Protein 5GRM (pdb70)

GO terms:
  GO:0061507 2',3'-cyclic GMP-AMP binding (F, IDA)
  GO:0032481 positive regulation of type I interferon production (P, IDA)

Solvent-accessible surface area: 16924 Å² total; per-residue (Å²): 173,195,91,30,89,42,12,0,0,26,0,2,0,16,28,7,32,35,19,37,0,106,43,0,5,70,25,0,31,51,14,0,139,98,1,8,147,134,34,138,90,45,0,74,36,66,24,16,69,52,0,4,0,0,0,0,19,32,1,35,24,38,58,60,1,48,104,46,11,107,56,1,104,65,108,44,57,5,33,88,36,75,42,61,18,0,0,10,39,63,63,13,12,14,0,0,0,5,13,0,18,57,155,45,121,59,41,22,7,0,0,0,4,5,0,34,14,0,26,7,0,86,19,0,20,116,57,76,159,6,51,11,48,160,112,45,23,48,49,2,0,73,4,0,6,95,8,0,83,117,20,27,79,110,22,76,123,90,108,47,15,12,71,31,0,66,20,34,67,81,131,72,50,165,107,58,37,8,1,65,33,0,1,132,40,27,144,167,64,46,93,1,0,34,0,2,0,11,30,14,16,28,19,37,0,110,47,0,1,83,28,0,71,71,22,3,169,100,0,18,117,114,50,141,110,56,3,83,32,6,4,21,78,28,0,1,0,0,0,10,18,47,1,43,20,44,60,54,0,43,112,42,11,106,55,0,107,67,56,59,77,5,38,97,34,78,41,56,22,0,1,9,45,77,61,10,11,14,0,0,0,1,26,0,13,48,162,46,131,64,42,19,19,0,0,0,4,6,0,29,18,0,30,6,0,81,19,1,20,117,57,73,164,10,55,12,51,142,113,59,16,46,106,17,0,80,28,0,6,117,10,0,80,103,14,6,59,85,46,71,100,7,106,62,23,4,69,28,0,53,12,32,90,75,130,81,59,135,101,45,34,10,1,78,21,0,1,125,33,17,80,108,24,100,169,142,54,193

Nearest PDB structures (foldseek):
  5grm-assembly1_A  TM=9.813E-01  e=1.548E-31  Rattus norvegicus
  6xnn-assembly1_A  TM=9.573E-01  e=4.066E-30  Mus musculus
  5gs5-assembly2_D-3  TM=9.117E-01  e=3.206E-30  Rattus norvegicus
  6uku-assembly1_A-2  TM=9.536E-01  e=3.353E-27  Saccharomyces cerevisiae S288C
  6s26-assembly1_A  TM=9.406E-01  e=1.239E-26  Homo sapiens

Radius of gyration: 21.6 Å; Cα contacts (8 Å, |Δi|>4): 661; chains: 2; bounding box: 54×69×42 Å

CATH classification: 1.20.5.5200 (+1 more: 3.40.50.12100)

InterPro domains:
  IPR029158 Stimulator of interferon genes protein [PTHR34339] (1-349)
  IPR038623 Stimulator of interferon genes protein, C-terminal domain superfamily [G3DSA:3.40.50.12100] (195-341)
  IPR047191 Stimulator of interferon genes protein, C-terminal [cd22658] (154-337)
  IPR055432 STING, ligand-binding domain [PF15009] (154-337)
  IPR055434 STING, transmembrane domain [PF23417] (44-152)

Secondary structure (DSSP, 8-state):
----SS-HHHHHHHHHIIIIIHHHTTTHHHHHHHHHHHTTTSS-SG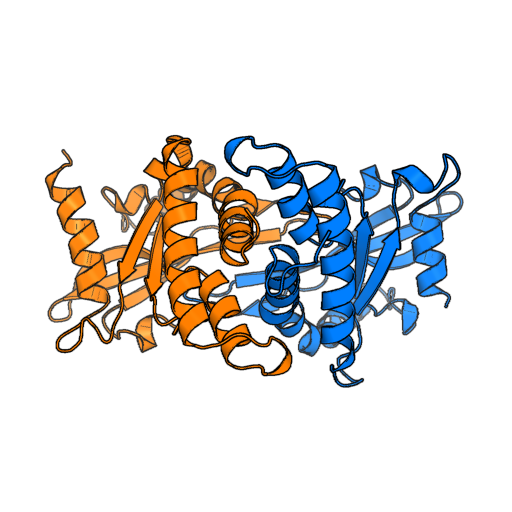GGSSEEEEEETT----SSGGGT-TTEEEEEEPPPEEEEETTEEEEEE--EEEEEEETTEEEEEEEEEE-THHHHHHHHHH-GGG---HHHHHHHHHHHHHHHHHHHTTS-GGG--EEEEEE-GGGT-TT--HHHHHHHHHH-/--SHHHHHHHHHIIIIIHHHHHHHHHHHHHHHHHTTT---GGGGT-EEEEEETT----S-HHHH-TTEEEEEEPPPEEEEETTEEEEEE--EEEEEEETTEEEEEEEEEE-THHHHHHHHHH-GGG---HHHHHHHHHHHHHHHHHHHHT-HHHHTTEEEEEE-TTSS-SS--HHHHHHHHHHHHHHH--

Organism: Rattus norvegicus (NCBI:txid10116)

B-factor: mean 20.95, std 13.34, range [5.56, 97.36]

Foldseek 3Di:
DDDDDCDPLLVLLVCLCVVALVVCLVCQVVLVVVVCVVVVCQQPDLLQSFAEEEQALLLDFDPDVCVQPVQWAWDAKGDWAFDDDPNDGGDIDIWTKTFGDDPRDGPGMHTYDYSCCSNVLVVLCVDVVSVAHSVNSSVSSVVNVVSNVVVLVPDDPSRNRYDYDYDHPVPDDPPDHVSVSSVVSSVD/DDDPLLVLLCCCVVVPLVPPLVCQLVLLVVVCVVPVNQQDDLLSFAAEEEQALLLPFDPDVCVVPVQKAWDDKGDWDFDDDPNRHGDIDIWTKTFGDDPHDGDHMHTYHYSCCSNVLVVLCVDVVNVAHSVNSNVSSVVNVVSNCVVVVVPVSSVSHYDYQYDHDVVVDPPDDPSVSVVVVVVVSVVVDD

Structure (mmCIF, N/CA/C/O backbone):
data_5GRM
#
_entry.id   5GRM
#
_cell.length_a   77.200
_cell.length_b   77.200
_cell.length_c   152.100
_cell.angle_alpha   90.00
_cell.angle_beta   90.00
_cell.angle_gamma   90.00
#
_symmetry.space_group_name_H-M   'P 41 21 2'
#
loop_
_entity.id
_entity.type
_entity.pdbx_description
1 polymer 'Stimulator of interferon genes protein'
2 non-polymer cGAMP
3 water water
#
loop_
_atom_site.group_PDB
_atom_site.id
_atom_site.type_symbol
_atom_site.label_atom_id
_atom_site.label_alt_id
_atom_site.label_comp_id
_atom_site.label_asym_id
_atom_site.label_entity_id
_atom_site.label_seq_id
_atom_site.pdbx_PDB_ins_code
_atom_site.Cartn_x
_atom_site.Cartn_y
_atom_site.Cartn_z
_atom_site.occupancy
_atom_site.B_iso_or_equiv
_atom_site.auth_seq_id
_atom_site.auth_comp_id
_atom_site.auth_asym_id
_atom_site.auth_atom_id
_atom_site.pdbx_PDB_model_num
ATOM 1 N N . TYR A 1 17 ? 15.123 16.426 -35.023 1.00 31.69 148 TYR A N 1
ATOM 2 C CA . TYR A 1 17 ? 14.027 16.958 -34.200 1.00 33.52 148 TYR A CA 1
ATOM 3 C C . TYR A 1 17 ? 14.551 17.511 -32.898 1.00 30.82 148 TYR A C 1
ATOM 4 O O . TYR A 1 17 ? 15.171 16.822 -32.116 1.00 29.89 148 TYR A O 1
ATOM 13 N N . PHE A 1 18 ? 14.248 18.758 -32.662 1.00 28.03 149 PHE A N 1
ATOM 14 C CA . PHE A 1 18 ? 14.525 19.294 -31.384 1.00 21.03 149 PHE A CA 1
ATOM 15 C C . PHE A 1 18 ? 13.171 19.685 -30.778 1.00 22.89 149 PHE A C 1
ATOM 16 O O . PHE A 1 18 ? 12.493 20.519 -31.313 1.00 24.86 149 PHE A O 1
ATOM 24 N N . GLN A 1 19 ? 12.848 19.102 -29.640 1.00 16.20 150 GLN A N 1
ATOM 25 C CA . GLN A 1 19 ? 11.572 19.411 -29.002 1.00 17.27 150 GLN A CA 1
ATOM 26 C C . GLN A 1 19 ? 11.564 20.838 -28.505 1.00 17.99 150 GLN A C 1
ATOM 27 O O . GLN A 1 19 ? 12.387 21.207 -27.727 1.00 16.00 150 GLN A O 1
ATOM 33 N N . GLY A 1 20 ? 10.585 21.617 -28.930 1.00 14.81 151 GLY A N 1
ATOM 34 C CA . GLY A 1 20 ? 10.456 22.972 -28.476 1.00 14.29 151 GLY A CA 1
ATOM 35 C C . GLY A 1 20 ? 10.074 23.132 -27.013 1.00 14.20 151 GLY A C 1
ATOM 36 O O . GLY A 1 20 ? 9.639 22.228 -26.398 1.00 15.33 151 GLY A O 1
ATOM 37 N N . SER A 1 21 ? 10.348 24.291 -26.468 1.00 16.15 152 SER A N 1
ATOM 38 C CA . SER A 1 21 ? 10.135 24.585 -25.043 1.00 16.76 152 SER A CA 1
ATOM 39 C C . SER A 1 21 ? 8.686 24.701 -24.570 1.00 21.91 152 SER A C 1
ATOM 40 O O . SER A 1 21 ? 8.322 24.327 -23.483 1.00 21.06 152 SER A O 1
ATOM 43 N N . HIS A 1 22 ? 7.919 25.362 -25.402 1.00 18.65 153 HIS A N 1
ATOM 44 C CA . HIS A 1 22 ? 6.504 25.605 -25.132 1.00 13.54 153 HIS A CA 1
ATOM 45 C C . HIS A 1 22 ? 5.706 25.331 -26.380 1.00 13.89 153 HIS A C 1
ATOM 46 O O . HIS A 1 22 ? 5.339 26.195 -27.054 1.00 16.57 153 HIS A O 1
ATOM 53 N N . MET A 1 23 ? 5.491 24.066 -26.638 1.00 13.29 154 MET A N 1
ATOM 54 C CA . MET A 1 23 ? 4.788 23.595 -27.800 1.00 12.66 154 MET A CA 1
ATOM 55 C C . MET A 1 23 ? 3.275 23.554 -27.576 1.00 10.31 154 MET A C 1
ATOM 56 O O . MET A 1 23 ? 2.828 23.769 -26.544 1.00 10.92 154 MET A O 1
ATOM 61 N N . VAL A 1 24 ? 2.554 23.177 -28.607 1.00 10.78 155 VAL A N 1
ATOM 62 C CA . VAL A 1 24 ? 1.109 23.113 -28.526 1.00 8.50 155 VAL A CA 1
ATOM 63 C C . VAL A 1 24 ? 0.751 22.194 -27.378 1.00 9.97 155 VAL A C 1
ATOM 64 O O . VAL A 1 24 ? -0.079 22.540 -26.621 1.00 10.08 155 VAL A O 1
ATOM 68 N N . ALA A 1 25 ? 1.429 21.069 -27.273 1.00 10.07 156 ALA A N 1
ATOM 69 C CA . ALA A 1 25 ? 1.110 20.089 -26.248 1.00 9.95 156 ALA A CA 1
ATOM 70 C C . ALA A 1 25 ? 1.315 20.583 -24.841 1.00 12.38 156 ALA A C 1
ATOM 71 O O . ALA A 1 25 ? 0.613 20.198 -23.972 1.00 11.04 156 ALA A O 1
ATOM 73 N N . HIS A 1 26 ? 2.346 21.386 -24.667 1.00 10.56 157 HIS A N 1
ATOM 74 C CA . HIS A 1 26 ? 2.589 21.894 -23.347 1.00 9.97 157 HIS A CA 1
ATOM 75 C C . HIS A 1 26 ? 1.420 22.731 -22.915 1.00 12.15 157 HIS A C 1
ATOM 76 O O . HIS A 1 26 ? 0.970 22.644 -21.825 1.00 13.67 157 HIS A O 1
ATOM 83 N N . GLY A 1 27 ? 0.961 23.587 -23.793 1.00 9.08 158 GLY A N 1
ATOM 84 C CA . GLY A 1 27 ? -0.159 24.419 -23.457 1.00 11.28 158 GLY A CA 1
ATOM 85 C C . GLY A 1 27 ? -1.440 23.644 -23.213 1.00 11.03 158 GLY A C 1
ATOM 86 O O . GLY A 1 27 ? -2.198 24.003 -22.384 1.00 12.36 158 GLY A O 1
ATOM 87 N N . LEU A 1 28 ? -1.665 22.624 -24.019 1.00 10.70 159 LEU A N 1
ATOM 88 C CA . LEU A 1 28 ? -2.836 21.793 -23.814 1.00 9.43 159 LEU A CA 1
ATOM 89 C C . LEU A 1 28 ? -2.795 21.060 -22.467 1.00 8.81 159 LEU A C 1
ATOM 90 O O . LEU A 1 28 ? -3.804 20.844 -21.875 1.00 10.53 159 LEU A O 1
ATOM 95 N N . ALA A 1 29 ? -1.605 20.603 -22.095 1.00 8.94 160 ALA A N 1
ATOM 96 C CA . ALA A 1 29 ? -1.513 19.903 -20.822 1.00 9.80 160 ALA A CA 1
ATOM 97 C C . ALA A 1 29 ? -1.816 20.806 -19.652 1.00 9.85 160 ALA A C 1
ATOM 98 O O . ALA A 1 29 ? -2.510 20.451 -18.778 1.00 9.75 160 ALA A O 1
ATOM 100 N N . TRP A 1 30 ? -1.209 21.966 -19.686 1.00 10.34 161 TRP A N 1
ATOM 101 C CA . TRP A 1 30 ? -1.459 22.908 -18.655 1.00 8.96 161 TRP A CA 1
ATOM 102 C C . TRP A 1 30 ? -2.911 23.354 -18.659 1.00 9.98 161 TRP A C 1
ATOM 103 O O . TRP A 1 30 ? -3.479 23.537 -17.645 1.00 14.56 161 TRP A O 1
ATOM 114 N N . SER A 1 31 ? -3.483 23.526 -19.837 1.00 9.51 162 SER A N 1
ATOM 115 C CA . SER A 1 31 ? -4.886 23.933 -19.941 1.00 10.22 162 SER A CA 1
ATOM 116 C C . SER A 1 31 ? -5.796 22.872 -19.279 1.00 12.83 162 SER A C 1
ATOM 117 O O . SER A 1 31 ? -6.708 23.175 -18.574 1.00 10.97 162 SER A O 1
ATOM 120 N N . TYR A 1 32 ? -5.487 21.642 -19.574 1.00 9.31 163 TYR A N 1
ATOM 121 C CA . TYR A 1 32 ? -6.301 20.536 -19.137 1.00 10.63 163 TYR A CA 1
ATOM 122 C C . TYR A 1 32 ? -6.258 20.384 -17.638 1.00 10.55 163 TYR A C 1
ATOM 123 O O . TYR A 1 32 ? -7.223 20.065 -17.059 1.00 12.22 163 TYR A O 1
ATOM 132 N N . TYR A 1 33 ? -5.101 20.594 -17.053 1.00 8.87 164 TYR A N 1
ATOM 133 C CA . TYR A 1 33 ? -5.047 20.632 -15.618 1.00 9.08 164 TYR A CA 1
ATOM 134 C C . TYR A 1 33 ? -5.679 21.867 -14.958 1.00 12.13 164 TYR A C 1
ATOM 135 O O . TYR A 1 33 ? -6.577 21.769 -14.218 1.00 11.57 164 TYR A O 1
ATOM 144 N N . ILE A 1 34 ? -5.215 23.035 -15.346 1.00 10.64 165 ILE A N 1
ATOM 145 C CA . ILE A 1 34 ? -5.657 24.260 -14.724 1.00 11.34 165 ILE A CA 1
ATOM 146 C C . ILE A 1 34 ? -7.128 24.523 -14.934 1.00 10.93 165 ILE A C 1
ATOM 147 O O . ILE A 1 34 ? -7.775 25.025 -14.080 1.00 12.18 165 ILE A O 1
ATOM 152 N N . GLY A 1 35 ? -7.617 24.191 -16.118 1.00 8.30 166 GLY A N 1
ATOM 153 C CA . GLY A 1 35 ? -8.964 24.554 -16.437 1.00 9.23 166 GLY A CA 1
ATOM 154 C C . GLY A 1 35 ? -9.965 23.426 -16.337 1.00 9.42 166 GLY A C 1
ATOM 155 O O . GLY A 1 35 ? -11.056 23.593 -16.741 1.00 10.59 166 GLY A O 1
ATOM 156 N N . TYR A 1 36 ? -9.548 22.287 -15.839 1.00 8.55 167 TYR A N 1
ATOM 157 C CA . TYR A 1 36 ? -10.636 21.022 -15.582 1.00 7.81 167 TYR A CA 1
ATOM 158 C C . TYR A 1 36 ? -10.334 20.243 -14.390 1.00 8.75 167 TYR A C 1
ATOM 159 O O . TYR A 1 36 ? -10.805 20.277 -13.559 1.00 8.61 167 TYR A O 1
ATOM 168 N N . LEU A 1 37 ? -9.003 19.556 -14.554 1.00 8.10 168 LEU A N 1
ATOM 169 C CA . LEU A 1 37 ? -8.751 18.585 -13.500 1.00 7.27 168 LEU A CA 1
ATOM 170 C C . LEU A 1 37 ? -8.589 19.226 -12.129 1.00 10.24 168 LEU A C 1
ATOM 171 O O . LEU A 1 37 ? -9.134 18.788 -11.189 1.00 10.71 168 LEU A O 1
ATOM 176 N N . LYS A 1 38 ? -7.853 20.313 -12.115 1.00 9.50 169 LYS A N 1
ATOM 177 C CA . LYS A 1 38 ? -7.685 21.025 -10.864 1.00 9.49 169 LYS A CA 1
ATOM 178 C C . LYS A 1 38 ? -9.016 21.484 -10.301 1.00 8.81 169 LYS A C 1
ATOM 179 O O . LYS A 1 38 ? -9.172 21.611 -9.115 1.00 11.16 169 LYS A O 1
ATOM 185 N N . LEU A 1 39 ? -9.898 21.833 -11.196 1.00 9.89 170 LEU A N 1
ATOM 186 C CA . LEU A 1 39 ? -11.214 22.303 -10.794 1.00 8.89 170 LEU A CA 1
ATOM 187 C C . LEU A 1 39 ? -12.164 21.255 -10.193 1.00 9.66 170 LEU A C 1
ATOM 188 O O . LEU A 1 39 ? -12.948 21.571 -9.380 1.00 12.32 170 LEU A O 1
ATOM 193 N N . ILE A 1 40 ? -12.097 20.070 -10.754 1.00 9.13 171 ILE A N 1
ATOM 194 C CA . ILE A 1 40 ? -12.978 19.003 -10.361 1.00 8.40 171 ILE A CA 1
ATOM 195 C C . ILE A 1 40 ? -12.456 17.977 -9.343 1.00 9.17 171 ILE A C 1
ATOM 196 O O . ILE A 1 40 ? -13.223 17.354 -8.738 1.00 10.22 171 ILE A O 1
ATOM 201 N N . LEU A 1 41 ? -11.153 17.896 -9.152 1.00 7.67 172 LEU A N 1
ATOM 202 C CA . LEU A 1 41 ? -10.640 16.873 -8.261 1.00 8.06 172 LEU A CA 1
ATOM 203 C C . LEU A 1 41 ? -11.091 16.981 -6.806 1.00 10.41 172 LEU A C 1
ATOM 204 O O . LEU A 1 41 ? -11.282 16.016 -6.183 1.00 11.87 172 LEU A O 1
ATOM 209 N N . PRO A 1 42 ? -11.186 18.212 -6.288 1.00 11.25 173 PRO A N 1
ATOM 210 C CA . PRO A 1 42 ? -11.601 18.340 -4.887 1.00 11.75 173 PRO A CA 1
ATOM 211 C C . PRO A 1 42 ? -12.986 17.796 -4.592 1.00 10.93 173 PRO A C 1
ATOM 212 O O . PRO A 1 42 ? -13.164 17.227 -3.585 1.00 13.73 173 PRO A O 1
ATOM 216 N N . GLY A 1 43 ? -13.920 17.970 -5.497 1.00 9.41 174 GLY A N 1
ATOM 217 C CA . GLY A 1 43 ? -15.275 17.539 -5.236 1.00 11.94 174 GLY A CA 1
ATOM 218 C C . GLY A 1 43 ? -15.685 16.209 -5.823 1.00 10.91 174 GLY A C 1
ATOM 219 O O . GLY A 1 43 ? -16.771 15.827 -5.676 1.00 10.25 174 GLY A O 1
ATOM 220 N N . LEU A 1 44 ? -14.776 15.545 -6.488 1.00 9.76 175 LEU A N 1
ATOM 221 C CA . LEU A 1 44 ? -15.102 14.349 -7.175 1.00 10.07 175 LEU A CA 1
ATOM 222 C C . LEU A 1 44 ? -15.649 13.242 -6.268 1.00 10.12 175 LEU A C 1
ATOM 223 O O . LEU A 1 44 ? -16.610 12.637 -6.579 1.00 10.16 175 LEU A O 1
ATOM 228 N N . GLN A 1 45 ? -14.965 13.017 -5.168 1.00 9.55 176 GLN A N 1
ATOM 229 C CA . GLN A 1 45 ? -15.433 11.994 -4.279 1.00 9.54 176 GLN A CA 1
ATOM 230 C C . GLN A 1 45 ? -16.785 12.274 -3.612 1.00 11.08 176 GLN A C 1
ATOM 231 O O . GLN A 1 45 ? -17.477 11.397 -3.346 1.00 10.72 176 GLN A O 1
ATOM 237 N N . ALA A 1 46 ? -17.050 13.527 -3.347 1.00 10.04 177 ALA A N 1
ATOM 238 C CA . ALA A 1 46 ? -18.363 13.872 -2.834 1.00 9.69 177 ALA A CA 1
ATOM 239 C C . ALA A 1 46 ? -19.467 13.549 -3.829 1.00 10.09 177 ALA A C 1
ATOM 240 O O . ALA A 1 46 ? -20.514 13.114 -3.452 1.00 11.15 177 ALA A O 1
ATOM 242 N N . ARG A 1 47 ? -19.202 13.834 -5.094 1.00 9.42 178 ARG A N 1
ATOM 243 C CA . ARG A 1 47 ? -20.128 13.525 -6.173 1.00 7.57 178 ARG A CA 1
ATOM 244 C C . ARG A 1 47 ? -20.316 12.031 -6.313 1.00 9.04 178 ARG A C 1
ATOM 245 O O . ARG A 1 47 ? -21.336 11.569 -6.592 1.00 10.08 178 ARG A O 1
ATOM 253 N N . ILE A 1 48 ? -19.242 11.291 -6.161 1.00 9.57 179 ILE A N 1
ATOM 254 C CA . ILE A 1 48 ? -19.300 9.845 -6.176 1.00 10.76 179 ILE A CA 1
ATOM 255 C C . ILE A 1 48 ? -20.117 9.265 -5.018 1.00 12.71 179 ILE A C 1
ATOM 256 O O . ILE A 1 48 ? -20.804 8.340 -5.207 1.00 12.45 179 ILE A O 1
ATOM 261 N N . ARG A 1 49 ? -19.952 9.838 -3.840 1.00 10.59 180 ARG A N 1
ATOM 262 C CA . ARG A 1 49 ? -20.715 9.383 -2.695 1.00 15.46 180 ARG A CA 1
ATOM 263 C C . ARG A 1 49 ? -22.209 9.575 -2.922 1.00 12.82 180 ARG A C 1
ATOM 264 O O . ARG A 1 49 ? -22.982 8.736 -2.573 1.00 14.37 180 ARG A O 1
ATOM 272 N N . MET A 1 50 ? -22.552 10.695 -3.522 1.00 11.66 181 MET A N 1
ATOM 273 C CA . MET A 1 50 ? -23.927 10.979 -3.878 1.00 11.64 181 MET A CA 1
ATOM 274 C C . MET A 1 50 ? -24.445 10.005 -4.898 1.00 14.33 181 MET A C 1
ATOM 275 O O . MET A 1 50 ? -25.515 9.552 -4.772 1.00 15.66 181 MET A O 1
ATOM 280 N N . PHE A 1 51 ? -23.645 9.681 -5.896 1.00 12.21 182 PHE A N 1
ATOM 281 C CA . PHE A 1 51 ? -24.032 8.719 -6.904 1.00 12.40 182 PHE A CA 1
ATOM 282 C C . PHE A 1 51 ? -24.287 7.367 -6.239 1.00 13.45 182 PHE A C 1
ATOM 283 O O . PHE A 1 51 ? -25.185 6.703 -6.581 1.00 14.65 182 PHE A O 1
ATOM 291 N N . ASN A 1 52 ? -23.434 7.000 -5.306 1.00 11.52 183 ASN A N 1
ATOM 292 C CA . ASN A 1 52 ? -23.525 5.699 -4.663 1.00 11.81 183 ASN A CA 1
ATOM 293 C C . ASN A 1 52 ? -24.790 5.584 -3.841 1.00 15.54 183 ASN A C 1
ATOM 294 O O . ASN A 1 52 ? -25.303 4.542 -3.713 1.00 19.17 183 ASN A O 1
ATOM 299 N N . GLN A 1 53 ? -25.211 6.687 -3.284 1.00 13.58 184 GLN A N 1
ATOM 300 C CA . GLN A 1 53 ? -26.442 6.714 -2.530 1.00 16.04 184 GLN A CA 1
ATOM 301 C C . GLN A 1 53 ? -27.621 6.399 -3.396 1.00 17.53 184 GLN A C 1
ATOM 302 O O . GLN A 1 53 ? -28.570 5.897 -2.907 1.00 24.01 184 GLN A O 1
ATOM 308 N N . LEU A 1 54 ? -27.587 6.806 -4.642 1.00 16.31 185 LEU A N 1
ATOM 309 C CA . LEU A 1 54 ? -28.670 6.586 -5.589 1.00 17.51 185 LEU A CA 1
ATOM 310 C C . LEU A 1 54 ? -28.586 5.267 -6.310 1.00 20.14 185 LEU A C 1
ATOM 311 O O . LEU A 1 54 ? -29.527 4.824 -6.862 1.00 24.80 185 LEU A O 1
ATOM 316 N N . HIS A 1 55 ? -27.414 4.692 -6.384 1.00 15.47 186 HIS A N 1
ATOM 317 C CA . HIS A 1 55 ? -27.153 3.549 -7.208 1.00 15.79 186 HIS A CA 1
ATOM 318 C C . HIS A 1 55 ? -26.647 2.330 -6.461 1.00 18.05 186 HIS A C 1
ATOM 319 O O . HIS A 1 55 ? -25.898 1.591 -6.966 1.00 19.98 186 HIS A O 1
ATOM 326 N N . ASN A 1 56 ? -27.052 2.192 -5.220 1.00 18.82 187 ASN A N 1
ATOM 327 C CA . ASN A 1 56 ? -26.696 1.032 -4.413 1.00 20.72 187 ASN A CA 1
ATOM 328 C C . ASN A 1 56 ? -25.205 0.704 -4.411 1.00 21.32 187 ASN A C 1
ATOM 329 O O . ASN A 1 56 ? -24.817 -0.397 -4.676 1.00 22.53 187 ASN A O 1
ATOM 334 N N . ASN A 1 57 ? -24.411 1.723 -4.171 1.00 17.75 188 ASN A N 1
ATOM 335 C CA . ASN A 1 57 ? -22.985 1.548 -4.086 1.00 17.25 188 ASN A CA 1
ATOM 336 C C . ASN A 1 57 ? -22.343 0.920 -5.288 1.00 15.85 188 ASN A C 1
ATOM 337 O O . ASN A 1 57 ? -21.433 0.170 -5.186 1.00 19.62 188 ASN A O 1
ATOM 342 N N . MET A 1 58 ? -22.768 1.356 -6.453 1.00 16.98 189 MET A N 1
ATOM 343 C CA . MET A 1 58 ? -22.244 0.822 -7.689 1.00 17.96 189 MET A CA 1
ATOM 344 C C . MET A 1 58 ? -20.743 1.044 -7.821 1.00 17.63 189 MET A C 1
ATOM 345 O O . MET A 1 58 ? -20.067 0.226 -8.339 1.00 19.69 189 MET A O 1
ATOM 350 N N . LEU A 1 59 ? -20.258 2.174 -7.379 1.00 14.86 190 LEU A N 1
ATOM 351 C CA . LEU A 1 59 ? -18.848 2.476 -7.459 1.00 15.30 190 LEU A CA 1
ATOM 352 C C . LEU A 1 59 ? -18.212 2.123 -6.114 1.00 17.69 190 LEU A C 1
ATOM 353 O O . LEU A 1 59 ? -17.945 2.947 -5.349 1.00 19.84 190 LEU A O 1
ATOM 358 N N . SER A 1 60 ? -18.012 0.851 -5.876 1.00 22.30 191 SER A N 1
ATOM 359 C CA . SER A 1 60 ? -17.689 0.429 -4.519 1.00 28.92 191 SER A CA 1
ATOM 360 C C . SER A 1 60 ? -16.261 0.473 -4.091 1.00 24.04 191 SER A C 1
ATOM 361 O O . SER A 1 60 ? -15.977 1.059 -3.082 1.00 37.46 191 SER A O 1
ATOM 364 N N . GLY A 1 61 ? -15.385 -0.100 -4.822 1.00 22.36 192 GLY A N 1
ATOM 365 C CA . GLY A 1 61 ? -14.016 -0.010 -4.364 1.00 24.96 192 GLY A CA 1
ATOM 366 C C . GLY A 1 61 ? -13.256 1.214 -4.828 1.00 21.73 192 GLY A C 1
ATOM 367 O O . GLY A 1 61 ? -13.702 1.887 -5.681 1.00 19.39 192 GLY A O 1
ATOM 368 N N . ALA A 1 62 ? -12.058 1.400 -4.333 1.00 21.05 193 ALA A N 1
ATOM 369 C CA . ALA A 1 62 ? -11.264 2.525 -4.728 1.00 17.07 193 ALA A CA 1
ATOM 370 C C . ALA A 1 62 ? -11.042 2.521 -6.218 1.00 16.23 193 ALA A C 1
ATOM 371 O O . ALA A 1 62 ? -11.025 3.509 -6.821 1.00 16.96 193 ALA A O 1
ATOM 373 N N . GLY A 1 63 ? -10.873 1.367 -6.780 1.00 16.07 194 GLY A N 1
ATOM 374 C CA . GLY A 1 63 ? -10.630 1.255 -8.177 1.00 16.77 194 GLY A CA 1
ATOM 375 C C . GLY A 1 63 ? -11.773 1.745 -9.054 1.00 15.92 194 GLY A C 1
ATOM 376 O O . GLY A 1 63 ? -11.561 2.105 -10.149 1.00 18.57 194 GLY A O 1
ATOM 377 N N . SER A 1 64 ? -12.960 1.713 -8.530 1.00 12.50 195 SER A N 1
ATOM 378 C CA . SER A 1 64 ? -14.104 2.200 -9.267 1.00 13.08 195 SER A CA 1
ATOM 379 C C . SER A 1 64 ? -14.383 3.666 -8.982 1.00 10.96 195 SER A C 1
ATOM 380 O O . SER A 1 64 ? -15.351 4.172 -9.419 1.00 13.61 195 SER A O 1
ATOM 383 N N . ARG A 1 65 ? -13.539 4.282 -8.172 1.00 11.47 196 ARG A N 1
ATOM 384 C CA . ARG A 1 65 ? -13.714 5.656 -7.775 1.00 11.46 196 ARG A CA 1
ATOM 385 C C . ARG A 1 65 ? -12.656 6.602 -8.329 1.00 11.45 196 ARG A C 1
ATOM 386 O O . ARG A 1 65 ? -12.498 7.644 -7.862 1.00 15.24 196 ARG A O 1
ATOM 394 N N . ARG A 1 66 ? -11.994 6.156 -9.362 1.00 11.96 197 ARG A N 1
ATOM 395 C CA . ARG A 1 66 ? -11.027 6.958 -10.026 1.00 11.27 197 ARG A CA 1
ATOM 396 C C . ARG A 1 66 ? -11.651 7.635 -11.247 1.00 10.79 197 ARG A C 1
ATOM 397 O O . ARG A 1 66 ? -12.652 7.238 -11.672 1.00 12.44 197 ARG A O 1
ATOM 405 N N . LEU A 1 67 ? -11.017 8.675 -11.723 1.00 9.84 198 LEU A N 1
ATOM 406 C CA . LEU A 1 67 ? -11.430 9.286 -12.953 1.00 10.48 198 LEU A CA 1
ATOM 407 C C . LEU A 1 67 ? -10.508 8.723 -14.045 1.00 10.01 198 LEU A C 1
ATOM 408 O O . LEU A 1 67 ? -9.406 9.129 -14.163 1.00 10.27 198 LEU A O 1
ATOM 413 N N . TYR A 1 68 ? -11.035 7.811 -14.833 1.00 7.91 199 TYR A N 1
ATOM 414 C CA . TYR A 1 68 ? -10.245 7.202 -15.876 1.00 7.68 199 TYR A CA 1
ATOM 415 C C . TYR A 1 68 ? -10.374 8.004 -17.168 1.00 7.13 199 TYR A C 1
ATOM 416 O O . TYR A 1 68 ? -11.453 8.228 -17.620 1.00 8.76 199 TYR A O 1
ATOM 425 N N . ILE A 1 69 ? -9.239 8.421 -17.702 1.00 8.91 200 ILE A N 1
ATOM 426 C CA . ILE A 1 69 ? -9.183 9.222 -18.893 1.00 7.35 200 ILE A CA 1
ATOM 427 C C . ILE A 1 69 ? -8.504 8.437 -19.998 1.00 8.11 200 ILE A C 1
ATOM 428 O O . ILE A 1 69 ? -7.399 8.056 -19.870 1.00 9.76 200 ILE A O 1
ATOM 433 N N . LEU A 1 70 ? -9.235 8.251 -21.082 1.00 8.40 201 LEU A N 1
ATOM 434 C CA . LEU A 1 70 ? -8.710 7.607 -22.258 1.00 8.88 201 LEU A CA 1
ATOM 435 C C . LEU A 1 70 ? -7.875 8.546 -23.109 1.00 9.69 201 LEU A C 1
ATOM 436 O O . LEU A 1 70 ? -8.262 9.601 -23.418 1.00 8.94 201 LEU A O 1
ATOM 441 N N . PHE A 1 71 ? -6.700 8.056 -23.467 1.00 9.97 202 PHE A N 1
ATOM 442 C CA . PHE A 1 71 ? -5.716 8.777 -24.270 1.00 8.40 202 PHE A CA 1
ATOM 443 C C . PHE A 1 71 ? -5.261 7.993 -25.509 1.00 10.28 202 PHE A C 1
ATOM 444 O O . PHE A 1 71 ? -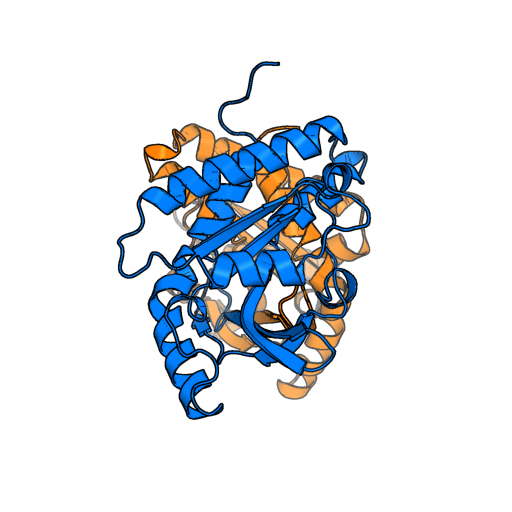4.220 7.433 -25.584 1.00 10.07 202 PHE A O 1
ATOM 452 N N . PRO A 1 72 ? -6.121 8.015 -26.530 1.00 9.59 203 PRO A N 1
ATOM 453 C CA . PRO A 1 72 ? -5.746 7.385 -27.796 1.00 10.65 203 PRO A CA 1
ATOM 454 C C . PRO A 1 72 ? -4.742 8.273 -28.532 1.00 9.77 203 PRO A C 1
ATOM 455 O O . PRO A 1 72 ? -5.035 9.328 -28.951 1.00 9.43 203 PRO A O 1
ATOM 459 N N . LEU A 1 73 ? -3.530 7.761 -28.691 1.00 11.13 204 LEU A N 1
ATOM 460 C CA . LEU A 1 73 ? -2.457 8.579 -29.224 1.00 10.42 204 LEU A CA 1
ATOM 461 C C . LEU A 1 73 ? -2.643 8.948 -30.710 1.00 12.93 204 LEU A C 1
ATOM 462 O O . LEU A 1 73 ? -2.107 9.888 -31.165 1.00 11.90 204 LEU A O 1
ATOM 467 N N . ASP A 1 74 ? -3.441 8.164 -31.408 1.00 11.89 205 ASP A N 1
ATOM 468 C CA . ASP A 1 74 ? -3.800 8.542 -32.762 1.00 12.41 205 ASP A CA 1
ATOM 469 C C . ASP A 1 74 ? -4.888 9.619 -32.792 1.00 12.98 205 ASP A C 1
ATOM 470 O O . ASP A 1 74 ? -5.282 10.076 -33.821 1.00 13.95 205 ASP A O 1
ATOM 475 N N . CYS A 1 75 ? -5.369 10.007 -31.630 1.00 10.18 206 CYS A N 1
ATOM 476 C CA . CYS A 1 75 ? -6.318 11.107 -31.520 1.00 9.72 206 CYS A CA 1
ATOM 477 C C . CYS A 1 75 ? -7.684 10.874 -32.167 1.00 11.59 206 CYS A C 1
ATOM 478 O O . CYS A 1 75 ? -8.358 11.804 -32.462 1.00 13.34 206 CYS A O 1
ATOM 481 N N . GLY A 1 76 ? -8.105 9.629 -32.236 1.00 12.40 207 GLY A N 1
ATOM 482 C CA . GLY A 1 76 ? -9.449 9.309 -32.640 1.00 12.91 207 GLY A CA 1
ATOM 483 C C . GLY A 1 76 ? -10.330 9.320 -31.422 1.00 11.44 207 GLY A C 1
ATOM 484 O O . GLY A 1 76 ? -10.240 8.490 -30.622 1.00 14.85 207 GLY A O 1
ATOM 485 N N . VAL A 1 77 ? -11.180 10.327 -31.351 1.00 10.71 208 VAL A N 1
ATOM 486 C CA . VAL A 1 77 ? -12.028 10.580 -30.208 1.00 12.63 208 VAL A CA 1
ATOM 487 C C . VAL A 1 77 ? -13.481 10.729 -30.579 1.00 14.38 208 VAL A C 1
ATOM 488 O O . VAL A 1 77 ? -13.972 11.770 -30.861 1.00 19.18 208 VAL A O 1
ATOM 492 N N . PRO A 1 78 ? -14.169 9.603 -30.572 1.00 11.76 209 PRO A N 1
ATOM 493 C CA . PRO A 1 78 ? -15.606 9.634 -30.804 1.00 13.95 209 PRO A CA 1
ATOM 494 C C . PRO A 1 78 ? -16.311 10.182 -29.593 1.00 12.32 209 PRO A C 1
ATOM 495 O O . PRO A 1 78 ? -15.825 10.086 -28.508 1.00 14.39 209 PRO A O 1
ATOM 499 N N . ASP A 1 79 ? -17.425 10.817 -29.811 1.00 12.00 210 ASP A N 1
ATOM 500 C CA . ASP A 1 79 ? -18.158 11.369 -28.697 1.00 12.68 210 ASP A CA 1
ATOM 501 C C . ASP A 1 79 ? -18.898 10.342 -27.843 1.00 11.60 210 ASP A C 1
ATOM 502 O O . ASP A 1 79 ? -19.197 10.599 -26.716 1.00 12.29 210 ASP A O 1
ATOM 507 N N . ASP A 1 80 ? -19.244 9.223 -28.478 1.00 13.55 211 ASP A N 1
ATOM 508 C CA . ASP A 1 80 ? -19.943 8.104 -27.868 1.00 13.86 211 ASP A CA 1
ATOM 509 C C . ASP A 1 80 ? -18.975 6.943 -27.602 1.00 15.36 211 ASP A C 1
ATOM 510 O O . ASP A 1 80 ? -18.414 6.436 -28.497 1.00 13.46 211 ASP A O 1
ATOM 515 N N . LEU A 1 81 ? -18.774 6.612 -26.331 1.00 13.66 212 LEU A N 1
ATOM 516 C CA . LEU A 1 81 ? -17.792 5.591 -25.994 1.00 11.73 212 LEU A CA 1
ATOM 517 C C . LEU A 1 81 ? -18.123 4.211 -26.528 1.00 14.73 212 LEU A C 1
ATOM 518 O O . LEU A 1 81 ? -17.284 3.427 -26.716 1.00 16.24 212 LEU A O 1
ATOM 523 N N . SER A 1 82 ? -19.396 3.963 -26.704 1.00 14.46 213 SER A N 1
ATOM 524 C CA . SER A 1 82 ? -19.803 2.674 -27.181 1.00 15.22 213 SER A CA 1
ATOM 525 C C . SER A 1 82 ? -19.337 2.433 -28.582 1.00 15.10 213 SER A C 1
ATOM 526 O O . SER A 1 82 ? -19.334 1.341 -29.037 1.00 18.41 213 SER A O 1
ATOM 529 N N . VAL A 1 83 ? -18.982 3.491 -29.274 1.00 17.67 214 VAL A N 1
ATOM 530 C CA . VAL A 1 83 ? -18.408 3.384 -30.597 1.00 19.96 214 VAL A CA 1
ATOM 531 C C . VAL A 1 83 ? -17.049 2.692 -30.529 1.00 19.59 214 VAL A C 1
ATOM 532 O O . VAL A 1 83 ? -16.689 1.946 -31.380 1.00 23.23 214 VAL A O 1
ATOM 536 N N . ALA A 1 84 ? -16.291 3.031 -29.518 1.00 17.06 215 ALA A N 1
ATOM 537 C CA . ALA A 1 84 ? -15.007 2.424 -29.335 1.00 18.22 215 ALA A CA 1
ATOM 538 C C . ALA A 1 84 ? -15.104 0.977 -28.930 1.00 17.18 215 ALA A C 1
ATOM 539 O O . ALA A 1 84 ? -14.380 0.162 -29.391 1.00 20.52 215 ALA A O 1
ATOM 541 N N . ASP A 1 85 ? -16.024 0.691 -28.035 1.00 16.35 216 ASP A N 1
ATOM 542 C CA . ASP A 1 85 ? -16.288 -0.658 -27.631 1.00 13.02 216 ASP A CA 1
ATOM 543 C C . ASP A 1 85 ? -17.727 -0.783 -27.151 1.00 16.28 216 ASP A C 1
ATOM 544 O O . ASP A 1 85 ? -18.116 -0.186 -26.251 1.00 16.32 216 ASP A O 1
ATOM 549 N N . PRO A 1 86 ? -18.472 -1.651 -27.794 1.00 18.44 217 PRO A N 1
ATOM 550 C CA . PRO A 1 86 ? -19.857 -1.823 -27.455 1.00 19.98 217 PRO A CA 1
ATOM 551 C C . PRO A 1 86 ? -20.081 -2.391 -26.090 1.00 21.55 217 PRO A C 1
ATOM 552 O O . PRO A 1 86 ? -21.157 -2.311 -25.588 1.00 22.05 217 PRO A O 1
ATOM 556 N N . ASN A 1 87 ? -19.045 -2.916 -25.493 1.00 16.89 218 ASN A N 1
ATOM 557 C CA . ASN A 1 87 ? -19.126 -3.397 -24.130 1.00 17.24 218 ASN A CA 1
ATOM 558 C C . ASN A 1 87 ? -18.925 -2.283 -23.078 1.00 17.45 218 ASN A C 1
ATOM 559 O O . ASN A 1 87 ? -18.885 -2.526 -21.927 1.00 17.84 218 ASN A O 1
ATOM 564 N N . ILE A 1 88 ? -18.801 -1.056 -23.551 1.00 14.89 219 ILE A N 1
ATOM 565 C CA . ILE A 1 88 ? -18.798 0.058 -22.672 1.00 11.56 219 ILE A CA 1
ATOM 566 C C . ILE A 1 88 ? -20.168 0.696 -22.777 1.00 16.31 219 ILE A C 1
ATOM 567 O O . ILE A 1 88 ? -20.451 1.275 -23.748 1.00 17.98 219 ILE A O 1
ATOM 572 N N . ARG A 1 89 ? -20.958 0.545 -21.734 1.00 12.65 220 ARG A N 1
ATOM 573 C CA . ARG A 1 89 ? -22.357 0.958 -21.760 1.00 12.14 220 ARG A CA 1
ATOM 574 C C . ARG A 1 89 ? -22.688 2.091 -20.776 1.00 11.40 220 ARG A C 1
ATOM 575 O O . ARG A 1 89 ? -22.578 1.923 -19.642 1.00 14.63 220 ARG A O 1
ATOM 583 N N . PHE A 1 90 ? -23.187 3.212 -21.280 1.00 12.21 221 PHE A N 1
ATOM 584 C CA . PHE A 1 90 ? -23.526 4.317 -20.428 1.00 10.29 221 PHE A CA 1
ATOM 585 C C . PHE A 1 90 ? -24.565 3.926 -19.405 1.00 10.00 221 PHE A C 1
ATOM 586 O O . PHE A 1 90 ? -25.534 3.315 -19.755 1.00 12.06 221 PHE A O 1
ATOM 594 N N . ARG A 1 91 ? -24.322 4.314 -18.155 1.00 10.59 222 ARG A N 1
ATOM 595 C CA . ARG A 1 91 ? -25.306 4.090 -17.122 1.00 11.53 222 ARG A CA 1
ATOM 596 C C . ARG A 1 91 ? -26.021 5.306 -16.564 1.00 10.01 222 ARG A C 1
ATOM 597 O O . ARG A 1 91 ? -27.196 5.301 -16.461 1.00 12.23 222 ARG A O 1
ATOM 605 N N . ASP A 1 92 ? -25.274 6.332 -16.196 1.00 10.25 223 ASP A N 1
ATOM 606 C CA . ASP A 1 92 ? -25.822 7.538 -15.604 1.00 8.64 223 ASP A CA 1
ATOM 607 C C . ASP A 1 92 ? -24.735 8.567 -15.408 1.00 11.48 223 ASP A C 1
ATOM 608 O O . ASP A 1 92 ? -23.622 8.209 -15.386 1.00 12.98 223 ASP A O 1
ATOM 613 N N . MET A 1 93 ? -25.090 9.818 -15.244 1.00 10.61 224 MET A N 1
ATOM 614 C CA . MET A 1 93 ? -24.117 10.826 -14.936 1.00 11.21 224 MET A CA 1
ATOM 615 C C . MET A 1 93 ? -23.932 10.978 -13.424 1.00 10.06 224 MET A C 1
ATOM 616 O O . MET A 1 93 ? -24.798 10.736 -12.687 1.00 12.86 224 MET A O 1
ATOM 621 N N . LEU A 1 94 ? -22.742 11.392 -13.029 1.00 9.89 225 LEU A N 1
ATOM 622 C CA . LEU A 1 94 ? -22.570 11.869 -11.708 1.00 9.59 225 LEU A CA 1
ATOM 623 C C . LEU A 1 94 ? -23.349 13.172 -11.579 1.00 10.32 225 LEU A C 1
ATOM 624 O O . LEU A 1 94 ? -23.647 13.821 -12.471 1.00 10.37 225 LEU A O 1
ATOM 629 N N . PRO A 1 95 ? -23.632 13.530 -10.323 1.00 9.66 226 PRO A N 1
ATOM 630 C CA . PRO A 1 95 ? -24.130 14.862 -10.038 1.00 10.91 226 PRO A CA 1
ATOM 631 C C . PRO A 1 95 ? -23.096 15.852 -10.550 1.00 11.93 226 PRO A C 1
ATOM 632 O O . PRO A 1 95 ? -21.960 15.530 -10.550 1.00 12.97 226 PRO A O 1
ATOM 636 N N . GLN A 1 96 ? -23.554 16.977 -11.038 1.00 11.40 227 GLN A N 1
ATOM 637 C CA . GLN A 1 96 ? -22.650 17.901 -11.716 1.00 11.33 227 GLN A CA 1
ATOM 638 C C . GLN A 1 96 ? -22.122 18.979 -10.776 1.00 11.73 227 GLN A C 1
ATOM 639 O O . GLN A 1 96 ? -22.720 19.273 -9.830 1.00 15.15 227 GLN A O 1
ATOM 645 N N . GLN A 1 97 ? -20.959 19.538 -11.085 1.00 10.30 228 GLN A N 1
ATOM 646 C CA . GLN A 1 97 ? -20.424 20.640 -10.332 1.00 9.87 228 GLN A CA 1
ATOM 647 C C . GLN A 1 97 ? -20.712 21.919 -11.121 1.00 9.43 228 GLN A C 1
ATOM 648 O O . GLN A 1 97 ? -20.542 21.925 -12.272 1.00 12.94 228 GLN A O 1
ATOM 654 N N . ASN A 1 98 ? -21.166 22.943 -10.436 1.00 11.18 229 ASN A N 1
ATOM 655 C CA . ASN A 1 98 ? -21.333 24.257 -11.031 1.00 13.23 229 ASN A CA 1
ATOM 656 C C . ASN A 1 98 ? -20.466 25.312 -10.374 1.00 12.31 229 ASN A C 1
ATOM 657 O O . ASN A 1 98 ? -20.427 25.413 -9.201 1.00 13.54 229 ASN A O 1
ATOM 662 N N . THR A 1 99 ? -19.751 26.050 -11.201 1.00 10.86 230 THR A N 1
ATOM 663 C CA . THR A 1 99 ? -18.754 26.979 -10.723 1.00 11.34 230 THR A CA 1
ATOM 664 C C . THR A 1 99 ? -18.770 28.235 -11.606 1.00 10.06 230 THR A C 1
ATOM 665 O O . THR A 1 99 ? -18.769 28.099 -12.764 1.00 11.89 230 THR A O 1
ATOM 669 N N . ASP A 1 100 ? -18.744 29.411 -11.014 1.00 11.14 231 ASP A N 1
ATOM 670 C CA . ASP A 1 100 ? -18.559 30.618 -11.806 1.00 10.31 231 ASP A CA 1
ATOM 671 C C . ASP A 1 100 ? -17.142 30.693 -12.385 1.00 12.31 231 ASP A C 1
ATOM 672 O O . ASP A 1 100 ? -16.204 30.543 -11.662 1.00 13.48 231 ASP A O 1
ATOM 677 N N . ARG A 1 101 ? -17.020 30.866 -13.695 1.00 10.24 232 ARG A N 1
ATOM 678 C CA . ARG A 1 101 ? -15.723 30.790 -14.346 1.00 9.72 232 ARG A CA 1
ATOM 679 C C . ARG A 1 101 ? -15.603 31.849 -15.416 1.00 9.89 232 ARG A C 1
ATOM 680 O O . ARG A 1 101 ? -16.297 31.810 -16.355 1.00 8.91 232 ARG A O 1
ATOM 688 N N . ALA A 1 102 ? -14.682 32.771 -15.218 1.00 10.95 233 ALA A N 1
ATOM 689 C CA . ALA A 1 102 ? -14.315 33.715 -16.244 1.00 11.87 233 ALA A CA 1
ATOM 690 C C . ALA A 1 102 ? -15.497 34.461 -16.840 1.00 10.25 233 ALA A C 1
ATOM 691 O O . ALA A 1 102 ? -15.554 34.679 -18.007 1.00 12.23 233 ALA A O 1
ATOM 693 N N . GLY A 1 103 ? -16.417 34.818 -15.982 1.00 11.04 234 GLY A N 1
ATOM 694 C CA . GLY A 1 103 ? -17.615 35.553 -16.334 1.00 10.50 234 GLY A CA 1
ATOM 695 C C . GLY A 1 103 ? -18.790 34.683 -16.785 1.00 9.89 234 GLY A C 1
ATOM 696 O O . GLY A 1 103 ? -19.812 35.195 -17.037 1.00 12.71 234 GLY A O 1
ATOM 697 N N . VAL A 1 104 ? -18.610 33.377 -16.866 1.00 10.08 235 VAL A N 1
ATOM 698 C CA . VAL A 1 104 ? -19.734 32.497 -17.096 1.00 10.00 235 VAL A CA 1
ATOM 699 C C . VAL A 1 104 ? -20.266 32.019 -15.752 1.00 10.15 235 VAL A C 1
ATOM 700 O O . VAL A 1 104 ? -19.620 31.322 -15.113 1.00 11.57 235 VAL A O 1
ATOM 704 N N . LYS A 1 105 ? -21.458 32.439 -15.383 1.00 11.40 236 LYS A N 1
ATOM 705 C CA . LYS A 1 105 ? -22.049 31.959 -14.170 1.00 10.57 236 LYS A CA 1
ATOM 706 C C . LYS A 1 105 ? -22.447 30.511 -14.276 1.00 9.35 236 LYS A C 1
ATOM 707 O O . LYS A 1 105 ? -22.958 30.094 -15.239 1.00 12.66 236 LYS A O 1
ATOM 713 N N . ASN A 1 106 ? -22.189 29.784 -13.203 1.00 12.52 237 ASN A N 1
ATOM 714 C CA . ASN A 1 106 ? -22.675 28.427 -13.068 1.00 12.38 237 ASN A CA 1
ATOM 715 C C . ASN A 1 106 ? -22.234 27.487 -14.175 1.00 12.14 237 ASN A C 1
ATOM 716 O O . ASN A 1 106 ? -22.964 26.648 -14.589 1.00 14.28 237 ASN A O 1
ATOM 721 N N . ARG A 1 107 ? -21.000 27.633 -14.617 1.00 10.31 238 ARG A N 1
ATOM 722 C CA . ARG A 1 107 ? -20.498 26.767 -15.634 1.00 9.54 238 ARG A CA 1
ATOM 723 C C . ARG A 1 107 ? -20.525 25.365 -15.049 1.00 8.46 238 ARG A C 1
ATOM 724 O O . ARG A 1 107 ? -20.182 25.171 -13.963 1.00 11.88 238 ARG A O 1
ATOM 732 N N . ALA A 1 108 ? -20.962 24.421 -15.846 1.00 8.66 239 ALA A N 1
ATOM 733 C CA . ALA A 1 108 ? -21.148 23.084 -15.397 1.00 7.96 239 ALA A CA 1
ATOM 734 C C . ALA A 1 108 ? -20.077 22.127 -15.830 1.00 9.59 239 ALA A C 1
ATOM 735 O O . ALA A 1 108 ? -19.708 22.115 -16.919 1.00 11.08 239 ALA A O 1
ATOM 737 N N . TYR A 1 109 ? -19.632 21.312 -14.880 1.00 10.01 240 TYR A N 1
ATOM 738 C CA . TYR A 1 109 ? -18.645 20.270 -15.138 1.00 7.35 240 TYR A CA 1
ATOM 739 C C . TYR A 1 109 ? -19.266 18.928 -14.744 1.00 8.14 240 TYR A C 1
ATOM 740 O O . TYR A 1 109 ? -19.737 18.790 -13.707 1.00 12.91 240 TYR A O 1
ATOM 749 N N . SER A 1 110 ? -19.252 18.002 -15.672 1.00 11.77 241 SER A N 1
ATOM 750 C CA . SER A 1 110 ? -19.981 16.793 -15.580 1.00 13.23 241 SER A CA 1
ATOM 751 C C . SER A 1 110 ? -19.125 15.575 -15.914 1.00 13.81 241 SER A C 1
ATOM 752 O O . SER A 1 110 ? -18.260 15.688 -16.669 1.00 14.26 241 SER A O 1
ATOM 755 N N . ASN A 1 111 ? -19.422 14.434 -15.313 1.00 9.28 242 ASN A N 1
ATOM 756 C CA . ASN A 1 111 ? -18.790 13.223 -15.706 1.00 8.81 242 ASN A CA 1
ATOM 757 C C . ASN A 1 111 ? -19.785 12.056 -15.793 1.00 9.79 242 ASN A C 1
ATOM 758 O O . ASN A 1 111 ? -20.745 12.053 -15.139 1.00 11.67 242 ASN A O 1
ATOM 763 N N . SER A 1 112 ? -19.443 11.088 -16.630 1.00 8.02 243 SER A N 1
ATOM 764 C CA . SER A 1 112 ? -20.327 9.983 -16.934 1.00 8.06 243 SER A CA 1
ATOM 765 C C . SER A 1 112 ? -19.820 8.642 -16.422 1.00 8.48 243 SER A C 1
ATOM 766 O O . SER A 1 112 ? -18.702 8.364 -16.513 1.00 8.21 243 SER A O 1
ATOM 769 N N . VAL A 1 113 ? -20.748 7.824 -15.920 1.00 8.77 244 VAL A N 1
ATOM 770 C CA . VAL A 1 113 ? -20.477 6.492 -15.424 1.00 8.40 244 VAL A CA 1
ATOM 771 C C . VAL A 1 113 ? -20.940 5.406 -16.383 1.00 10.30 244 VAL A C 1
ATOM 772 O O . VAL A 1 113 ? -21.998 5.447 -16.879 1.00 9.70 244 VAL A O 1
ATOM 776 N N . TYR A 1 114 ? -20.066 4.453 -16.619 1.00 9.89 245 TYR A N 1
ATOM 777 C CA . TYR A 1 114 ? -20.287 3.404 -17.571 1.00 9.40 245 TYR A CA 1
ATOM 778 C C . TYR A 1 114 ? -20.169 2.041 -16.904 1.00 10.92 245 TYR A C 1
ATOM 779 O O . TYR A 1 114 ? -19.425 1.881 -16.059 1.00 12.70 245 TYR A O 1
ATOM 788 N N . GLU A 1 115 ? -20.966 1.112 -17.362 1.00 11.55 246 GLU A N 1
ATOM 789 C CA . GLU A 1 115 ? -20.798 -0.274 -17.008 1.00 12.94 246 GLU A CA 1
ATOM 790 C C . GLU A 1 115 ? -19.983 -0.976 -18.071 1.00 13.64 246 GLU A C 1
ATOM 791 O O . GLU A 1 115 ? -20.078 -0.659 -19.182 1.00 16.17 246 GLU A O 1
ATOM 797 N N . LEU A 1 116 ? -19.121 -1.881 -17.635 1.00 14.56 247 LEU A N 1
ATOM 798 C CA . LEU A 1 116 ? -18.267 -2.585 -18.543 1.00 17.26 247 LEU A CA 1
ATOM 799 C C . LEU A 1 116 ? -18.750 -4.034 -18.616 1.00 15.78 247 LEU A C 1
ATOM 800 O O . LEU A 1 116 ? -18.783 -4.712 -17.632 1.00 16.55 247 LEU A O 1
ATOM 805 N N . LEU A 1 117 ? -19.153 -4.434 -19.797 1.00 14.54 248 LEU A N 1
ATOM 806 C CA . LEU A 1 117 ? -19.774 -5.717 -19.956 1.00 16.35 248 LEU A CA 1
ATOM 807 C C . LEU A 1 117 ? -18.803 -6.799 -20.350 1.00 19.30 248 LEU A C 1
ATOM 808 O O . LEU A 1 117 ? -17.883 -6.589 -21.074 1.00 19.19 248 LEU A O 1
ATOM 813 N N . GLU A 1 118 ? -19.049 -7.963 -19.784 1.00 21.81 249 GLU A N 1
ATOM 814 C CA . GLU A 1 118 ? -18.430 -9.208 -20.200 1.00 27.01 249 GLU A CA 1
ATOM 815 C C . GLU A 1 118 ? -19.592 -10.206 -20.349 1.00 32.86 249 GLU A C 1
ATOM 816 O O . GLU A 1 118 ? -20.372 -10.384 -19.454 1.00 28.12 249 GLU A O 1
ATOM 822 N N . ASN A 1 119 ? -19.689 -10.826 -21.501 1.00 32.48 250 ASN A N 1
ATOM 823 C CA . ASN A 1 119 ? -20.757 -11.749 -21.782 1.00 31.65 250 ASN A CA 1
ATOM 824 C C . ASN A 1 119 ? -22.107 -11.087 -21.544 1.00 30.85 250 ASN A C 1
ATOM 825 O O . ASN A 1 119 ? -23.006 -11.686 -21.057 1.00 33.28 250 ASN A O 1
ATOM 830 N N . GLY A 1 120 ? -22.227 -9.828 -21.877 1.00 27.24 251 GLY A N 1
ATOM 831 C CA . GLY A 1 120 ? -23.494 -9.171 -21.863 1.00 26.80 251 GLY A CA 1
ATOM 832 C C . GLY A 1 120 ? -23.908 -8.697 -20.510 1.00 27.25 251 GLY A C 1
ATOM 833 O O . GLY A 1 120 ? -24.912 -8.114 -20.397 1.00 29.76 251 GLY A O 1
ATOM 834 N N . GLN A 1 121 ? -23.096 -8.944 -19.501 1.00 25.18 252 GLN A N 1
ATOM 835 C CA . GLN A 1 121 ? -23.409 -8.561 -18.156 1.00 27.18 252 GLN A CA 1
ATOM 836 C C . GLN A 1 121 ? -22.329 -7.664 -17.557 1.00 26.56 252 GLN A C 1
ATOM 837 O O . GLN A 1 121 ? -21.211 -7.777 -17.863 1.00 23.34 252 GLN A O 1
ATOM 843 N N . PRO A 1 122 ? -22.734 -6.765 -16.666 1.00 22.19 253 PRO A N 1
ATOM 844 C CA . PRO A 1 122 ? -21.769 -5.830 -16.123 1.00 23.55 253 PRO A CA 1
ATOM 845 C C . PRO A 1 122 ? -20.754 -6.536 -15.281 1.00 22.18 253 PRO A C 1
ATOM 846 O O . PRO A 1 122 ? -21.153 -7.301 -14.434 1.00 26.31 253 PRO A O 1
ATOM 850 N N . ALA A 1 123 ? -19.489 -6.289 -15.548 1.00 19.29 254 ALA A N 1
ATOM 851 C CA . ALA A 1 123 ? -18.415 -6.803 -14.761 1.00 18.07 254 ALA A CA 1
ATOM 852 C C . ALA A 1 123 ? -17.707 -5.733 -13.910 1.00 21.52 254 ALA A C 1
ATOM 853 O O . ALA A 1 123 ? -16.863 -6.036 -13.146 1.00 22.50 254 ALA A O 1
ATOM 855 N N . GLY A 1 124 ? -18.006 -4.471 -14.170 1.00 18.50 255 GLY A N 1
ATOM 856 C CA . GLY A 1 124 ? -17.429 -3.383 -13.422 1.00 16.04 255 GLY A CA 1
ATOM 857 C C . GLY A 1 124 ? -18.138 -2.107 -13.834 1.00 14.98 255 GLY A C 1
ATOM 858 O O . GLY A 1 124 ? -18.894 -2.117 -14.739 1.00 16.80 255 GLY A O 1
ATOM 859 N N . ALA A 1 125 ? -17.850 -1.030 -13.145 1.00 16.06 256 ALA A N 1
ATOM 860 C CA . ALA A 1 125 ? -18.402 0.255 -13.509 1.00 13.60 256 ALA A CA 1
ATOM 861 C C . ALA A 1 125 ? -17.370 1.276 -13.138 1.00 14.90 256 ALA A C 1
ATOM 862 O O . ALA A 1 125 ? -16.628 1.085 -12.247 1.00 15.86 256 ALA A O 1
ATOM 864 N N . CYS A 1 126 ? -17.338 2.368 -13.868 1.00 11.45 257 CYS A N 1
ATOM 865 C CA . CYS A 1 126 ? -16.396 3.425 -13.585 1.00 11.56 257 CYS A CA 1
ATOM 866 C C . CYS A 1 126 ? -16.751 4.748 -14.263 1.00 10.72 257 CYS A C 1
ATOM 867 O O . CYS A 1 126 ? -17.584 4.767 -15.077 1.00 12.89 257 CYS A O 1
ATOM 870 N N . ILE A 1 127 ? -16.051 5.796 -13.867 1.00 9.63 258 ILE A N 1
ATOM 871 C CA . ILE A 1 127 ? -16.138 7.089 -14.520 1.00 8.21 258 ILE A CA 1
ATOM 872 C C . ILE A 1 127 ? -15.122 7.071 -15.651 1.00 10.76 258 ILE A C 1
ATOM 873 O O . ILE A 1 127 ? -14.013 6.775 -15.385 1.00 10.98 258 ILE A O 1
ATOM 878 N N . LEU A 1 128 ? -15.560 7.337 -16.876 1.00 9.00 259 LEU A N 1
ATOM 879 C CA . LEU A 1 128 ? -14.763 7.220 -18.056 1.00 8.20 259 LEU A CA 1
ATOM 880 C C . LEU A 1 128 ? -15.050 8.349 -19.044 1.00 8.29 259 LEU A C 1
ATOM 881 O O . LEU A 1 128 ? -16.140 8.728 -19.241 1.00 8.57 259 LEU A O 1
ATOM 886 N N . GLU A 1 129 ? -13.991 8.868 -19.623 1.00 8.00 260 GLU A N 1
ATOM 887 C CA . GLU A 1 129 ? -14.071 9.843 -20.660 1.00 8.89 260 GLU A CA 1
ATOM 888 C C . GLU A 1 129 ? -12.790 9.894 -21.484 1.00 8.02 260 GLU A C 1
ATOM 889 O O . GLU A 1 129 ? -11.791 9.459 -21.029 1.00 8.73 260 GLU A O 1
ATOM 895 N N . TYR A 1 130 ? -12.861 10.523 -22.658 1.00 6.98 261 TYR A N 1
ATOM 896 C CA . TYR A 1 130 ? -11.649 10.855 -23.408 1.00 7.75 261 TYR A CA 1
ATOM 897 C C . TYR A 1 130 ? -11.025 12.162 -22.965 1.00 7.17 261 TYR A C 1
ATOM 898 O O . TYR A 1 130 ? -11.684 13.009 -22.486 1.00 9.01 261 TYR A O 1
ATOM 907 N N . ALA A 1 131 ? -9.724 12.284 -23.161 1.00 6.67 262 ALA A N 1
ATOM 908 C CA . ALA A 1 131 ? -9.105 13.567 -22.950 1.00 5.56 262 ALA A CA 1
ATOM 909 C C . ALA A 1 131 ? -9.452 14.509 -24.131 1.00 6.97 262 ALA A C 1
ATOM 910 O O . ALA A 1 131 ? -8.996 14.370 -25.189 1.00 9.04 262 ALA A O 1
ATOM 912 N N . THR A 1 132 ? -10.160 15.562 -23.811 1.00 9.03 263 THR A N 1
ATOM 913 C CA . THR A 1 132 ? -10.707 16.468 -24.790 1.00 10.27 263 THR A CA 1
ATOM 914 C C . THR A 1 132 ? -9.689 17.163 -25.721 1.00 9.58 263 THR A C 1
ATOM 915 O O . THR A 1 132 ? -9.930 17.357 -26.839 1.00 13.07 263 THR A O 1
ATOM 919 N N . PRO A 1 133 ? -8.529 17.463 -25.178 1.00 8.80 264 PRO A N 1
ATOM 920 C CA . PRO A 1 133 ? -7.532 18.130 -26.011 1.00 11.98 264 PRO A CA 1
ATOM 921 C C . PRO A 1 133 ? -7.077 17.278 -27.179 1.00 9.61 264 PRO A C 1
ATOM 922 O O . PRO A 1 133 ? -6.559 17.836 -28.071 1.00 9.54 264 PRO A O 1
ATOM 926 N N . LEU A 1 134 ? -7.248 15.989 -27.102 1.00 7.79 265 LEU A N 1
ATOM 927 C CA . LEU A 1 134 ? -6.856 15.183 -28.203 1.00 7.20 265 LEU A CA 1
ATOM 928 C C . LEU A 1 134 ? -7.711 15.501 -29.438 1.00 9.21 265 LEU A C 1
ATOM 929 O O . LEU A 1 134 ? -7.291 15.341 -30.510 1.00 10.53 265 LEU A O 1
ATOM 934 N N . GLN A 1 135 ? -8.906 15.992 -29.180 1.00 10.40 266 GLN A N 1
ATOM 935 C CA . GLN A 1 135 ? -9.778 16.511 -30.249 1.00 8.68 266 GLN A CA 1
ATOM 936 C C . GLN A 1 135 ? -9.231 17.731 -30.954 1.00 9.61 266 GLN A C 1
ATOM 937 O O . GLN A 1 135 ? -9.422 17.892 -32.089 1.00 11.53 266 GLN A O 1
ATOM 943 N N . THR A 1 136 ? -8.613 18.586 -30.199 1.00 10.09 267 THR A N 1
ATOM 944 C CA . THR A 1 136 ? -7.958 19.734 -30.761 1.00 11.08 267 THR A CA 1
ATOM 945 C C . THR A 1 136 ? -6.818 19.310 -31.661 1.00 11.68 267 THR A C 1
ATOM 946 O O . THR A 1 136 ? -6.689 19.810 -32.724 1.00 11.78 267 THR A O 1
ATOM 950 N N . LEU A 1 137 ? -6.033 18.370 -31.194 1.00 9.02 268 LEU A N 1
ATOM 951 C CA . LEU A 1 137 ? -4.922 17.928 -31.972 1.00 8.55 268 LEU A CA 1
ATOM 952 C C . LEU A 1 137 ? -5.420 17.297 -33.281 1.00 10.74 268 LEU A C 1
ATOM 953 O O . LEU A 1 137 ? -4.828 17.497 -34.277 1.00 10.11 268 LEU A O 1
ATOM 958 N N . PHE A 1 138 ? -6.454 16.488 -33.195 1.00 8.77 269 PHE A N 1
ATOM 959 C CA . PHE A 1 138 ? -6.963 15.895 -34.397 1.00 8.15 269 PHE A CA 1
ATOM 960 C C . PHE A 1 138 ? -7.459 16.964 -35.365 1.00 8.48 269 PHE A C 1
ATOM 961 O O . PHE A 1 138 ? -7.163 16.934 -36.506 1.00 10.52 269 PHE A O 1
ATOM 969 N N . ALA A 1 139 ? -8.225 17.909 -34.865 1.00 10.70 270 ALA A N 1
ATOM 970 C CA . ALA A 1 139 ? -8.715 18.972 -35.749 1.00 9.43 270 ALA A CA 1
ATOM 971 C C . ALA A 1 139 ? -7.616 19.818 -36.391 1.00 11.19 270 ALA A C 1
ATOM 972 O O . ALA A 1 139 ? -7.728 20.217 -37.522 1.00 13.43 270 ALA A O 1
ATOM 974 N N . MET A 1 140 ? -6.597 20.134 -35.644 1.00 11.25 271 MET A N 1
ATOM 975 C CA . MET A 1 140 ? -5.501 20.881 -36.194 1.00 12.86 271 MET A CA 1
ATOM 976 C C . MET A 1 140 ? -4.866 20.118 -37.334 1.00 13.98 271 MET A C 1
ATOM 977 O O . MET A 1 140 ? -4.427 20.690 -38.283 1.00 15.23 271 MET A O 1
ATOM 982 N N . SER A 1 141 ? -4.805 18.832 -37.167 1.00 10.72 272 SER A N 1
ATOM 983 C CA . SER A 1 141 ? -4.175 18.027 -38.162 1.00 12.97 272 SER A CA 1
ATOM 984 C C . SER A 1 141 ? -4.947 18.004 -39.485 1.00 10.56 272 SER A C 1
ATOM 985 O O . SER A 1 141 ? -4.421 17.661 -40.470 1.00 14.63 272 SER A O 1
ATOM 988 N N . GLN A 1 142 ? -6.224 18.324 -39.414 1.00 12.11 273 GLN A N 1
ATOM 989 C CA . GLN A 1 142 ? -7.115 18.286 -40.561 1.00 14.78 273 GLN A CA 1
ATOM 990 C C . GLN A 1 142 ? -7.344 19.625 -41.230 1.00 15.87 273 GLN A C 1
ATOM 991 O O . GLN A 1 142 ? -8.003 19.685 -42.210 1.00 20.34 273 GLN A O 1
ATOM 997 N N . ASP A 1 143 ? -6.786 20.677 -40.692 1.00 15.78 274 ASP A N 1
ATOM 998 C CA . ASP A 1 143 ? -7.006 21.993 -41.271 1.00 15.40 274 ASP A CA 1
ATOM 999 C C . ASP A 1 143 ? -5.720 22.509 -41.840 1.00 21.62 274 ASP A C 1
ATOM 1000 O O . ASP A 1 143 ? -4.792 22.649 -41.130 1.00 27.88 274 ASP A O 1
ATOM 1005 N N . GLY A 1 144 ? -5.675 22.810 -43.123 1.00 22.03 275 GLY A N 1
ATOM 1006 C CA . GLY A 1 144 ? -4.455 23.330 -43.698 1.00 30.47 275 GLY A CA 1
ATOM 1007 C C . GLY A 1 144 ? -3.962 24.609 -43.052 1.00 32.13 275 GLY A C 1
ATOM 1008 O O . GLY A 1 144 ? -2.787 24.846 -42.925 1.00 36.82 275 GLY A O 1
ATOM 1009 N N . LYS A 1 145 ? -4.884 25.405 -42.557 1.00 33.08 276 LYS A N 1
ATOM 1010 C CA . LYS A 1 145 ? -4.549 26.629 -41.911 1.00 37.19 276 LYS A CA 1
ATOM 1011 C C . LYS A 1 145 ? -3.742 26.382 -40.645 1.00 40.24 276 LYS A C 1
ATOM 1012 O O . LYS A 1 145 ? -3.030 27.232 -40.209 1.00 43.57 276 LYS A O 1
ATOM 1018 N N . ALA A 1 146 ? -3.912 25.219 -40.044 1.00 32.02 277 ALA A N 1
ATOM 1019 C CA . ALA A 1 146 ? -3.190 24.920 -38.858 1.00 26.15 277 ALA A CA 1
ATOM 1020 C C . ALA A 1 146 ? -1.724 24.644 -39.051 1.00 26.64 277 ALA A C 1
ATOM 1021 O O . ALA A 1 146 ? -0.981 24.774 -38.146 1.00 31.67 277 ALA A O 1
ATOM 1023 N N . GLY A 1 147 ? -1.332 24.235 -40.241 1.00 28.96 278 GLY A N 1
ATOM 1024 C CA . GLY A 1 147 ? 0.002 23.797 -40.555 1.00 28.15 278 GLY A CA 1
ATOM 1025 C C . GLY A 1 147 ? 0.642 22.595 -39.833 1.00 35.53 278 GLY A C 1
ATOM 1026 O O . GLY A 1 147 ? 1.823 22.594 -39.585 1.00 35.93 278 GLY A O 1
ATOM 1027 N N . PHE A 1 148 ? -0.159 21.597 -39.524 1.00 25.69 279 PHE A N 1
ATOM 1028 C CA . PHE A 1 148 ? 0.109 20.583 -38.528 1.00 17.70 279 PHE A CA 1
ATOM 1029 C C . PHE A 1 148 ? -0.071 19.213 -39.130 1.00 18.57 279 PHE A C 1
ATOM 1030 O O . PHE A 1 148 ? -1.131 18.864 -39.443 1.00 21.75 279 PHE A O 1
ATOM 1038 N N . SER A 1 149 ? 0.979 18.437 -39.294 1.00 17.40 280 SER A N 1
ATOM 1039 C CA . SER A 1 149 ? 0.937 17.120 -39.874 1.00 18.43 280 SER A CA 1
ATOM 1040 C C . SER A 1 149 ? 0.521 16.016 -38.932 1.00 18.77 280 SER A C 1
ATOM 1041 O O . SER A 1 149 ? 0.454 16.221 -37.779 1.00 17.30 280 SER A O 1
ATOM 1044 N N . ARG A 1 150 ? 0.298 14.854 -39.501 1.00 20.27 281 ARG A N 1
ATOM 1045 C CA . ARG A 1 150 ? 0.008 13.631 -38.797 1.00 20.76 281 ARG A CA 1
ATOM 1046 C C . ARG A 1 150 ? 1.181 13.260 -37.902 1.00 16.77 281 ARG A C 1
ATOM 1047 O O . ARG A 1 150 ? 1.006 12.756 -36.858 1.00 18.46 281 ARG A O 1
ATOM 1055 N N . GLU A 1 151 ? 2.381 13.462 -38.401 1.00 20.35 282 GLU A N 1
ATOM 1056 C CA . GLU A 1 151 ? 3.566 13.207 -37.601 1.00 19.12 282 GLU A CA 1
ATOM 1057 C C . GLU A 1 151 ? 3.680 14.188 -36.422 1.00 16.31 282 GLU A C 1
ATOM 1058 O O . GLU A 1 151 ? 3.986 13.809 -35.362 1.00 17.65 282 GLU A O 1
ATOM 1064 N N . ASP A 1 152 ? 3.364 15.436 -36.662 1.00 16.12 283 ASP A N 1
ATOM 1065 C CA . ASP A 1 152 ? 3.342 16.419 -35.624 1.00 14.28 283 ASP A CA 1
ATOM 1066 C C . ASP A 1 152 ? 2.286 16.028 -34.570 1.00 16.66 283 ASP A C 1
ATOM 1067 O O . ASP A 1 152 ? 2.458 16.223 -33.413 1.00 15.37 283 ASP A O 1
ATOM 1072 N N . ARG A 1 153 ? 1.154 15.558 -35.059 1.00 13.25 284 ARG A N 1
ATOM 1073 C CA . ARG A 1 153 ? 0.068 15.228 -34.154 1.00 12.83 284 ARG A CA 1
ATOM 1074 C C . ARG A 1 153 ? 0.430 14.109 -33.175 1.00 13.37 284 ARG A C 1
ATOM 1075 O O . ARG A 1 153 ? 0.155 14.197 -32.030 1.00 11.21 284 ARG A O 1
ATOM 1083 N N . LEU A 1 154 ? 1.039 13.072 -33.697 1.00 11.13 285 LEU A N 1
ATOM 1084 C CA . LEU A 1 154 ? 1.427 11.989 -32.826 1.00 11.92 285 LEU A CA 1
ATOM 1085 C C . LEU A 1 154 ? 2.454 12.417 -31.782 1.00 13.08 285 LEU A C 1
ATOM 1086 O O . LEU A 1 154 ? 2.370 12.036 -30.657 1.00 11.90 285 LEU A O 1
ATOM 1091 N N . GLU A 1 155 ? 3.418 13.187 -32.227 1.00 12.05 286 GLU A N 1
ATOM 1092 C CA . GLU A 1 155 ? 4.420 13.600 -31.285 1.00 12.34 286 GLU A CA 1
ATOM 1093 C C . GLU A 1 155 ? 3.838 14.492 -30.187 1.00 10.43 286 GLU A C 1
ATOM 1094 O O . GLU A 1 155 ? 4.250 14.438 -29.089 1.00 12.74 286 GLU A O 1
ATOM 1100 N N . GLN A 1 156 ? 2.939 15.373 -30.589 1.00 10.06 287 GLN A N 1
ATOM 1101 C CA . GLN A 1 156 ? 2.292 16.253 -29.652 1.00 10.10 287 GLN A CA 1
ATOM 1102 C C . GLN A 1 156 ? 1.397 15.490 -28.697 1.00 8.67 287 GLN A C 1
ATOM 1103 O O . GLN A 1 156 ? 1.277 15.858 -27.597 1.00 9.92 287 GLN A O 1
ATOM 1109 N N . ALA A 1 157 ? 0.754 14.470 -29.213 1.00 8.66 288 ALA A N 1
ATOM 1110 C CA . ALA A 1 157 ? -0.080 13.671 -28.336 1.00 8.95 288 ALA A CA 1
ATOM 1111 C C . ALA A 1 157 ? 0.727 12.985 -27.250 1.00 9.51 288 ALA A C 1
ATOM 1112 O O . ALA A 1 157 ? 0.358 12.988 -26.151 1.00 8.84 288 ALA A O 1
ATOM 1114 N N . LYS A 1 158 ? 1.865 12.438 -27.641 1.00 9.50 289 LYS A N 1
ATOM 1115 C CA . LYS A 1 158 ? 2.774 11.851 -26.669 1.00 9.69 289 LYS A CA 1
ATOM 1116 C C . LYS A 1 158 ? 3.339 12.863 -25.667 1.00 10.35 289 LYS A C 1
ATOM 1117 O O . LYS A 1 158 ? 3.419 12.568 -24.554 1.00 10.67 289 LYS A O 1
ATOM 1123 N N . LEU A 1 159 ? 3.732 14.024 -26.164 1.00 8.30 290 LEU A N 1
ATOM 1124 C CA . LEU A 1 159 ? 4.219 15.119 -25.316 1.00 8.22 290 LEU A CA 1
ATOM 1125 C C . LEU A 1 159 ? 3.125 15.623 -24.342 1.00 9.77 290 LEU A C 1
ATOM 1126 O O . LEU A 1 159 ? 3.385 15.936 -23.259 1.00 10.55 290 LEU A O 1
ATOM 1131 N N . PHE A 1 160 ? 1.900 15.690 -24.833 1.00 8.32 291 PHE A N 1
ATOM 1132 C CA . PHE A 1 160 ? 0.788 16.091 -23.979 1.00 8.75 291 PHE A CA 1
ATOM 1133 C C . PHE A 1 160 ? 0.632 15.113 -22.798 1.00 9.22 291 PHE A C 1
ATOM 1134 O O . PHE A 1 160 ? 0.497 15.501 -21.698 1.00 9.40 291 PHE A O 1
ATOM 1142 N N . CYS A 1 161 ? 0.699 13.855 -23.107 1.00 8.71 292 CYS A N 1
ATOM 1143 C CA . CYS A 1 161 ? 0.608 12.868 -22.086 1.00 10.03 292 CYS A CA 1
ATOM 1144 C C . CYS A 1 161 ? 1.750 12.939 -21.077 1.00 8.64 292 CYS A C 1
ATOM 1145 O O . CYS A 1 161 ? 1.523 12.929 -19.927 1.00 10.76 292 CYS A O 1
ATOM 1148 N N . ARG A 1 162 ? 2.970 13.030 -21.576 1.00 8.87 293 ARG A N 1
ATOM 1149 C CA . ARG A 1 162 ? 4.109 13.137 -20.675 1.00 9.11 293 ARG A CA 1
ATOM 1150 C C . ARG A 1 162 ? 4.025 14.378 -19.788 1.00 11.91 293 ARG A C 1
ATOM 1151 O O . ARG A 1 162 ? 4.337 14.321 -18.633 1.00 11.93 293 ARG A O 1
ATOM 1159 N N . THR A 1 163 ? 3.686 15.501 -20.378 1.00 9.10 294 THR A N 1
ATOM 1160 C CA . THR A 1 163 ? 3.603 16.718 -19.603 1.00 8.84 294 THR A CA 1
ATOM 1161 C C . THR A 1 163 ? 2.512 16.645 -18.559 1.00 9.12 294 THR A C 1
ATOM 1162 O O . THR A 1 163 ? 2.688 17.079 -17.489 1.00 10.47 294 THR A O 1
ATOM 1166 N N . LEU A 1 164 ? 1.387 16.089 -18.950 1.00 8.16 295 LEU A N 1
ATOM 1167 C CA . LEU A 1 164 ? 0.310 15.954 -17.999 1.00 8.98 295 LEU A CA 1
ATOM 1168 C C . LEU A 1 164 ? 0.676 15.059 -16.820 1.00 9.08 295 LEU A C 1
ATOM 1169 O O . LEU A 1 164 ? 0.404 15.370 -15.719 1.00 11.05 295 LEU A O 1
ATOM 1174 N N . GLU A 1 165 ? 1.370 13.987 -17.112 1.00 9.57 296 GLU A N 1
ATOM 1175 C CA . GLU A 1 165 ? 1.802 13.081 -16.061 1.00 11.69 296 GLU A CA 1
ATOM 1176 C C . GLU A 1 165 ? 2.718 13.801 -15.070 1.00 13.30 296 GLU A C 1
ATOM 1177 O O . GLU A 1 165 ? 2.618 13.614 -13.899 1.00 13.71 296 GLU A O 1
ATOM 1183 N N . GLU A 1 166 ? 3.583 14.631 -15.599 1.00 10.68 297 GLU A N 1
ATOM 1184 C CA . GLU A 1 166 ? 4.476 15.406 -14.758 1.00 12.30 297 GLU A CA 1
ATOM 1185 C C . GLU A 1 166 ? 3.718 16.360 -13.827 1.00 13.78 297 GLU A C 1
ATOM 1186 O O . GLU A 1 166 ? 4.044 16.515 -12.691 1.00 16.51 297 GLU A O 1
ATOM 1192 N N . ILE A 1 167 ? 2.723 17.030 -14.365 1.00 11.12 298 ILE A N 1
ATOM 1193 C CA . ILE A 1 167 ? 1.928 17.931 -13.577 1.00 10.46 298 ILE A CA 1
ATOM 1194 C C . ILE A 1 167 ? 1.127 17.190 -12.500 1.00 11.63 298 ILE A C 1
ATOM 1195 O O . ILE A 1 167 ? 1.056 17.603 -11.387 1.00 14.59 298 ILE A O 1
ATOM 1200 N N . LEU A 1 168 ? 0.530 16.089 -12.891 1.00 11.58 299 LEU A N 1
ATOM 1201 C CA . LEU A 1 168 ? -0.280 15.335 -11.981 1.00 11.07 299 LEU A CA 1
ATOM 1202 C C . LEU A 1 168 ? 0.520 14.698 -10.829 1.00 16.59 299 LEU A C 1
ATOM 1203 O O . LEU A 1 168 ? -0.026 14.393 -9.850 1.00 14.43 299 LEU A O 1
ATOM 1208 N N . ALA A 1 169 ? 1.804 14.535 -11.022 1.00 10.64 300 ALA A N 1
ATOM 1209 C CA . ALA A 1 169 ? 2.626 13.913 -10.008 1.00 13.96 300 ALA A CA 1
ATOM 1210 C C . ALA A 1 169 ? 2.628 14.725 -8.750 1.00 15.94 300 ALA A C 1
ATOM 1211 O O . ALA A 1 169 ? 2.916 14.203 -7.696 1.00 18.05 300 ALA A O 1
ATOM 1213 N N . ASP A 1 170 ? 2.379 16.007 -8.864 1.00 14.48 301 ASP A N 1
ATOM 1214 C CA . ASP A 1 170 ? 2.498 16.905 -7.734 1.00 17.22 301 ASP A CA 1
ATOM 1215 C C . ASP A 1 170 ? 1.199 17.173 -6.964 1.00 17.76 301 ASP A C 1
ATOM 1216 O O . ASP A 1 170 ? 1.177 17.915 -6.043 1.00 18.57 301 ASP A O 1
ATOM 1221 N N . VAL A 1 171 ? 0.128 16.531 -7.370 1.00 12.70 302 VAL A N 1
ATOM 1222 C CA . VAL A 1 171 ? -1.110 16.569 -6.661 1.00 14.07 302 VAL A CA 1
ATOM 1223 C C . VAL A 1 171 ? -1.009 15.782 -5.346 1.00 13.78 302 VAL A C 1
ATOM 1224 O O . VAL A 1 171 ? -0.440 14.773 -5.299 1.00 14.54 302 VAL A O 1
ATOM 1228 N N . PRO A 1 172 ? -1.599 16.318 -4.279 1.00 12.85 303 PRO A N 1
ATOM 1229 C CA . PRO A 1 172 ? -1.617 15.555 -3.038 1.00 12.41 303 PRO A CA 1
ATOM 1230 C C . PRO A 1 172 ? -2.487 14.326 -3.164 1.00 14.41 303 PRO A C 1
ATOM 1231 O O . PRO A 1 172 ? -3.357 14.271 -3.931 1.00 13.56 303 PRO A O 1
ATOM 1235 N N . GLU A 1 173 ? -2.230 13.356 -2.329 1.00 14.14 304 GLU A N 1
ATOM 1236 C CA . GLU A 1 173 ? -2.835 12.063 -2.436 1.00 14.53 304 GLU A CA 1
ATOM 1237 C C . GLU A 1 173 ? -4.330 12.151 -2.327 1.00 12.40 304 GLU A C 1
ATOM 1238 O O . GLU A 1 173 ? -4.994 11.425 -2.951 1.00 13.40 304 GLU A O 1
ATOM 1244 N N . SER A 1 174 ? -4.812 13.071 -1.527 1.00 12.70 305 SER A N 1
ATOM 1245 C CA . SER A 1 174 ? -6.234 13.201 -1.378 1.00 15.64 305 SER A CA 1
ATOM 1246 C C . SER A 1 174 ? -6.928 13.591 -2.668 1.00 14.66 305 SER A C 1
ATOM 1247 O O . SER A 1 174 ? -8.118 13.491 -2.758 1.00 19.56 305 SER A O 1
ATOM 1250 N N . ARG A 1 175 ? -6.173 14.121 -3.611 1.00 12.08 306 ARG A N 1
ATOM 1251 C CA . ARG A 1 175 ? -6.734 14.484 -4.907 1.00 13.81 306 ARG A CA 1
ATOM 1252 C C . ARG A 1 175 ? -6.192 13.641 -6.053 1.00 13.28 306 ARG A C 1
ATOM 1253 O O . ARG A 1 175 ? -6.357 13.981 -7.159 1.00 15.51 306 ARG A O 1
ATOM 1261 N N . ASN A 1 176 ? -5.488 12.572 -5.735 1.00 12.03 307 ASN A N 1
ATOM 1262 C CA . ASN A 1 176 ? -4.824 11.754 -6.725 1.00 11.46 307 ASN A CA 1
ATOM 1263 C C . ASN A 1 176 ? -5.786 10.733 -7.320 1.00 11.04 307 ASN A C 1
ATOM 1264 O O . ASN A 1 176 ? -5.654 9.591 -7.142 1.00 13.39 307 ASN A O 1
ATOM 1269 N N . HIS A 1 177 ? -6.781 11.239 -8.040 1.00 10.92 308 HIS A N 1
ATOM 1270 C CA . HIS A 1 177 ? -7.805 10.399 -8.606 1.00 10.45 308 HIS A CA 1
ATOM 1271 C C . HIS A 1 177 ? -7.751 10.138 -10.083 1.00 9.48 308 HIS A C 1
ATOM 1272 O O . HIS A 1 177 ? -8.345 9.232 -10.512 1.00 11.29 308 HIS A O 1
ATOM 1279 N N . CYS A 1 178 ? -7.005 10.934 -10.816 1.00 11.69 309 CYS A N 1
ATOM 1280 C CA . CYS A 1 178 ? -6.884 10.693 -12.253 1.00 11.26 309 CYS A CA 1
ATOM 1281 C C . CYS A 1 178 ? -6.053 9.489 -12.597 1.00 14.65 309 CYS A C 1
ATOM 1282 O O . CYS A 1 178 ? -4.975 9.341 -12.093 1.00 14.67 309 CYS A O 1
ATOM 1285 N N . ARG A 1 179 ? -6.549 8.680 -13.508 1.00 11.95 310 ARG A N 1
ATOM 1286 C CA . ARG A 1 179 ? -5.801 7.579 -14.006 1.00 11.41 310 ARG A CA 1
ATOM 1287 C C . ARG A 1 179 ? -5.857 7.564 -15.548 1.00 14.04 310 ARG A C 1
ATOM 1288 O O . ARG A 1 179 ? -6.862 7.388 -16.107 1.00 13.44 310 ARG A O 1
ATOM 1296 N N . LEU A 1 180 ? -4.713 7.693 -16.190 1.00 12.58 311 LEU A N 1
ATOM 1297 C CA . LEU A 1 180 ? -4.637 7.774 -17.620 1.00 10.76 311 LEU A CA 1
ATOM 1298 C C . LEU A 1 180 ? -4.497 6.418 -18.255 1.00 9.89 311 LEU A C 1
ATOM 1299 O O . LEU A 1 180 ? -3.760 5.654 -17.808 1.00 11.73 311 LEU A O 1
ATOM 1304 N N . ILE A 1 181 ? -5.300 6.164 -19.275 1.00 9.26 312 ILE A N 1
ATOM 1305 C CA . ILE A 1 181 ? -5.262 4.913 -20.026 1.00 8.44 312 ILE A CA 1
ATOM 1306 C C . ILE A 1 181 ? -4.727 5.284 -21.433 1.00 9.73 312 ILE A C 1
ATOM 1307 O O . ILE A 1 181 ? -5.427 5.784 -22.223 1.00 10.50 312 ILE A O 1
ATOM 1312 N N . VAL A 1 182 ? -3.458 5.011 -21.693 1.00 10.78 313 VAL A N 1
ATOM 1313 C CA . VAL A 1 182 ? -2.785 5.485 -22.873 1.00 8.94 313 VAL A CA 1
ATOM 1314 C C . VAL A 1 182 ? -2.512 4.315 -23.817 1.00 11.46 313 VAL A C 1
ATOM 1315 O O . VAL A 1 182 ? -2.072 3.337 -23.373 1.00 15.38 313 VAL A O 1
ATOM 1319 N N . TYR A 1 183 ? -2.922 4.440 -25.062 1.00 11.07 314 TYR A N 1
ATOM 1320 C CA . TYR A 1 183 ? -2.804 3.397 -26.066 1.00 12.61 314 TYR A CA 1
ATOM 1321 C C . TYR A 1 183 ? -2.717 4.025 -27.423 1.00 13.81 314 TYR A C 1
ATOM 1322 O O . TYR A 1 183 ? -3.063 5.145 -27.601 1.00 14.43 314 TYR A O 1
ATOM 1331 N N . GLN A 1 184 ? -2.204 3.280 -28.368 1.00 17.73 315 GLN A N 1
ATOM 1332 C CA . GLN A 1 184 ? -2.160 3.771 -29.729 1.00 18.02 315 GLN A CA 1
ATOM 1333 C C . GLN A 1 184 ? -2.960 2.831 -30.565 1.00 22.36 315 GLN A C 1
ATOM 1334 O O . GLN A 1 184 ? -2.573 1.730 -30.713 1.00 24.38 315 GLN A O 1
ATOM 1340 N N . GLU A 1 185 ? -4.035 3.320 -31.145 1.00 26.66 316 GLU A N 1
ATOM 1341 C CA . GLU A 1 185 ? -5.007 2.481 -31.814 1.00 26.63 316 GLU A CA 1
ATOM 1342 C C . GLU A 1 185 ? -4.336 1.717 -32.942 1.00 26.67 316 GLU A C 1
ATOM 1343 O O . GLU A 1 185 ? -4.593 0.557 -33.120 1.00 28.48 316 GLU A O 1
ATOM 1349 N N . SER A 1 186 ? -3.464 2.367 -33.669 1.00 23.84 317 SER A N 1
ATOM 1350 C CA . SER A 1 186 ? -2.829 1.698 -34.799 1.00 27.40 317 SER A CA 1
ATOM 1351 C C . SER A 1 186 ? -1.894 0.581 -34.407 1.00 31.24 317 SER A C 1
ATOM 1352 O O . SER A 1 186 ? -1.472 -0.167 -35.243 1.00 33.52 317 SER A O 1
ATOM 1355 N N . GLU A 1 187 ? -1.506 0.517 -33.161 1.00 28.83 318 GLU A N 1
ATOM 1356 C CA . GLU A 1 187 ? -0.498 -0.448 -32.734 1.00 31.26 318 GLU A CA 1
ATOM 1357 C C . GLU A 1 187 ? -1.034 -1.555 -31.894 1.00 39.78 318 GLU A C 1
ATOM 1358 O O . GLU A 1 187 ? -0.276 -2.302 -31.330 1.00 37.70 318 GLU A O 1
ATOM 1364 N N . GLU A 1 188 ? -2.331 -1.590 -31.727 1.00 47.76 319 GLU A N 1
ATOM 1365 C CA . GLU A 1 188 ? -2.877 -2.518 -30.781 1.00 59.13 319 GLU A CA 1
ATOM 1366 C C . GLU A 1 188 ? -3.183 -3.921 -31.190 1.00 69.24 319 GLU A C 1
ATOM 1367 O O . GLU A 1 188 ? -2.920 -4.869 -30.443 1.00 70.88 319 GLU A O 1
ATOM 1373 N N . GLY A 1 189 ? -3.861 -4.023 -32.324 1.00 77.31 320 GLY A N 1
ATOM 1374 C CA . GLY A 1 189 ? -4.519 -5.243 -32.769 1.00 84.60 320 GLY A CA 1
ATOM 1375 C C . GLY A 1 189 ? -6.043 -5.354 -32.800 1.00 88.81 320 GLY A C 1
ATOM 1376 O O . GLY A 1 189 ? -6.774 -4.723 -32.054 1.00 89.82 320 GLY A O 1
ATOM 1377 N N . ASN A 1 190 ? -6.535 -6.207 -33.694 1.00 90.03 321 ASN A N 1
ATOM 1378 C CA . ASN A 1 190 ? -7.974 -6.410 -33.855 1.00 89.60 321 ASN A CA 1
ATOM 1379 C C . ASN A 1 190 ? -8.650 -7.039 -32.600 1.00 83.66 321 ASN A C 1
ATOM 1380 O O . ASN A 1 190 ? -9.843 -6.837 -32.366 1.00 83.64 321 ASN A O 1
ATOM 1385 N N . SER A 1 191 ? -7.819 -7.685 -31.774 1.00 76.85 322 SER A N 1
ATOM 1386 C CA . SER A 1 191 ? -8.135 -8.273 -30.469 1.00 70.91 322 SER A CA 1
ATOM 1387 C C . SER A 1 191 ? -8.050 -7.345 -29.242 1.00 61.69 322 SER A C 1
ATOM 1388 O O . SER A 1 191 ? -8.197 -7.784 -28.121 1.00 59.05 322 SER A O 1
ATOM 1391 N N . PHE A 1 192 ? -7.713 -6.101 -29.469 1.00 53.94 323 PHE A N 1
ATOM 1392 C CA . PHE A 1 192 ? -7.655 -5.122 -28.393 1.00 43.12 323 PHE A CA 1
ATOM 1393 C C . PHE A 1 192 ? -9.084 -4.858 -28.002 1.00 35.17 323 PHE A C 1
ATOM 1394 O O . PHE A 1 192 ? -9.911 -4.699 -28.851 1.00 41.22 323 PHE A O 1
ATOM 1402 N N . SER A 1 193 ? -9.372 -4.872 -26.724 1.00 25.35 324 SER A N 1
ATOM 1403 C CA . SER A 1 193 ? -10.694 -4.581 -26.268 1.00 24.61 324 SER A CA 1
ATOM 1404 C C . SER A 1 193 ? -10.511 -3.451 -25.270 1.00 21.47 324 SER A C 1
ATOM 1405 O O . SER A 1 193 ? -9.934 -3.634 -24.254 1.00 21.31 324 SER A O 1
ATOM 1408 N N . LEU A 1 194 ? -11.062 -2.305 -25.586 1.00 21.11 325 LEU A N 1
ATOM 1409 C CA . LEU A 1 194 ? -10.947 -1.207 -24.674 1.00 15.78 325 LEU A CA 1
ATOM 1410 C C . LEU A 1 194 ? -11.604 -1.460 -23.321 1.00 18.63 325 LEU A C 1
ATOM 1411 O O . LEU A 1 194 ? -11.122 -1.037 -22.329 1.00 16.89 325 LEU A O 1
ATOM 1416 N N . SER A 1 195 ? -12.728 -2.143 -23.323 1.00 18.55 326 SER A N 1
ATOM 1417 C CA . SER A 1 195 ? -13.383 -2.465 -22.075 1.00 16.70 326 SER A CA 1
ATOM 1418 C C . SER A 1 195 ? -12.538 -3.361 -21.181 1.00 16.62 326 SER A C 1
ATOM 1419 O O . SER A 1 195 ? -12.550 -3.228 -20.026 1.00 15.90 326 SER A O 1
ATOM 1422 N N . GLN A 1 196 ? -11.858 -4.298 -21.803 1.00 16.10 327 GLN A N 1
ATOM 1423 C CA . GLN A 1 196 ? -10.954 -5.140 -21.033 1.00 17.73 327 GLN A CA 1
ATOM 1424 C C . GLN A 1 196 ? -9.779 -4.360 -20.467 1.00 16.15 327 GLN A C 1
ATOM 1425 O O . GLN A 1 196 ? -9.358 -4.614 -19.405 1.00 18.72 327 GLN A O 1
ATOM 1431 N N . GLU A 1 197 ? -9.277 -3.421 -21.244 1.00 17.44 328 GLU A N 1
ATOM 1432 C CA . GLU A 1 197 ? -8.204 -2.589 -20.766 1.00 20.49 328 GLU A CA 1
ATOM 1433 C C . GLU A 1 197 ? -8.635 -1.758 -19.584 1.00 17.65 328 GLU A C 1
ATOM 1434 O O . GLU A 1 197 ? -7.949 -1.658 -18.635 1.00 17.35 328 GLU A O 1
ATOM 1440 N N . VAL A 1 198 ? -9.823 -1.199 -19.677 1.00 16.14 329 VAL A N 1
ATOM 1441 C CA . VAL A 1 198 ? -10.320 -0.449 -18.575 1.00 16.86 329 VAL A CA 1
ATOM 1442 C C . VAL A 1 198 ? -10.520 -1.310 -17.345 1.00 16.67 329 VAL A C 1
ATOM 1443 O O . VAL A 1 198 ? -10.163 -0.931 -16.302 1.00 17.52 329 VAL A O 1
ATOM 1447 N N . LEU A 1 199 ? -11.087 -2.494 -17.512 1.00 17.45 330 LEU A N 1
ATOM 1448 C CA . LEU A 1 199 ? -11.252 -3.421 -16.408 1.00 15.80 330 LEU A CA 1
ATOM 1449 C C . LEU A 1 199 ? -9.915 -3.831 -15.810 1.00 18.95 330 LEU A C 1
ATOM 1450 O O . LEU A 1 199 ? -9.831 -4.009 -14.682 1.00 20.71 330 LEU A O 1
ATOM 1455 N N . ARG A 1 200 ? -8.927 -3.960 -16.639 1.00 18.91 331 ARG A N 1
ATOM 1456 C CA . ARG A 1 200 ? -7.608 -4.257 -16.124 1.00 20.07 331 ARG A CA 1
ATOM 1457 C C . ARG A 1 200 ? -7.109 -3.118 -15.232 1.00 23.56 331 ARG A C 1
ATOM 1458 O O . ARG A 1 200 ? -6.603 -3.366 -14.200 1.00 25.70 331 ARG A O 1
ATOM 1466 N N . HIS A 1 201 ? -7.291 -1.877 -15.648 1.00 22.17 332 HIS A N 1
ATOM 1467 C CA . HIS A 1 201 ? -6.874 -0.755 -14.834 1.00 17.90 332 HIS A CA 1
ATOM 1468 C C . HIS A 1 201 ? -7.663 -0.713 -13.528 1.00 21.86 332 HIS A C 1
ATOM 1469 O O . HIS A 1 201 ? -7.119 -0.458 -12.509 1.00 21.12 332 HIS A O 1
ATOM 1476 N N . ILE A 1 202 ? -8.954 -0.964 -13.590 1.00 17.73 333 ILE A N 1
ATOM 1477 C CA . ILE A 1 202 ? -9.746 -0.982 -12.369 1.00 21.09 333 ILE A CA 1
ATOM 1478 C C . ILE A 1 202 ? -9.219 -2.033 -11.411 1.00 25.35 333 ILE A C 1
ATOM 1479 O O . ILE A 1 202 ? -9.135 -1.829 -10.251 1.00 27.11 333 ILE A O 1
ATOM 1484 N N . ARG A 1 203 ? -8.863 -3.163 -11.956 1.00 23.07 334 ARG A N 1
ATOM 1485 C CA . ARG A 1 203 ? -8.470 -4.289 -11.145 1.00 25.91 334 ARG A CA 1
ATOM 1486 C C . ARG A 1 203 ? -7.093 -4.138 -10.528 1.00 28.57 334 ARG A C 1
ATOM 1487 O O . ARG A 1 203 ? -6.827 -4.724 -9.517 1.00 29.05 334 ARG A O 1
ATOM 1495 N N . GLN A 1 204 ? -6.222 -3.359 -11.169 1.00 26.60 335 GLN A N 1
ATOM 1496 C CA . GLN A 1 204 ? -4.889 -3.088 -10.642 1.00 27.35 335 GLN A CA 1
ATOM 1497 C C . GLN A 1 204 ? -4.969 -2.124 -9.509 1.00 32.78 335 GLN A C 1
ATOM 1498 O O . GLN A 1 204 ? -4.847 -2.480 -8.391 1.00 45.03 335 GLN A O 1
ATOM 1504 N N . SER B 1 21 ? 4.346 26.289 -36.261 1.00 62.27 152 SER B N 1
ATOM 1505 C CA . SER B 1 21 ? 2.964 26.332 -35.851 1.00 61.82 152 SER B CA 1
ATOM 1506 C C . SER B 1 21 ? 2.932 25.667 -34.485 1.00 51.10 152 SER B C 1
ATOM 1507 O O . SER B 1 21 ? 2.107 24.893 -34.205 1.00 51.94 152 SER B O 1
ATOM 1510 N N . HIS B 1 22 ? 3.965 25.948 -33.742 1.00 49.95 153 HIS B N 1
ATOM 1511 C CA . HIS B 1 22 ? 4.171 25.276 -32.539 1.00 53.29 153 HIS B CA 1
ATOM 1512 C C . HIS B 1 22 ? 4.559 26.172 -31.463 1.00 39.13 153 HIS B C 1
ATOM 1513 O O . HIS B 1 22 ? 5.608 26.104 -30.863 1.00 37.42 153 HIS B O 1
ATOM 1520 N N . MET B 1 23 ? 3.617 27.003 -31.209 1.00 26.00 154 MET B N 1
ATOM 1521 C CA . MET B 1 23 ? 3.638 27.778 -30.052 1.00 25.53 154 MET B CA 1
ATOM 1522 C C . MET B 1 23 ? 2.388 27.495 -29.258 1.00 21.82 154 MET B C 1
ATOM 1523 O O . MET B 1 23 ? 1.427 26.997 -29.752 1.00 17.68 154 MET B O 1
ATOM 1528 N N . VAL B 1 24 ? 2.464 27.811 -28.006 1.00 15.86 155 VAL B N 1
ATOM 1529 C CA . VAL B 1 24 ? 1.440 27.475 -27.101 1.00 14.63 155 VAL B CA 1
ATOM 1530 C C . VAL B 1 24 ? 0.147 28.130 -27.581 1.00 12.87 155 VAL B C 1
ATOM 1531 O O . VAL B 1 24 ? -0.884 27.555 -27.503 1.00 15.40 155 VAL B O 1
ATOM 1535 N N . ALA B 1 25 ? 0.274 29.353 -28.035 1.00 14.10 156 ALA B N 1
ATOM 1536 C CA . ALA B 1 25 ? -0.879 30.112 -28.379 1.00 13.45 156 ALA B CA 1
ATOM 1537 C C . ALA B 1 25 ? -1.649 29.531 -29.526 1.00 15.60 156 ALA B C 1
ATOM 1538 O O . ALA B 1 25 ? -2.821 29.721 -29.601 1.00 15.19 156 ALA B O 1
ATOM 1540 N N . HIS B 1 26 ? -0.959 28.864 -30.425 1.00 17.63 157 HIS B N 1
ATOM 1541 C CA . HIS B 1 26 ? -1.685 28.178 -31.476 1.00 14.17 157 HIS B CA 1
ATOM 1542 C C . HIS B 1 26 ? -2.581 27.127 -30.972 1.00 17.42 157 HIS B C 1
ATOM 1543 O O . HIS B 1 26 ? -3.680 27.046 -31.415 1.00 15.92 157 HIS B O 1
ATOM 1550 N N . GLY B 1 27 ? -2.109 26.312 -30.063 1.00 13.76 158 GLY B N 1
ATOM 1551 C CA . GLY B 1 27 ? -2.939 25.293 -29.510 1.00 13.59 158 GLY B CA 1
ATOM 1552 C C . GLY B 1 27 ? -4.133 25.858 -28.776 1.00 15.78 158 GLY B C 1
ATOM 1553 O O . GLY B 1 27 ? -5.185 25.330 -28.870 1.00 17.42 158 GLY B O 1
ATOM 1554 N N . LEU B 1 28 ? -3.911 26.918 -28.029 1.00 13.07 159 LEU B N 1
ATOM 1555 C CA . LEU B 1 28 ? -4.976 27.501 -27.299 1.00 10.81 159 LEU B CA 1
ATOM 1556 C C . LEU B 1 28 ? -6.047 28.083 -28.241 1.00 10.17 159 LEU B C 1
ATOM 1557 O O . LEU B 1 28 ? -7.172 27.993 -27.960 1.00 11.45 159 LEU B O 1
ATOM 1562 N N . ALA B 1 29 ? -5.612 28.726 -29.299 1.00 10.95 160 ALA B N 1
ATOM 1563 C CA . ALA B 1 29 ? -6.549 29.319 -30.236 1.00 11.79 160 ALA B CA 1
ATOM 1564 C C . ALA B 1 29 ? -7.400 28.268 -30.940 1.00 14.73 160 ALA B C 1
ATOM 1565 O O . ALA B 1 29 ? -8.572 28.412 -31.051 1.00 13.12 160 ALA B O 1
ATOM 1567 N N . TRP B 1 30 ? -6.767 27.204 -31.399 1.00 16.23 161 TRP B N 1
ATOM 1568 C CA . TRP B 1 30 ? -7.519 26.073 -31.941 1.00 12.07 161 TRP B CA 1
ATOM 1569 C C . TRP B 1 30 ? -8.401 25.358 -30.962 1.00 14.63 161 TRP B C 1
ATOM 1570 O O . TRP B 1 30 ? -9.454 25.003 -31.305 1.00 16.43 161 TRP B O 1
ATOM 1581 N N . SER B 1 31 ? -7.960 25.193 -29.720 1.00 13.82 162 SER B N 1
ATOM 1582 C CA . SER B 1 31 ? -8.746 24.559 -28.698 1.00 14.91 162 SER B CA 1
ATOM 1583 C C . SER B 1 31 ? -10.028 25.361 -28.527 1.00 16.48 162 SER B C 1
ATOM 1584 O O . SER B 1 31 ? -11.078 24.841 -28.464 1.00 14.96 162 SER B O 1
ATOM 1587 N N . TYR B 1 32 ? -9.851 26.664 -28.455 1.00 13.78 163 TYR B N 1
ATOM 1588 C CA . TYR B 1 32 ? -10.956 27.565 -28.190 1.00 11.81 163 TYR B CA 1
ATOM 1589 C C . TYR B 1 32 ? -11.960 27.586 -29.329 1.00 11.50 163 TYR B C 1
ATOM 1590 O O . TYR B 1 32 ? -13.096 27.635 -29.085 1.00 11.30 163 TYR B O 1
ATOM 1599 N N . TYR B 1 33 ? -11.471 27.616 -30.542 1.00 11.51 164 TYR B N 1
ATOM 1600 C CA . TYR B 1 33 ? -12.370 27.510 -31.687 1.00 12.33 164 TYR B CA 1
ATOM 1601 C C . TYR B 1 33 ? -13.039 26.148 -31.868 1.00 12.88 164 TYR B C 1
ATOM 1602 O O . TYR B 1 33 ? -14.207 26.046 -31.874 1.00 12.15 164 TYR B O 1
ATOM 1611 N N . ILE B 1 34 ? -12.219 25.107 -31.915 1.00 13.22 165 ILE B N 1
ATOM 1612 C CA . ILE B 1 34 ? -12.738 23.765 -32.108 1.00 12.28 165 ILE B CA 1
ATOM 1613 C C . ILE B 1 34 ? -13.613 23.263 -30.994 1.00 11.75 165 ILE B C 1
ATOM 1614 O O . ILE B 1 34 ? -14.588 22.649 -31.233 1.00 14.06 165 ILE B O 1
ATOM 1619 N N . GLY B 1 35 ? -13.226 23.536 -29.772 1.00 10.26 166 GLY B N 1
ATOM 1620 C CA . GLY B 1 35 ? -13.947 23.014 -28.672 1.00 11.56 166 GLY B CA 1
ATOM 1621 C C . GLY B 1 35 ? -14.921 23.913 -28.000 1.00 11.19 166 GLY B C 1
ATOM 1622 O O . GLY B 1 35 ? -15.432 23.576 -27.004 1.00 14.88 166 GLY B O 1
ATOM 1623 N N . TYR B 1 36 ? -15.141 25.065 -28.580 1.00 10.36 167 TYR B N 1
ATOM 1624 C CA . TYR B 1 36 ? -16.092 25.952 -28.012 1.00 11.01 167 TYR B CA 1
ATOM 1625 C C . TYR B 1 36 ? -16.846 26.765 -29.074 1.00 8.94 167 TYR B C 1
ATOM 1626 O O . TYR B 1 36 ? -17.955 26.535 -29.296 1.00 10.39 167 TYR B O 1
ATOM 1635 N N . LEU B 1 37 ? -16.148 27.669 -29.720 1.00 10.27 168 LEU B N 1
ATOM 1636 C CA . LEU B 1 37 ? -16.865 28.584 -30.607 1.00 10.93 168 LEU B CA 1
ATOM 1637 C C . LEU B 1 37 ? -17.570 27.869 -31.772 1.00 12.18 168 LEU B C 1
ATOM 1638 O O . LEU B 1 37 ? -18.694 28.089 -32.048 1.00 11.45 168 LEU B O 1
ATOM 1643 N N . LYS B 1 38 ? -16.866 26.938 -32.352 1.00 10.43 169 LYS B N 1
ATOM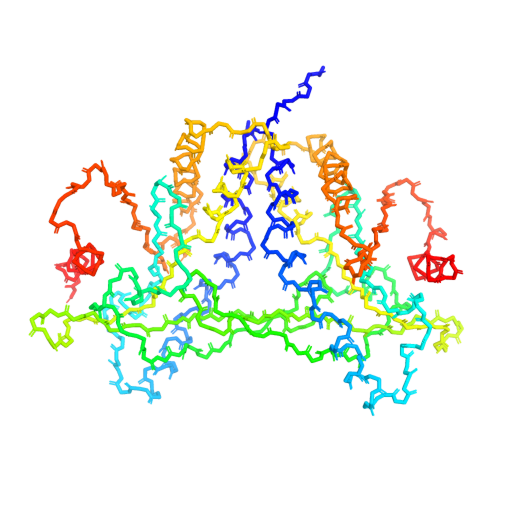 1644 C CA . LYS B 1 38 ? -17.455 26.165 -33.440 1.00 9.87 169 LYS B CA 1
ATOM 1645 C C . LYS B 1 38 ? -18.666 25.426 -32.972 1.00 13.01 169 LYS B C 1
ATOM 1646 O O . LYS B 1 38 ? -19.544 25.144 -33.737 1.00 15.03 169 LYS B O 1
ATOM 1652 N N . LEU B 1 39 ? -18.631 24.976 -31.737 1.00 12.67 170 LEU B N 1
ATOM 1653 C CA . LEU B 1 39 ? -19.742 24.247 -31.153 1.00 11.73 170 LEU B CA 1
ATOM 1654 C C . LEU B 1 39 ? -20.975 25.028 -30.824 1.00 11.86 170 LEU B C 1
ATOM 1655 O O . LEU B 1 39 ? -22.024 24.536 -30.906 1.00 16.74 170 LEU B O 1
ATOM 1660 N N . ILE B 1 40 ? -20.767 26.215 -30.295 1.00 12.39 171 ILE B N 1
ATOM 1661 C CA . ILE B 1 40 ? -21.863 26.991 -29.775 1.00 13.63 171 ILE B CA 1
ATOM 1662 C C . ILE B 1 40 ? -22.382 28.119 -30.630 1.00 13.13 171 ILE B C 1
ATOM 1663 O O . ILE B 1 40 ? -23.492 28.512 -30.471 1.00 14.38 171 ILE B O 1
ATOM 1668 N N . LEU B 1 41 ? -21.558 28.612 -31.524 1.00 12.97 172 LEU B N 1
ATOM 1669 C CA . LEU B 1 41 ? -21.977 29.786 -32.266 1.00 12.49 172 LEU B CA 1
ATOM 1670 C C . LEU B 1 41 ? -23.180 29.594 -33.221 1.00 16.24 172 LEU B C 1
ATOM 1671 O O . LEU B 1 41 ? -24.026 30.425 -33.322 1.00 16.80 172 LEU B O 1
ATOM 1676 N N . PRO B 1 42 ? -23.232 28.432 -33.877 1.00 17.30 173 PRO B N 1
ATOM 1677 C CA . PRO B 1 42 ? -24.391 28.152 -34.716 1.00 20.16 173 PRO B CA 1
ATOM 1678 C C . PRO B 1 42 ? -25.713 28.144 -33.951 1.00 19.91 173 PRO B C 1
ATOM 1679 O O . PRO B 1 42 ? -26.702 28.548 -34.504 1.00 23.76 173 PRO B O 1
ATOM 1683 N N . GLY B 1 43 ? -25.729 27.651 -32.741 1.00 17.25 174 GLY B N 1
ATOM 1684 C CA . GLY B 1 43 ? -26.945 27.595 -31.967 1.00 18.09 174 GLY B CA 1
ATOM 1685 C C . GLY B 1 43 ? -27.311 28.873 -31.232 1.00 18.38 174 GLY B C 1
ATOM 1686 O O . GLY B 1 43 ? -28.320 28.943 -30.626 1.00 17.61 174 GLY B O 1
ATOM 1687 N N . LEU B 1 44 ? -26.436 29.850 -31.264 1.00 13.81 175 LEU B N 1
ATOM 1688 C CA . LEU B 1 44 ? -26.570 30.988 -30.372 1.00 13.71 175 LEU B CA 1
ATOM 1689 C C . LEU B 1 44 ? -27.836 31.818 -30.609 1.00 15.49 175 LEU B C 1
ATOM 1690 O O . LEU B 1 44 ? -28.484 32.186 -29.740 1.00 14.22 175 LEU B O 1
ATOM 1695 N N . GLN B 1 45 ? -28.112 32.063 -31.870 1.00 14.71 176 GLN B N 1
ATOM 1696 C CA . GLN B 1 45 ? -29.246 32.906 -32.180 1.00 15.12 176 GLN B CA 1
ATOM 1697 C C . GLN B 1 45 ? -30.551 32.363 -31.715 1.00 14.42 176 GLN B C 1
ATOM 1698 O O . GLN B 1 45 ? -31.351 33.116 -31.306 1.00 14.93 176 GLN B O 1
ATOM 1704 N N . ALA B 1 46 ? -30.716 31.063 -31.828 1.00 15.49 177 ALA B N 1
ATOM 1705 C CA . ALA B 1 46 ? -31.904 30.446 -31.309 1.00 17.77 177 ALA B CA 1
ATOM 1706 C C . ALA B 1 46 ? -32.033 30.523 -29.789 1.00 13.00 177 ALA B C 1
ATOM 1707 O O . ALA B 1 46 ? -33.102 30.736 -29.296 1.00 16.20 177 ALA B O 1
ATOM 1709 N N . ARG B 1 47 ? -30.924 30.357 -29.090 1.00 12.96 178 ARG B N 1
ATOM 1710 C CA . ARG B 1 47 ? -30.905 30.469 -27.661 1.00 13.28 178 ARG B CA 1
ATOM 1711 C C . ARG B 1 47 ? -31.262 31.909 -27.260 1.00 15.38 178 ARG B C 1
ATOM 1712 O O . ARG B 1 47 ? -31.866 32.144 -26.273 1.00 14.00 178 ARG B O 1
ATOM 1720 N N . ILE B 1 48 ? -30.781 32.854 -28.052 1.00 12.33 179 ILE B N 1
ATOM 1721 C CA . ILE B 1 48 ? -31.052 34.255 -27.837 1.00 12.28 179 ILE B CA 1
ATOM 1722 C C . ILE B 1 48 ? -32.553 34.576 -28.032 1.00 13.02 179 ILE B C 1
ATOM 1723 O O . ILE B 1 48 ? -33.119 35.278 -27.286 1.00 14.78 179 ILE B O 1
ATOM 1728 N N . ARG B 1 49 ? -33.101 34.009 -29.063 1.00 14.88 180 ARG B N 1
ATOM 1729 C CA . ARG B 1 49 ? -34.494 34.273 -29.332 1.00 14.78 180 ARG B CA 1
ATOM 1730 C C . ARG B 1 49 ? -35.331 33.789 -28.146 1.00 17.19 180 ARG B C 1
ATOM 1731 O O . ARG B 1 49 ? -36.221 34.457 -27.744 1.00 14.80 180 ARG B O 1
ATOM 1739 N N . MET B 1 50 ? -35.013 32.619 -27.627 1.00 14.43 181 MET B N 1
ATOM 1740 C CA . MET B 1 50 ? -35.701 32.140 -26.462 1.00 16.36 181 MET B CA 1
ATOM 1741 C C . MET B 1 50 ? -35.477 32.986 -25.221 1.00 14.47 181 MET B C 1
ATOM 1742 O O . MET B 1 50 ? -36.397 33.314 -24.558 1.00 15.05 181 MET B O 1
ATOM 1747 N N . PHE B 1 51 ? -34.244 33.437 -25.000 1.00 14.96 182 PHE B N 1
ATOM 1748 C CA . PHE B 1 51 ? -33.942 34.319 -23.899 1.00 12.93 182 PHE B CA 1
ATOM 1749 C C . PHE B 1 51 ? -34.808 35.592 -24.004 1.00 12.77 182 PHE B C 1
ATOM 1750 O O . PHE B 1 51 ? -35.254 36.101 -23.061 1.00 13.69 182 PHE B O 1
ATOM 1758 N N . ASN B 1 52 ? -34.950 36.104 -25.210 1.00 12.01 183 ASN B N 1
ATOM 1759 C CA . ASN B 1 52 ? -35.694 37.324 -25.432 1.00 12.76 183 ASN B CA 1
ATOM 1760 C C . ASN B 1 52 ? -37.170 37.128 -25.176 1.00 13.86 183 ASN B C 1
ATOM 1761 O O . ASN B 1 52 ? -37.796 38.035 -24.762 1.00 19.69 183 ASN B O 1
ATOM 1766 N N . GLN B 1 53 ? -37.697 35.965 -25.487 1.00 15.48 184 GLN B N 1
ATOM 1767 C CA . GLN B 1 53 ? -39.082 35.682 -25.119 1.00 15.91 184 GLN B CA 1
ATOM 1768 C C . GLN B 1 53 ? -39.254 35.669 -23.601 1.00 17.66 184 GLN B C 1
ATOM 1769 O O . GLN B 1 53 ? -40.166 36.214 -23.062 1.00 19.70 184 GLN B O 1
ATOM 1775 N N . LEU B 1 54 ? -38.342 35.017 -22.930 1.00 13.92 185 LEU B N 1
ATOM 1776 C CA . LEU B 1 54 ? -38.366 34.935 -21.495 1.00 13.49 185 LEU 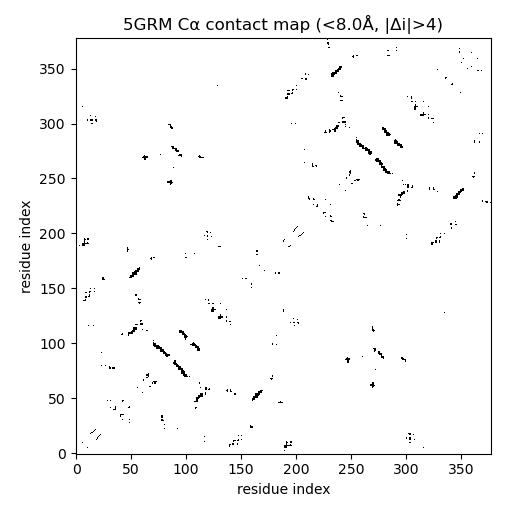B CA 1
ATOM 1777 C C . LEU B 1 54 ? -38.179 36.268 -20.847 1.00 20.69 185 LEU B C 1
ATOM 1778 O O . LEU B 1 54 ? -38.743 36.489 -19.848 1.00 24.51 185 LEU B O 1
ATOM 1783 N N . HIS B 1 55 ? -37.340 37.136 -21.433 1.00 17.24 186 HIS B N 1
ATOM 1784 C CA . HIS B 1 55 ? -36.914 38.353 -20.803 1.00 18.92 186 HIS B CA 1
ATOM 1785 C C . HIS B 1 55 ? -37.260 39.669 -21.509 1.00 21.48 186 HIS B C 1
ATOM 1786 O O . HIS B 1 55 ? -36.532 40.590 -21.419 1.00 26.31 186 HIS B O 1
ATOM 1793 N N . ASN B 1 56 ? -38.335 39.664 -22.262 1.00 19.06 187 ASN B N 1
ATOM 1794 C CA . ASN B 1 56 ? -38.892 40.875 -22.836 1.00 22.40 187 ASN B CA 1
ATOM 1795 C C . ASN B 1 56 ? -37.848 41.662 -23.640 1.00 24.73 187 ASN B C 1
ATOM 1796 O O . ASN B 1 56 ? -37.636 42.836 -23.431 1.00 26.42 187 ASN B O 1
ATOM 1801 N N . ASN B 1 57 ? -37.224 40.956 -24.560 1.00 17.59 188 ASN B N 1
ATOM 1802 C CA . ASN B 1 57 ? -36.368 41.543 -25.577 1.00 15.91 188 ASN B CA 1
ATOM 1803 C C . ASN B 1 57 ? -35.201 42.359 -25.032 1.00 19.43 188 ASN B C 1
ATOM 1804 O O . ASN B 1 57 ? -34.795 43.338 -25.586 1.00 23.52 188 ASN B O 1
ATOM 1809 N N . MET B 1 58 ? -34.622 41.858 -23.979 1.00 16.66 189 MET B N 1
ATOM 1810 C CA . MET B 1 58 ? -33.482 42.464 -23.382 1.00 18.55 189 MET B CA 1
ATOM 1811 C C . MET B 1 58 ? -32.318 42.559 -24.361 1.00 20.48 189 MET B C 1
ATOM 1812 O O . MET B 1 58 ? -31.574 43.480 -24.275 1.00 23.48 189 MET B O 1
ATOM 1817 N N . LEU B 1 59 ? -32.147 41.593 -25.240 1.00 17.93 190 LEU B N 1
ATOM 1818 C CA . LEU B 1 59 ? -31.027 41.622 -26.170 1.00 15.69 190 LEU B CA 1
ATOM 1819 C C . LEU B 1 59 ? -31.488 42.104 -27.535 1.00 20.01 190 LEU B C 1
ATOM 1820 O O . LEU B 1 59 ? -32.326 41.540 -28.107 1.00 22.34 190 LEU B O 1
ATOM 1825 N N . SER B 1 60 ? -30.881 43.160 -28.044 1.00 18.19 191 SER B N 1
ATOM 1826 C CA . SER B 1 60 ? -31.286 43.704 -29.336 1.00 16.44 191 SER B CA 1
ATOM 1827 C C . SER B 1 60 ? -30.074 44.073 -30.165 1.00 18.42 191 SER B C 1
ATOM 1828 O O . SER B 1 60 ? -29.006 44.187 -29.666 1.00 18.74 191 SER B O 1
ATOM 1831 N N . GLY B 1 61 ? -30.295 44.266 -31.446 1.00 21.75 192 GLY B N 1
ATOM 1832 C CA . GLY B 1 61 ? -29.189 44.571 -32.332 1.00 22.69 192 GLY B CA 1
ATOM 1833 C C . GLY B 1 61 ? -28.146 43.469 -32.350 1.00 20.61 192 GLY B C 1
ATOM 1834 O O . GLY B 1 61 ? -28.489 42.344 -32.364 1.00 21.86 192 GLY B O 1
ATOM 1835 N N . ALA B 1 62 ? -26.885 43.827 -32.443 1.00 24.19 193 ALA B N 1
ATOM 1836 C CA . ALA B 1 62 ? -25.863 42.804 -32.520 1.00 21.09 193 ALA B CA 1
ATOM 1837 C C . ALA B 1 62 ? -25.731 42.026 -31.203 1.00 22.23 193 ALA B C 1
ATOM 1838 O O . ALA B 1 62 ? -25.227 40.959 -31.204 1.00 20.02 193 ALA B O 1
ATOM 1840 N N . GLY B 1 63 ? -26.266 42.621 -30.152 1.00 18.63 194 GLY B N 1
ATOM 1841 C CA . GLY B 1 63 ? -26.426 42.005 -28.829 1.00 16.14 194 GLY B CA 1
ATOM 1842 C C . GLY B 1 63 ? -27.298 40.795 -28.907 1.00 17.82 194 GLY B C 1
ATOM 1843 O O . GLY B 1 63 ? -27.201 39.931 -28.096 1.00 15.49 194 GLY B O 1
ATOM 1844 N N . SER B 1 64 ? -28.130 40.746 -29.931 1.00 17.86 195 SER B N 1
ATOM 1845 C CA . SER B 1 64 ? -28.984 39.616 -30.215 1.00 19.04 195 SER B CA 1
ATOM 1846 C C . SER B 1 64 ? -28.388 38.633 -31.202 1.00 14.59 195 SER B C 1
ATOM 1847 O O . SER B 1 64 ? -29.007 37.708 -31.597 1.00 19.87 195 SER B O 1
ATOM 1850 N N . ARG B 1 65 ? -27.154 38.898 -31.605 1.00 18.52 196 ARG B N 1
ATOM 1851 C CA . ARG B 1 65 ? -26.466 38.047 -32.521 1.00 14.81 196 ARG B CA 1
ATOM 1852 C C . ARG B 1 65 ? -25.071 37.525 -32.129 1.00 15.07 196 ARG B C 1
ATOM 1853 O O . ARG B 1 65 ? -24.645 36.551 -32.636 1.00 20.72 196 ARG B O 1
ATOM 1861 N N . ARG B 1 66 ? -24.380 38.263 -31.281 1.00 14.41 197 ARG B N 1
ATOM 1862 C CA . ARG B 1 66 ? -22.965 38.008 -30.997 1.00 13.84 197 ARG B CA 1
ATOM 1863 C C . ARG B 1 66 ? -22.659 37.709 -29.557 1.00 12.55 197 ARG B C 1
ATOM 1864 O O . ARG B 1 66 ? -23.185 38.324 -28.711 1.00 15.55 197 ARG B O 1
ATOM 1872 N N . LEU B 1 67 ? -21.747 36.787 -29.366 1.00 9.67 198 LEU B N 1
ATOM 1873 C CA . LEU B 1 67 ? -21.133 36.597 -28.065 1.00 9.34 198 LEU B CA 1
ATOM 1874 C C . LEU B 1 67 ? -19.962 37.578 -27.947 1.00 10.97 198 LEU B C 1
ATOM 1875 O O . LEU B 1 67 ? -19.164 37.617 -28.796 1.00 11.28 198 LEU B O 1
ATOM 1880 N N . TYR B 1 68 ? -19.900 38.345 -26.879 1.00 9.52 199 TYR B N 1
ATOM 1881 C CA . TYR B 1 68 ? -18.820 39.276 -26.677 1.00 9.07 199 TYR B CA 1
ATOM 1882 C C . TYR B 1 68 ? -17.790 38.662 -25.728 1.00 9.35 199 TYR B C 1
ATOM 1883 O O . TYR B 1 68 ? -18.135 38.221 -24.698 1.00 9.63 199 TYR B O 1
ATOM 1892 N N . ILE B 1 69 ? -16.543 38.628 -26.194 1.00 8.84 200 ILE B N 1
ATOM 1893 C CA . ILE B 1 69 ? -15.496 37.921 -25.537 1.00 9.36 200 ILE B CA 1
ATOM 1894 C C . ILE B 1 69 ? -14.399 38.923 -25.191 1.00 8.46 200 ILE B C 1
ATOM 1895 O O . ILE B 1 69 ? -13.908 39.554 -26.052 1.00 9.42 200 ILE B O 1
ATOM 1900 N N . LEU B 1 70 ? -14.035 38.982 -23.912 1.00 9.84 201 LEU B N 1
ATOM 1901 C CA . LEU B 1 70 ? -13.003 39.845 -23.419 1.00 9.19 201 LEU B CA 1
ATOM 1902 C C . LEU B 1 70 ? -11.628 39.168 -23.426 1.00 10.06 201 LEU B C 1
ATOM 1903 O O . LEU B 1 70 ? -11.497 38.128 -22.967 1.00 9.36 201 LEU B O 1
ATOM 1908 N N . PHE B 1 71 ? -10.647 39.905 -23.951 1.00 9.17 202 PHE B N 1
ATOM 1909 C CA . PHE B 1 71 ? -9.282 39.456 -24.075 1.00 9.21 202 PHE B CA 1
ATOM 1910 C C . PHE B 1 71 ? -8.299 40.465 -23.438 1.00 10.24 202 PHE B C 1
ATOM 1911 O O . PHE B 1 71 ? -7.697 41.203 -24.077 1.00 10.62 202 PHE B O 1
ATOM 1919 N N . PRO B 1 72 ? -8.195 40.400 -22.114 1.00 10.06 203 PRO B N 1
ATOM 1920 C CA . PRO B 1 72 ? -7.215 41.211 -21.382 1.00 11.38 203 PRO B CA 1
ATOM 1921 C C . PRO B 1 72 ? -5.810 40.638 -21.584 1.00 13.60 203 PRO B C 1
ATOM 1922 O O . PRO B 1 72 ? -5.495 39.584 -21.203 1.00 13.06 203 PRO B O 1
ATOM 1926 N N . LEU B 1 73 ? -4.985 41.427 -22.231 1.00 14.16 204 LEU B N 1
ATOM 1927 C CA . LEU B 1 73 ? -3.688 40.980 -22.661 1.00 12.62 204 LEU B CA 1
ATOM 1928 C C . LEU B 1 73 ? -2.732 40.738 -21.505 1.00 15.14 204 LEU B C 1
ATOM 1929 O O . LEU B 1 73 ? -1.841 39.990 -21.632 1.00 16.43 204 LEU B O 1
ATOM 1934 N N . ASP B 1 74 ? -2.952 41.396 -20.403 1.00 14.50 205 ASP B N 1
ATOM 1935 C CA . ASP B 1 74 ? -2.208 41.101 -19.213 1.00 18.28 205 ASP B CA 1
ATOM 1936 C C . ASP B 1 74 ? -2.587 39.753 -18.547 1.00 16.20 205 ASP B C 1
ATOM 1937 O O . ASP B 1 74 ? -1.982 39.329 -17.620 1.00 18.37 205 ASP B O 1
ATOM 1942 N N . CYS B 1 75 ? -3.661 39.147 -19.041 1.00 13.91 206 CYS B N 1
ATOM 1943 C CA . CYS B 1 75 ? -4.093 37.865 -18.551 1.00 13.06 206 CYS B CA 1
ATOM 1944 C C . CYS B 1 75 ? -4.598 37.889 -17.113 1.00 15.37 206 CYS B C 1
ATOM 1945 O O . CYS B 1 75 ? -4.588 36.898 -16.496 1.00 16.65 206 CYS B O 1
ATOM 1948 N N . GLY B 1 76 ? -5.119 39.012 -16.657 1.00 16.15 207 GLY B N 1
ATOM 1949 C CA . GLY B 1 76 ? -5.853 39.040 -15.409 1.00 17.77 207 GLY B CA 1
ATOM 1950 C C . GLY B 1 76 ? -7.301 38.744 -15.721 1.00 17.92 207 GLY B C 1
ATOM 1951 O O . GLY B 1 76 ? -7.922 39.494 -16.378 1.00 18.79 207 GLY B O 1
ATOM 1952 N N . VAL B 1 77 ? -7.767 37.592 -15.274 1.00 16.65 208 VAL B N 1
ATOM 1953 C CA . VAL B 1 77 ? -9.094 37.083 -15.605 1.00 15.29 208 VAL B CA 1
ATOM 1954 C C . VAL B 1 77 ? -9.882 36.760 -14.359 1.00 15.49 208 VAL B C 1
ATOM 1955 O O . VAL B 1 77 ? -9.882 35.707 -13.872 1.00 16.18 208 VAL B O 1
ATOM 1959 N N . PRO B 1 78 ? -10.584 37.767 -13.876 1.00 14.69 209 PRO B N 1
ATOM 1960 C CA . PRO B 1 78 ? -11.494 37.580 -12.778 1.00 17.35 209 PRO B CA 1
ATOM 1961 C C . PRO B 1 78 ? -12.616 36.663 -13.178 1.00 15.64 209 PRO B C 1
ATOM 1962 O O . PRO B 1 78 ? -13.016 36.657 -14.254 1.00 16.31 209 PRO B O 1
ATOM 1966 N N . ASP B 1 79 ? -13.048 35.857 -12.252 1.00 15.74 210 ASP B N 1
ATOM 1967 C CA . ASP B 1 79 ? -14.232 35.062 -12.453 1.00 14.91 210 ASP B CA 1
ATOM 1968 C C . ASP B 1 79 ? -15.550 35.839 -12.420 1.00 14.61 210 ASP B C 1
ATOM 1969 O O . ASP B 1 79 ? -16.476 35.439 -13.027 1.00 14.91 210 ASP B O 1
ATOM 1974 N N . ASP B 1 80 ? -15.581 36.928 -11.669 1.00 16.11 211 ASP B N 1
ATOM 1975 C CA . ASP B 1 80 ? -16.764 37.753 -11.507 1.00 15.22 211 ASP B CA 1
ATOM 1976 C C . ASP B 1 80 ? -16.589 39.068 -12.253 1.00 14.98 211 ASP B C 1
ATOM 1977 O O . ASP B 1 80 ? -15.815 39.855 -11.870 1.00 18.48 211 ASP B O 1
ATOM 1982 N N . LEU B 1 81 ? -17.365 39.296 -13.293 1.00 13.38 212 LEU B N 1
ATOM 1983 C CA . LEU B 1 81 ? -17.258 40.531 -14.056 1.00 16.74 212 LEU B CA 1
ATOM 1984 C C . LEU B 1 81 ? -17.546 41.813 -13.286 1.00 19.00 212 LEU B C 1
ATOM 1985 O O . LEU B 1 81 ? -17.006 42.815 -13.578 1.00 22.41 212 LEU B O 1
ATOM 1990 N N . SER B 1 82 ? -18.418 41.712 -12.305 1.00 19.92 213 SER B N 1
ATOM 1991 C CA . SER B 1 82 ? -18.760 42.866 -11.472 1.00 24.26 213 SER B CA 1
ATOM 1992 C C . SER B 1 82 ? -17.679 43.327 -10.555 1.00 28.67 213 SER B C 1
ATOM 1993 O O . SER B 1 82 ? -17.706 44.422 -10.069 1.00 27.73 213 SER B O 1
ATOM 1996 N N . VAL B 1 83 ? -16.779 42.422 -10.266 1.00 28.04 214 VAL B N 1
ATOM 1997 C CA . VAL B 1 83 ? -15.588 42.730 -9.575 1.00 30.39 214 VAL B CA 1
ATOM 1998 C C . VAL B 1 83 ? -14.681 43.485 -10.478 1.00 30.80 214 VAL B C 1
ATOM 1999 O O . VAL B 1 83 ? -14.010 44.388 -10.052 1.00 31.92 214 VAL B O 1
ATOM 2003 N N . ALA B 1 84 ? -14.648 43.096 -11.744 1.00 25.65 215 ALA B N 1
ATOM 2004 C CA . ALA B 1 84 ? -13.846 43.830 -12.672 1.00 23.09 215 ALA B CA 1
ATOM 2005 C C . ALA B 1 84 ? -14.362 45.244 -12.867 1.00 22.68 215 ALA B C 1
ATOM 2006 O O . ALA B 1 84 ? -13.597 46.133 -13.043 1.00 27.54 215 ALA B O 1
ATOM 2008 N N . ASP B 1 85 ? -15.676 45.368 -12.948 1.00 22.08 216 ASP B N 1
ATOM 2009 C CA . ASP B 1 85 ? -16.350 46.634 -13.138 1.00 18.25 216 ASP B CA 1
ATOM 2010 C C . ASP B 1 85 ? -17.756 46.500 -12.611 1.00 20.83 216 ASP B C 1
ATOM 2011 O O . ASP B 1 85 ? -18.552 45.828 -13.103 1.00 17.29 216 ASP B O 1
ATOM 2016 N N . PRO B 1 86 ? -18.039 47.243 -11.557 1.00 23.16 217 PRO B N 1
ATOM 2017 C CA . PRO B 1 86 ? -19.331 47.193 -10.919 1.00 22.32 217 PRO B CA 1
ATOM 2018 C C . PRO B 1 86 ? -20.474 47.659 -11.816 1.00 23.72 217 PRO B C 1
ATOM 2019 O O . PRO B 1 86 ? -21.580 47.363 -11.519 1.00 26.82 217 PRO B O 1
ATOM 2023 N N . ASN B 1 87 ? -20.169 48.326 -12.915 1.00 19.57 218 ASN B N 1
ATOM 2024 C CA . ASN B 1 87 ? -21.174 48.742 -13.884 1.00 20.60 218 ASN B CA 1
ATOM 2025 C C . ASN B 1 87 ? -21.546 47.608 -14.832 1.00 21.17 218 ASN B C 1
ATOM 2026 O O . ASN B 1 87 ? -22.345 47.782 -15.677 1.00 20.54 218 ASN B O 1
ATOM 2031 N N . ILE B 1 88 ? -20.915 46.454 -14.676 1.00 15.67 219 ILE B N 1
ATOM 2032 C CA . ILE B 1 88 ? -21.340 45.272 -15.383 1.00 14.61 219 ILE B CA 1
ATOM 2033 C C . ILE B 1 88 ? -22.208 44.403 -14.475 1.00 17.63 219 ILE B C 1
ATOM 2034 O O . ILE B 1 88 ? -21.716 43.894 -13.532 1.00 22.91 219 ILE B O 1
ATOM 2039 N N . ARG B 1 89 ? -23.491 44.288 -14.759 1.00 16.46 220 ARG B N 1
ATOM 2040 C CA . ARG B 1 89 ? -24.397 43.642 -13.837 1.00 18.45 220 ARG B CA 1
ATOM 2041 C C . ARG B 1 89 ? -25.038 42.392 -14.429 1.00 16.18 220 ARG B C 1
ATOM 2042 O O . ARG B 1 89 ? -25.661 42.458 -15.378 1.00 14.76 220 ARG B O 1
ATOM 2050 N N . PHE B 1 90 ? -24.866 41.264 -13.770 1.00 14.82 221 PHE B N 1
ATOM 2051 C CA . PHE B 1 90 ? -25.440 40.029 -14.239 1.00 12.50 221 PHE B CA 1
ATOM 2052 C C . PHE B 1 90 ? -26.938 40.074 -14.215 1.00 13.06 221 PHE B C 1
ATOM 2053 O O . PHE B 1 90 ? -27.503 40.518 -13.264 1.00 16.83 221 PHE B O 1
ATOM 2061 N N . ARG B 1 91 ? -27.556 39.582 -15.262 1.00 14.58 222 ARG B N 1
ATOM 2062 C CA . ARG B 1 91 ? -28.987 39.492 -15.239 1.00 13.94 222 ARG B CA 1
ATOM 2063 C C . ARG B 1 91 ? -29.589 38.114 -15.351 1.00 17.37 222 ARG B C 1
ATOM 2064 O O . ARG B 1 91 ? -30.396 37.747 -14.514 1.00 17.77 222 ARG B O 1
ATOM 2072 N N . ASP B 1 92 ? -29.081 37.227 -16.181 1.00 13.46 223 ASP B N 1
ATOM 2073 C CA . ASP B 1 92 ? -29.569 35.880 -16.294 1.00 13.03 223 ASP B CA 1
ATOM 2074 C C . ASP B 1 92 ? -28.704 35.107 -17.292 1.00 12.86 223 ASP B C 1
ATOM 2075 O O . ASP B 1 92 ? -28.015 35.670 -18.045 1.00 12.48 223 ASP B O 1
ATOM 2080 N N . MET B 1 93 ? -28.826 33.803 -17.235 1.00 13.75 224 MET B N 1
ATOM 2081 C CA . MET B 1 93 ? -28.254 32.917 -18.211 1.00 12.49 224 MET B CA 1
ATOM 2082 C C . MET B 1 93 ? -29.110 32.700 -19.449 1.00 13.54 224 MET B C 1
ATOM 2083 O O . MET B 1 93 ? -30.285 32.737 -19.409 1.00 13.61 224 MET B O 1
ATOM 2088 N N . LEU B 1 94 ? -28.434 32.424 -20.542 1.00 10.96 225 LEU B N 1
ATOM 2089 C CA . LEU B 1 94 ? -29.103 31.865 -21.669 1.00 11.32 225 LEU B CA 1
ATOM 2090 C C . LEU B 1 94 ? -29.513 30.459 -21.293 1.00 12.00 225 LEU B C 1
ATOM 2091 O O . LEU B 1 94 ? -28.977 29.849 -20.476 1.00 14.31 225 LEU B O 1
ATOM 2096 N N . PRO B 1 95 ? -30.494 29.961 -22.019 1.00 14.30 226 PRO B N 1
ATOM 2097 C CA . PRO B 1 95 ? -30.831 28.553 -21.920 1.00 15.85 226 PRO B CA 1
ATOM 2098 C C . PRO B 1 95 ? -29.589 27.800 -22.334 1.00 15.98 226 PRO B C 1
ATOM 2099 O O . PRO B 1 95 ? -28.905 28.258 -23.176 1.00 15.98 226 PRO B O 1
ATOM 2103 N N . GLN B 1 96 ? -29.320 26.690 -21.688 1.00 14.73 227 GLN B N 1
ATOM 2104 C CA . GLN B 1 96 ? -28.106 25.992 -21.965 1.00 15.55 227 GLN B CA 1
ATOM 2105 C C . GLN B 1 96 ? -28.178 25.097 -23.225 1.00 12.34 227 GLN B C 1
ATOM 2106 O O . GLN B 1 96 ? -29.218 24.716 -23.659 1.00 18.51 227 GLN B O 1
ATOM 2112 N N . GLN B 1 97 ? -27.011 24.846 -23.782 1.00 11.89 228 GLN B N 1
ATOM 2113 C CA . GLN B 1 97 ? -26.815 23.901 -24.852 1.00 14.79 228 GLN B CA 1
ATOM 2114 C C . GLN B 1 97 ? -26.197 22.631 -24.257 1.00 10.01 228 GLN B C 1
ATOM 2115 O O . GLN B 1 97 ? -25.232 22.696 -23.646 1.00 13.13 228 GLN B O 1
ATOM 2121 N N . ASN B 1 98 ? -26.814 21.497 -24.486 1.00 14.40 229 ASN B N 1
ATOM 2122 C CA . ASN B 1 98 ? -26.243 20.233 -24.041 1.00 13.43 229 ASN B CA 1
ATOM 2123 C C . ASN B 1 98 ? -25.823 19.357 -25.208 1.00 10.88 229 ASN B C 1
ATOM 2124 O O . ASN B 1 98 ? -26.553 19.185 -26.105 1.00 15.48 229 ASN B O 1
ATOM 2129 N N . THR B 1 99 ? -24.605 18.858 -25.174 1.00 11.40 230 THR B N 1
ATOM 2130 C CA . THR B 1 99 ? -24.037 18.140 -26.271 1.00 11.44 230 THR B CA 1
ATOM 2131 C C . THR B 1 99 ? -23.156 17.012 -25.704 1.00 12.69 230 THR B C 1
ATOM 2132 O O . THR B 1 99 ? -22.379 17.252 -24.852 1.00 13.11 230 THR B O 1
ATOM 2136 N N . ASP B 1 100 ? -23.261 15.821 -26.251 1.00 14.05 231 ASP B N 1
ATOM 2137 C CA . ASP B 1 100 ? -22.344 14.763 -25.898 1.00 10.56 231 ASP B CA 1
ATOM 2138 C C . ASP B 1 100 ? -20.947 15.085 -26.436 1.00 11.69 231 ASP B C 1
ATOM 2139 O O . ASP B 1 100 ? -20.795 15.451 -27.547 1.00 13.80 231 ASP B O 1
ATOM 2144 N N . ARG B 1 101 ? -19.939 14.986 -25.583 1.00 10.32 232 ARG B N 1
ATOM 2145 C CA . ARG B 1 101 ? -18.600 15.404 -25.945 1.00 9.36 232 ARG B CA 1
ATOM 2146 C C . ARG B 1 101 ? -17.550 14.464 -25.350 1.00 9.75 232 ARG B C 1
ATOM 2147 O O . ARG B 1 101 ? -17.384 14.450 -24.212 1.00 9.83 232 ARG B O 1
ATOM 2155 N N . ALA B 1 102 ? -16.862 13.735 -26.191 1.00 9.77 233 ALA B N 1
ATOM 2156 C CA . ALA B 1 102 ? -15.735 12.953 -25.738 1.00 9.29 233 ALA B CA 1
ATOM 2157 C C . ALA B 1 102 ? -16.066 12.016 -24.620 1.00 11.55 233 ALA B C 1
ATOM 2158 O O . ALA B 1 102 ? -15.303 11.820 -23.749 1.00 10.23 233 ALA B O 1
ATOM 2160 N N . GLY B 1 103 ? -17.238 11.432 -24.696 1.00 8.93 234 GLY B N 1
ATOM 2161 C CA . GLY B 1 103 ? -17.675 10.519 -23.672 1.00 9.69 234 GLY B CA 1
ATOM 2162 C C . GLY B 1 103 ? -18.349 11.126 -22.466 1.00 10.61 234 GLY B C 1
ATOM 2163 O O . GLY B 1 103 ? -18.815 10.420 -21.642 1.00 12.32 234 GLY B O 1
ATOM 2164 N N . VAL B 1 104 ? -18.448 12.433 -22.413 1.00 9.30 235 VAL B N 1
ATOM 2165 C CA . VAL B 1 104 ? -19.258 13.064 -21.402 1.00 9.30 235 VAL B CA 1
ATOM 2166 C C . VAL B 1 104 ? -20.647 13.301 -21.989 1.00 12.89 235 VAL B C 1
ATOM 2167 O O . VAL B 1 104 ? -20.783 14.047 -22.863 1.00 12.79 235 VAL B O 1
ATOM 2171 N N . LYS B 1 105 ? -21.622 12.571 -21.488 1.00 11.67 236 LYS B N 1
ATOM 2172 C CA . LYS B 1 105 ? -22.964 12.741 -21.948 1.00 12.48 236 LYS B CA 1
ATOM 2173 C C . LYS B 1 105 ? -23.506 14.068 -21.502 1.00 12.12 236 LYS B C 1
ATOM 2174 O O . LYS B 1 105 ? -23.320 14.465 -20.433 1.00 14.49 236 LYS B O 1
ATOM 2180 N N . ASN B 1 106 ? -24.130 14.742 -22.426 1.00 14.61 237 ASN B N 1
ATOM 2181 C CA . ASN B 1 106 ? -24.792 15.964 -22.121 1.00 17.23 237 ASN B CA 1
ATOM 2182 C C . ASN B 1 106 ? -23.963 16.986 -21.417 1.00 18.08 237 ASN B C 1
ATOM 2183 O O . ASN B 1 106 ? -24.359 17.552 -20.474 1.00 22.01 237 ASN B O 1
ATOM 2188 N N . ARG B 1 107 ? -22.780 17.196 -21.923 1.00 13.13 238 ARG B N 1
ATOM 2189 C CA . ARG B 1 107 ? -21.964 18.255 -21.452 1.00 12.42 238 ARG B CA 1
ATOM 2190 C C . ARG B 1 107 ? -22.677 19.565 -21.733 1.00 11.78 238 ARG B C 1
ATOM 2191 O O . ARG B 1 107 ? -23.200 19.758 -22.774 1.00 12.11 238 ARG B O 1
ATOM 2199 N N . ALA B 1 108 ? -22.620 20.447 -20.771 1.00 12.03 239 ALA B N 1
ATOM 2200 C CA . ALA B 1 108 ? -23.408 21.655 -20.800 1.00 14.39 239 ALA B CA 1
ATOM 2201 C C . ALA B 1 108 ? -22.606 22.896 -21.119 1.00 11.48 239 ALA B C 1
ATOM 2202 O O . ALA B 1 108 ? -21.626 23.147 -20.571 1.00 12.74 239 ALA B O 1
ATOM 2204 N N . TYR B 1 109 ? -23.115 23.652 -22.087 1.00 13.15 240 TYR B N 1
ATOM 2205 C CA . TYR B 1 109 ? -22.491 24.888 -22.487 1.00 14.25 240 TYR B CA 1
ATOM 2206 C C . TYR B 1 109 ? -23.455 26.025 -22.217 1.00 11.50 240 TYR B C 1
ATOM 2207 O O . TYR B 1 109 ? -24.543 26.030 -22.640 1.00 15.37 240 TYR B O 1
ATOM 2216 N N . SER B 1 110 ? -22.983 26.976 -21.442 1.00 14.55 241 SER B N 1
ATOM 2217 C CA . SER B 1 110 ? -23.800 27.994 -20.875 1.00 15.84 241 SER B CA 1
ATOM 2218 C C . SER B 1 110 ? -23.154 29.380 -21.030 1.00 13.04 241 SER B C 1
ATOM 2219 O O . SER B 1 110 ? -21.974 29.481 -21.017 1.00 15.85 241 SER B O 1
ATOM 2222 N N . ASN B 1 111 ? -23.978 30.409 -21.239 1.00 12.59 242 ASN B N 1
ATOM 2223 C CA . ASN B 1 111 ? -23.486 31.764 -21.332 1.00 10.70 242 ASN B CA 1
ATOM 2224 C C . ASN B 1 111 ? -24.345 32.712 -20.486 1.00 9.52 242 ASN B C 1
ATOM 2225 O O . ASN B 1 111 ? -25.476 32.453 -20.295 1.00 11.78 242 ASN B O 1
ATOM 2230 N N . SER B 1 112 ? -23.728 33.787 -20.049 1.00 9.60 243 SER B N 1
ATOM 2231 C CA . SER B 1 112 ? -24.324 34.744 -19.145 1.00 8.25 243 SER B CA 1
ATOM 2232 C C . SER B 1 112 ? -24.598 36.127 -19.791 1.00 10.34 243 SER B C 1
ATOM 2233 O O . SER B 1 112 ? -23.805 36.637 -20.459 1.00 10.57 243 SER B O 1
ATOM 2236 N N . VAL B 1 113 ? -25.756 36.695 -19.478 1.00 10.53 244 VAL B N 1
ATOM 2237 C CA . VAL B 1 113 ? -26.140 37.995 -19.981 1.00 9.67 244 VAL B CA 1
ATOM 2238 C C . VAL B 1 113 ? -26.043 39.065 -18.922 1.00 10.27 244 VAL B C 1
ATOM 2239 O O . VAL B 1 113 ? -26.483 38.884 -17.838 1.00 11.28 244 VAL B O 1
ATOM 2243 N N . TYR B 1 114 ? -25.441 40.176 -19.314 1.00 10.86 245 TYR B N 1
ATOM 2244 C CA . TYR B 1 114 ? -25.168 41.296 -18.439 1.00 11.21 245 TYR B CA 1
ATOM 2245 C C . TYR B 1 114 ? -25.755 42.597 -18.969 1.00 13.02 245 TYR B C 1
ATOM 2246 O O . TYR B 1 114 ? -25.818 42.801 -20.092 1.00 13.41 245 TYR B O 1
ATOM 2255 N N . GLU B 1 115 ? -26.124 43.467 -18.060 1.00 13.95 246 GLU B N 1
ATOM 2256 C CA . GLU B 1 115 ? -26.472 44.832 -18.434 1.00 14.24 246 GLU B CA 1
ATOM 2257 C C . GLU B 1 115 ? -25.277 45.712 -18.104 1.00 18.65 246 GLU B C 1
ATOM 2258 O O . GLU B 1 115 ? -24.586 45.452 -17.175 1.00 17.76 246 GLU B O 1
ATOM 2264 N N . LEU B 1 116 ? -25.064 46.718 -18.934 1.00 13.81 247 LEU B N 1
ATOM 2265 C CA . LEU B 1 116 ? -23.994 47.648 -18.769 1.00 15.33 247 LEU B CA 1
ATOM 2266 C C . LEU B 1 116 ? -24.564 48.999 -18.343 1.00 17.51 247 LEU B C 1
ATOM 2267 O O . LEU B 1 116 ? -25.373 49.533 -19.002 1.00 18.49 247 LEU B O 1
ATOM 2272 N N . LEU B 1 117 ? -24.113 49.463 -17.201 1.00 17.82 248 LEU B N 1
ATOM 2273 C CA . LEU B 1 117 ? -24.617 50.731 -16.634 1.00 19.49 248 LEU B CA 1
ATOM 2274 C C . LEU B 1 117 ? -23.801 51.933 -17.017 1.00 21.00 248 LEU B C 1
ATOM 2275 O O . LEU B 1 117 ? -22.649 51.883 -17.116 1.00 21.80 248 LEU B O 1
ATOM 2280 N N . GLU B 1 118 ? -24.491 53.032 -17.232 1.00 23.05 249 GLU B N 1
ATOM 2281 C CA . GLU B 1 118 ? -23.870 54.307 -17.421 1.00 26.55 249 GLU B CA 1
ATOM 2282 C C . GLU B 1 118 ? -24.653 55.271 -16.537 1.00 36.96 249 GLU B C 1
ATOM 2283 O O . GLU B 1 118 ? -25.829 55.255 -16.576 1.00 35.75 249 GLU B O 1
ATOM 2289 N N . ASN B 1 119 ? -23.974 56.002 -15.687 1.00 43.50 250 ASN B N 1
ATOM 2290 C CA . ASN B 1 119 ? -24.587 57.015 -14.840 1.00 46.47 250 ASN B CA 1
ATOM 2291 C C . ASN B 1 119 ? -25.688 56.345 -14.073 1.00 44.99 250 ASN B C 1
ATOM 2292 O O . ASN B 1 119 ? -26.697 56.922 -13.836 1.00 48.27 250 ASN B O 1
ATOM 2297 N N . GLY B 1 120 ? -25.505 55.077 -13.766 1.00 36.97 251 GLY B N 1
ATOM 2298 C CA . GLY B 1 120 ? -26.405 54.327 -12.958 1.00 37.24 251 GLY B CA 1
ATOM 2299 C C . GLY B 1 120 ? -27.570 53.569 -13.537 1.00 40.41 251 GLY B C 1
ATOM 2300 O O . GLY B 1 120 ? -28.195 52.805 -12.847 1.00 45.56 251 GLY B O 1
ATOM 2301 N N . GLN B 1 121 ? -27.835 53.733 -14.810 1.00 35.79 252 GLN B N 1
ATOM 2302 C CA . GLN B 1 121 ? -28.911 53.008 -15.426 1.00 32.85 252 GLN B CA 1
ATOM 2303 C C . GLN B 1 121 ? -28.424 52.188 -16.628 1.00 29.47 252 GLN B C 1
ATOM 2304 O O . GLN B 1 121 ? -27.401 52.454 -17.172 1.00 27.32 252 GLN B O 1
ATOM 2310 N N . PRO B 1 122 ? -29.201 51.211 -17.043 1.00 31.50 253 PRO B N 1
ATOM 2311 C CA . PRO B 1 122 ? -28.768 50.348 -18.125 1.00 31.43 253 PRO B CA 1
ATOM 2312 C C . PRO B 1 122 ? -28.594 51.097 -19.416 1.00 28.42 253 PRO B C 1
ATOM 2313 O O . PRO B 1 122 ? -29.446 51.795 -19.843 1.00 31.96 253 PRO B O 1
ATOM 2317 N N . ALA B 1 123 ? -27.441 50.946 -20.015 1.00 18.99 254 ALA B N 1
ATOM 2318 C CA . ALA B 1 123 ? -27.155 51.552 -21.270 1.00 20.72 254 ALA B CA 1
ATOM 2319 C C . ALA B 1 123 ? -27.005 50.534 -22.432 1.00 20.30 254 ALA B C 1
ATOM 2320 O O . ALA B 1 123 ? -26.947 50.859 -23.579 1.00 24.94 254 ALA B O 1
ATOM 2322 N N . GLY B 1 124 ? -26.890 49.273 -22.065 1.00 19.56 255 GLY B N 1
ATOM 2323 C CA . GLY B 1 124 ? -26.730 48.221 -23.018 1.00 17.73 255 GLY B CA 1
ATOM 2324 C C . GLY B 1 124 ? -26.869 46.854 -22.347 1.00 15.11 255 GLY B C 1
ATOM 2325 O O . GLY B 1 124 ? -26.865 46.788 -21.213 1.00 17.29 255 GLY B O 1
ATOM 2326 N N . ALA B 1 125 ? -27.004 45.818 -23.135 1.00 14.86 256 ALA B N 1
ATOM 2327 C CA . ALA B 1 125 ? -27.031 44.442 -22.624 1.00 14.61 256 ALA B CA 1
ATOM 2328 C C . ALA B 1 125 ? -26.384 43.528 -23.623 1.00 12.72 256 ALA B C 1
ATOM 2329 O O . ALA B 1 125 ? -26.556 43.699 -24.758 1.00 15.04 256 ALA B O 1
ATOM 2331 N N . CYS B 1 126 ? -25.632 42.551 -23.152 1.00 12.47 257 CYS B N 1
ATOM 2332 C CA . CYS B 1 126 ? -25.035 41.586 -24.019 1.00 11.86 257 CYS B CA 1
ATOM 2333 C C . CYS B 1 126 ? -24.615 40.310 -23.312 1.00 12.56 257 CYS B C 1
ATOM 2334 O O . CYS B 1 126 ? -24.590 40.261 -22.140 1.00 11.61 257 CYS B O 1
ATOM 2337 N N . ILE B 1 127 ? -24.298 39.318 -24.119 1.00 10.02 258 ILE B N 1
ATOM 2338 C CA . ILE B 1 127 ? -23.729 38.094 -23.614 1.00 8.44 258 ILE B CA 1
ATOM 2339 C C . ILE B 1 127 ? -22.241 38.325 -23.544 1.00 10.08 258 ILE B C 1
ATOM 2340 O O . ILE B 1 127 ? -21.691 38.689 -24.515 1.00 10.46 258 ILE B O 1
ATOM 2345 N N . LEU B 1 128 ? -21.651 38.147 -22.364 1.00 10.01 259 LEU B N 1
ATOM 2346 C CA . LEU B 1 128 ? -20.302 38.601 -22.099 1.00 7.75 259 LEU B CA 1
ATOM 2347 C C . LEU B 1 128 ? -19.557 37.584 -21.278 1.00 9.25 259 LEU B C 1
ATOM 2348 O O . LEU B 1 128 ? -20.073 37.062 -20.391 1.00 9.22 259 LEU B O 1
ATOM 2353 N N . GLU B 1 129 ? -18.311 37.328 -21.657 1.00 8.03 260 GLU B N 1
ATOM 2354 C CA . GLU B 1 129 ? -17.395 36.491 -20.894 1.00 5.78 260 GLU B CA 1
ATOM 2355 C C . GLU B 1 129 ? -15.942 36.769 -21.245 1.00 8.10 260 GLU B C 1
ATOM 2356 O O . GLU B 1 129 ? -15.671 37.398 -22.188 1.00 9.20 260 GLU B O 1
ATOM 2362 N N . TYR B 1 130 ? -15.026 36.253 -20.432 1.00 8.35 261 TYR B N 1
ATOM 2363 C CA . TYR B 1 130 ? -13.621 36.288 -20.776 1.00 9.12 261 TYR B CA 1
ATOM 2364 C C . TYR B 1 130 ? -13.223 35.082 -21.583 1.00 9.04 261 TYR B C 1
ATOM 2365 O O . TYR B 1 130 ? -13.827 34.097 -21.484 1.00 10.26 261 TYR B O 1
ATOM 2374 N N . ALA B 1 131 ? -12.156 35.229 -22.360 1.00 8.97 262 ALA B N 1
ATOM 2375 C CA . ALA B 1 131 ? -11.593 34.101 -23.061 1.00 8.20 262 ALA B CA 1
ATOM 2376 C C . ALA B 1 131 ? -10.798 33.277 -22.051 1.00 9.19 262 ALA B C 1
ATOM 2377 O O . ALA B 1 131 ? -9.747 33.592 -21.723 1.00 10.48 262 ALA B O 1
ATOM 2379 N N . THR B 1 132 ? -11.330 32.136 -21.707 1.00 11.33 263 THR B N 1
ATOM 2380 C CA . THR B 1 132 ? -10.815 31.339 -20.611 1.00 11.92 263 THR B CA 1
ATOM 2381 C C . THR B 1 132 ? -9.332 30.908 -20.770 1.00 11.14 263 THR B C 1
ATOM 2382 O O . THR B 1 132 ? -8.654 30.825 -19.836 1.00 16.50 263 THR B O 1
ATOM 2386 N N . PRO B 1 133 ? -8.873 30.699 -21.989 1.00 8.43 264 PRO B N 1
ATOM 2387 C CA . PRO B 1 133 ? -7.457 30.278 -22.184 1.00 10.78 264 PRO B CA 1
ATOM 2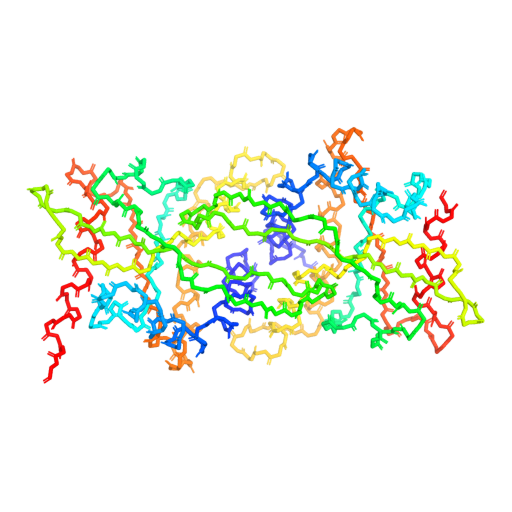388 C C . PRO B 1 133 ? -6.428 31.263 -21.698 1.00 9.46 264 PRO B C 1
ATOM 2389 O O . PRO B 1 133 ? -5.346 30.867 -21.427 1.00 10.49 264 PRO B O 1
ATOM 2393 N N . LEU B 1 134 ? -6.815 32.502 -21.536 1.00 9.24 265 LEU B N 1
ATOM 2394 C CA . LEU B 1 134 ? -5.905 33.449 -20.939 1.00 6.88 265 LEU B CA 1
ATOM 2395 C C . LEU B 1 134 ? -5.552 33.060 -19.512 1.00 9.50 265 LEU B C 1
ATOM 2396 O O . LEU B 1 134 ? -4.550 33.388 -19.022 1.00 11.02 265 LEU B O 1
ATOM 2401 N N . GLN B 1 135 ? -6.470 32.362 -18.871 1.00 9.01 266 GLN B N 1
ATOM 2402 C CA . GLN B 1 135 ? -6.263 31.843 -17.534 1.00 9.90 266 GLN B CA 1
ATOM 2403 C C . GLN B 1 135 ? -5.127 30.794 -17.509 1.00 10.37 266 GLN B C 1
ATOM 2404 O O . GLN B 1 135 ? -4.400 30.698 -16.573 1.00 12.04 266 GLN B O 1
ATOM 2410 N N . THR B 1 136 ? -5.058 29.994 -18.553 1.00 9.50 267 THR B N 1
ATOM 2411 C CA . THR B 1 136 ? -3.964 29.051 -18.691 1.00 9.28 267 THR B CA 1
ATOM 2412 C C . THR B 1 136 ? -2.614 29.776 -18.845 1.00 9.47 267 THR B C 1
ATOM 2413 O O . THR B 1 136 ? -1.671 29.408 -18.214 1.00 10.58 267 THR B O 1
ATOM 2417 N N . LEU B 1 137 ? -2.597 30.792 -19.683 1.00 9.65 268 LEU B N 1
ATOM 2418 C CA . LEU B 1 137 ? -1.369 31.494 -19.860 1.00 8.45 268 LEU B CA 1
ATOM 2419 C C . LEU B 1 137 ? -0.943 32.135 -18.532 1.00 8.13 268 LEU B C 1
ATOM 2420 O O . LEU B 1 137 ? 0.205 32.190 -18.215 1.00 10.23 268 LEU B O 1
ATOM 2425 N N . PHE B 1 138 ? -1.902 32.706 -17.808 1.00 9.85 269 PHE B N 1
ATOM 2426 C CA . PHE B 1 138 ? -1.566 33.302 -16.538 1.00 10.58 269 PHE B CA 1
ATOM 2427 C C . PHE B 1 138 ? -1.026 32.278 -15.557 1.00 9.90 269 PHE B C 1
ATOM 2428 O O . PHE B 1 138 ? -0.025 32.472 -14.981 1.00 11.33 269 PHE B O 1
ATOM 2436 N N . ALA B 1 139 ? -1.700 31.162 -15.453 1.00 10.32 270 ALA B N 1
ATOM 2437 C CA . ALA B 1 139 ? -1.240 30.119 -14.563 1.00 12.33 270 ALA B CA 1
ATOM 2438 C C . ALA B 1 139 ? 0.183 29.596 -14.907 1.00 13.44 270 ALA B C 1
ATOM 2439 O O . ALA B 1 139 ? 0.975 29.398 -14.036 1.00 12.86 270 ALA B O 1
ATOM 2441 N N . MET B 1 140 ? 0.458 29.431 -16.182 1.00 11.12 271 MET B N 1
ATOM 2442 C CA . MET B 1 140 ? 1.758 28.974 -16.627 1.00 12.19 271 MET B CA 1
ATOM 2443 C C . MET B 1 140 ? 2.829 29.992 -16.197 1.00 13.51 271 MET B C 1
ATOM 2444 O O . MET B 1 140 ? 3.867 29.613 -15.791 1.00 13.46 271 MET B O 1
ATOM 2449 N N . SER B 1 141 ? 2.514 31.264 -16.295 1.00 11.84 272 SER B N 1
ATOM 2450 C CA . SER B 1 141 ? 3.448 32.302 -15.902 1.00 13.04 272 SER B CA 1
ATOM 2451 C C . SER B 1 141 ? 3.784 32.313 -14.433 1.00 14.45 272 SER B C 1
ATOM 2452 O O . SER B 1 141 ? 4.798 32.795 -14.048 1.00 17.35 272 SER B O 1
ATOM 2455 N N . GLN B 1 142 ? 2.865 31.819 -13.639 1.00 13.32 273 GLN B N 1
ATOM 2456 C CA . GLN B 1 142 ? 3.014 31.805 -12.200 1.00 18.37 273 GLN B CA 1
ATOM 2457 C C . GLN B 1 142 ? 3.614 30.538 -11.647 1.00 19.34 273 GLN B C 1
ATOM 2458 O O . GLN B 1 142 ? 3.993 30.532 -10.529 1.00 24.02 273 GLN B O 1
ATOM 2464 N N . ASP B 1 143 ? 3.695 29.484 -12.421 1.00 15.38 274 ASP B N 1
ATOM 2465 C CA . ASP B 1 143 ? 4.225 28.228 -11.948 1.00 18.72 274 ASP B CA 1
ATOM 2466 C C . ASP B 1 143 ? 5.607 27.998 -12.588 1.00 22.86 274 ASP B C 1
ATOM 2467 O O . ASP B 1 143 ? 5.713 27.797 -13.744 1.00 18.29 274 ASP B O 1
ATOM 2472 N N . GLY B 1 144 ? 6.635 27.952 -11.762 1.00 23.82 275 GLY B N 1
ATOM 2473 C CA . GLY B 1 144 ? 7.989 27.813 -12.265 1.00 23.28 275 GLY B CA 1
ATOM 2474 C C . GLY B 1 144 ? 8.178 26.559 -13.068 1.00 21.11 275 GLY B C 1
ATOM 2475 O O . GLY B 1 144 ? 8.993 26.521 -13.934 1.00 23.36 275 GLY B O 1
ATOM 2476 N N . LYS B 1 145 ? 7.396 25.550 -12.800 1.00 20.81 276 LYS B N 1
ATOM 2477 C CA . LYS B 1 145 ? 7.485 24.327 -13.519 1.00 24.26 276 LYS B CA 1
ATOM 2478 C C . LYS B 1 145 ? 7.218 24.491 -15.015 1.00 19.62 276 LYS B C 1
ATOM 2479 O O . LYS B 1 145 ? 7.633 23.703 -15.800 1.00 19.92 276 LYS B O 1
ATOM 2485 N N . ALA B 1 146 ? 6.439 25.508 -15.342 1.00 14.81 277 ALA B N 1
ATOM 2486 C CA . ALA B 1 146 ? 6.171 25.759 -16.731 1.00 13.27 277 ALA B CA 1
ATOM 2487 C C . ALA B 1 146 ? 7.295 26.477 -17.461 1.00 14.85 277 ALA B C 1
ATOM 2488 O O . ALA B 1 146 ? 7.261 26.535 -18.627 1.00 16.98 277 ALA B O 1
ATOM 2490 N N . GLY B 1 147 ? 8.228 27.042 -16.742 1.00 14.07 278 GLY B N 1
ATOM 2491 C CA . GLY B 1 147 ? 9.299 27.751 -17.420 1.00 15.93 278 GLY B CA 1
ATOM 2492 C C . GLY B 1 147 ? 8.864 28.839 -18.370 1.00 14.96 278 GLY B C 1
ATOM 2493 O O . GLY B 1 147 ? 9.409 29.000 -19.406 1.00 14.76 278 GLY B O 1
ATOM 2494 N N . PHE B 1 148 ? 7.849 29.570 -17.977 1.00 13.09 279 PHE B N 1
ATOM 2495 C CA . PHE B 1 148 ? 7.170 30.486 -18.876 1.00 11.13 279 PHE B CA 1
ATOM 2496 C C . PHE B 1 148 ? 7.238 31.879 -18.316 1.00 14.53 279 PHE B C 1
ATOM 2497 O O . PHE B 1 148 ? 6.688 32.123 -17.326 1.00 15.09 279 PHE B O 1
ATOM 2505 N N . SER B 1 149 ? 7.950 32.768 -18.986 1.00 11.41 280 SER B N 1
ATOM 2506 C CA . SER B 1 149 ? 8.174 34.115 -18.503 1.00 10.69 280 SER B CA 1
ATOM 2507 C C . SER B 1 149 ? 6.966 35.029 -18.722 1.00 11.59 280 SER B C 1
ATOM 2508 O O . SER B 1 149 ? 6.184 34.765 -19.519 1.00 13.30 280 SER B O 1
ATOM 2511 N N . ARG B 1 150 ? 6.894 36.096 -17.961 1.00 14.19 281 ARG B N 1
ATOM 2512 C CA . ARG B 1 150 ? 5.838 37.072 -18.103 1.00 15.38 281 ARG B CA 1
ATOM 2513 C C . ARG B 1 150 ? 5.902 37.724 -19.460 1.00 13.20 281 ARG B C 1
ATOM 2514 O O . ARG B 1 150 ? 4.896 38.107 -20.013 1.00 13.83 281 ARG B O 1
ATOM 2522 N N . GLU B 1 151 ? 7.120 37.918 -19.963 1.00 13.00 282 GLU B N 1
ATOM 2523 C CA . GLU B 1 151 ? 7.256 38.471 -21.256 1.00 13.83 282 GLU B CA 1
ATOM 2524 C C . GLU B 1 151 ? 6.687 37.566 -22.358 1.00 16.15 282 GLU B C 1
ATOM 2525 O O . GLU B 1 151 ? 6.119 38.032 -23.261 1.00 17.56 282 GLU B O 1
ATOM 2531 N N . ASP B 1 152 ? 6.909 36.277 -22.267 1.00 12.68 283 ASP B N 1
ATOM 2532 C CA . ASP B 1 152 ? 6.309 35.358 -23.184 1.00 13.20 283 ASP B CA 1
ATOM 2533 C C . ASP B 1 152 ? 4.803 35.213 -22.992 1.00 14.66 283 ASP B C 1
ATOM 2534 O O . ASP B 1 152 ? 4.119 34.976 -23.900 1.00 14.66 283 ASP B O 1
ATOM 2539 N N . ARG B 1 153 ? 4.353 35.371 -21.776 1.00 11.36 284 ARG B N 1
ATOM 2540 C CA . ARG B 1 153 ? 2.919 35.339 -21.524 1.00 10.81 284 ARG B CA 1
ATOM 2541 C C . ARG B 1 1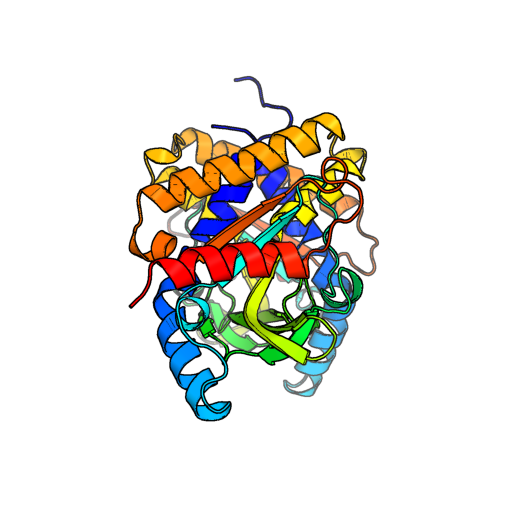53 ? 2.251 36.416 -22.331 1.00 12.70 284 ARG B C 1
ATOM 2542 O O . ARG B 1 153 ? 1.291 36.183 -22.940 1.00 11.58 284 ARG B O 1
ATOM 2550 N N . LEU B 1 154 ? 2.832 37.604 -22.341 1.00 11.81 285 LEU B N 1
ATOM 2551 C CA . LEU B 1 154 ? 2.282 38.681 -23.147 1.00 13.26 285 LEU B CA 1
ATOM 2552 C C . LEU B 1 154 ? 2.334 38.456 -24.635 1.00 13.69 285 LEU B C 1
ATOM 2553 O O . LEU B 1 154 ? 1.397 38.679 -25.308 1.00 15.07 285 LEU B O 1
ATOM 2558 N N . GLU B 1 155 ? 3.446 37.962 -25.130 1.00 14.39 286 GLU B N 1
ATOM 2559 C CA . GLU B 1 155 ? 3.534 37.669 -26.526 1.00 15.29 286 GLU B CA 1
ATOM 2560 C C . GLU B 1 155 ? 2.550 36.600 -26.977 1.00 17.83 286 GLU B C 1
ATOM 2561 O O . GLU B 1 155 ? 2.010 36.665 -28.015 1.00 17.13 286 GLU B O 1
ATOM 2567 N N . GLN B 1 156 ? 2.420 35.593 -26.152 1.00 13.90 287 GLN B N 1
ATOM 2568 C CA . GLN B 1 156 ? 1.505 34.509 -26.445 1.00 13.65 287 GLN B CA 1
ATOM 2569 C C . GLN B 1 156 ? 0.056 34.940 -26.397 1.00 10.89 287 GLN B C 1
ATOM 2570 O O . GLN B 1 156 ? -0.718 34.465 -27.118 1.00 12.40 287 GLN B O 1
ATOM 2576 N N . ALA B 1 157 ? -0.225 35.814 -25.457 1.00 9.60 288 ALA B N 1
ATOM 2577 C CA . ALA B 1 157 ? -1.575 36.320 -25.377 1.00 11.73 288 ALA B CA 1
ATOM 2578 C C . ALA B 1 157 ? -1.914 37.089 -26.639 1.00 12.61 288 ALA B C 1
ATOM 2579 O O . ALA B 1 157 ? -2.948 36.929 -27.159 1.00 12.55 288 ALA B O 1
ATOM 2581 N N . LYS B 1 158 ? -0.987 37.901 -27.123 1.00 13.55 289 LYS B N 1
ATOM 2582 C CA . LYS B 1 158 ? -1.208 38.599 -28.378 1.00 15.21 289 LYS B CA 1
ATOM 2583 C C . LYS B 1 158 ? -1.363 37.633 -29.540 1.00 15.30 289 LYS B C 1
ATOM 2584 O O . LYS B 1 158 ? -2.166 37.805 -30.403 1.00 14.98 289 LYS B O 1
ATOM 2590 N N . LEU B 1 159 ? -0.517 36.632 -29.559 1.00 13.91 290 LEU B N 1
ATOM 2591 C CA . LEU B 1 159 ? -0.572 35.631 -30.602 1.00 14.43 290 LEU B CA 1
ATOM 2592 C C . LEU B 1 159 ? -1.896 34.812 -30.599 1.00 16.27 290 LEU B C 1
ATOM 2593 O O . LEU B 1 159 ? -2.389 34.425 -31.602 1.00 16.02 290 LEU B O 1
ATOM 2598 N N . PHE B 1 160 ? -2.396 34.545 -29.416 1.00 13.49 291 PHE B N 1
ATOM 2599 C CA . PHE B 1 160 ? -3.627 33.812 -29.268 1.00 11.00 291 PHE B CA 1
ATOM 2600 C C . PHE B 1 160 ? -4.741 34.619 -29.931 1.00 13.33 291 PHE B C 1
ATOM 2601 O O . PHE B 1 160 ? -5.462 34.103 -30.678 1.00 12.84 291 PHE B O 1
ATOM 2609 N N . CYS B 1 161 ? -4.786 35.903 -29.657 1.00 11.94 292 CYS B N 1
ATOM 2610 C CA . CYS B 1 161 ? -5.789 36.750 -30.264 1.00 13.88 292 CYS B CA 1
ATOM 2611 C C . CYS B 1 161 ? -5.694 36.825 -31.787 1.00 15.18 292 CYS B C 1
ATOM 2612 O O . CYS B 1 161 ? -6.668 36.701 -32.481 1.00 15.94 292 CYS B O 1
ATOM 2615 N N . ARG B 1 162 ? -4.484 37.013 -32.273 1.00 14.04 293 ARG B N 1
ATOM 2616 C CA . ARG B 1 162 ? -4.298 37.091 -33.699 1.00 14.32 293 ARG B CA 1
ATOM 2617 C C . ARG B 1 162 ? -4.666 35.811 -34.382 1.00 15.64 293 ARG B C 1
ATOM 2618 O O . ARG B 1 162 ? -5.268 35.824 -35.401 1.00 17.61 293 ARG B O 1
ATOM 2626 N N . THR B 1 163 ? -4.275 34.698 -33.791 1.00 13.62 294 THR B N 1
ATOM 2627 C CA . THR B 1 163 ? -4.553 33.432 -34.395 1.00 13.63 294 THR B CA 1
ATOM 2628 C C . THR B 1 163 ? -6.074 33.173 -34.478 1.00 15.24 294 THR B C 1
ATOM 2629 O O . THR B 1 163 ? -6.562 32.691 -35.438 1.00 16.00 294 THR B O 1
ATOM 2633 N N . LEU B 1 164 ? -6.760 33.485 -33.398 1.00 15.35 295 LEU B N 1
ATOM 2634 C CA . LEU B 1 164 ? -8.175 33.293 -33.367 1.00 13.09 295 LEU B CA 1
ATOM 2635 C C . LEU B 1 164 ? -8.844 34.164 -34.437 1.00 14.18 295 LEU B C 1
ATOM 2636 O O . LEU B 1 164 ? -9.729 33.721 -35.089 1.00 14.84 295 LEU B O 1
ATOM 2641 N N . GLU B 1 165 ? -8.372 35.385 -34.599 1.00 12.96 296 GLU B N 1
ATOM 2642 C CA . GLU B 1 165 ? -8.928 36.270 -35.608 1.00 14.91 296 GLU B CA 1
ATOM 2643 C C . GLU B 1 165 ? -8.741 35.667 -36.985 1.00 16.99 296 GLU B C 1
ATOM 2644 O O . GLU B 1 165 ? -9.603 35.721 -37.791 1.00 18.69 296 GLU B O 1
ATOM 2650 N N . GLU B 1 166 ? -7.571 35.107 -37.201 1.00 16.97 297 GLU B N 1
ATOM 2651 C CA . GLU B 1 166 ? -7.279 34.466 -38.476 1.00 18.14 297 GLU B CA 1
ATOM 2652 C C . GLU B 1 166 ? -8.121 33.260 -38.764 1.00 20.45 297 GLU B C 1
ATOM 2653 O O . GLU B 1 166 ? -8.527 33.048 -39.870 1.00 19.91 297 GLU B O 1
ATOM 2659 N N . ILE B 1 167 ? -8.337 32.437 -37.762 1.00 16.29 298 ILE B N 1
ATOM 2660 C CA . ILE B 1 167 ? -9.188 31.325 -37.927 1.00 13.31 298 ILE B CA 1
ATOM 2661 C C . ILE B 1 167 ? -10.622 31.770 -38.258 1.00 19.12 298 ILE B C 1
ATOM 2662 O O . ILE B 1 167 ? -11.232 31.225 -39.128 1.00 19.57 298 ILE B O 1
ATOM 2667 N N . LEU B 1 168 ? -11.139 32.734 -37.512 1.00 15.11 299 LEU B N 1
ATOM 2668 C CA . LEU B 1 168 ? -12.491 33.182 -37.692 1.00 13.61 299 LEU B CA 1
ATOM 2669 C C . LEU B 1 168 ? -12.729 33.837 -39.034 1.00 19.51 299 LEU B C 1
ATOM 2670 O O . LEU B 1 168 ? -13.791 33.798 -39.536 1.00 18.42 299 LEU B O 1
ATOM 2675 N N . ALA B 1 169 ? -11.688 34.421 -39.574 1.00 17.80 300 ALA B N 1
ATOM 2676 C CA . ALA B 1 169 ? -11.802 35.208 -40.795 1.00 20.53 300 ALA B CA 1
ATOM 2677 C C . ALA B 1 169 ? -12.303 34.353 -41.924 1.00 25.11 300 ALA B C 1
ATOM 2678 O O . ALA B 1 169 ? -12.899 34.841 -42.822 1.00 30.05 300 ALA B O 1
ATOM 2680 N N . ASP B 1 170 ? -12.037 33.087 -41.867 1.00 24.97 301 ASP B N 1
ATOM 2681 C CA . ASP B 1 170 ? -12.371 32.190 -42.931 1.00 27.71 301 ASP B CA 1
ATOM 2682 C C . ASP B 1 170 ? -13.658 31.460 -42.733 1.00 29.55 301 ASP B C 1
ATOM 2683 O O . ASP B 1 170 ? -14.017 30.698 -43.571 1.00 31.81 301 ASP B O 1
ATOM 2688 N N . VAL B 1 171 ? -14.358 31.732 -41.633 1.00 17.84 302 VAL B N 1
ATOM 2689 C CA . VAL B 1 171 ? -15.604 31.085 -41.283 1.00 18.22 302 VAL B CA 1
ATOM 2690 C C . VAL B 1 171 ? -16.648 32.113 -40.867 1.00 18.68 302 VAL B C 1
ATOM 2691 O O . VAL B 1 171 ? -16.898 32.378 -39.764 1.00 19.12 302 VAL B O 1
ATOM 2695 N N . PRO B 1 172 ? -17.350 32.618 -41.862 1.00 20.17 303 PRO B N 1
ATOM 2696 C CA . PRO B 1 172 ? -18.230 33.764 -41.690 1.00 21.98 303 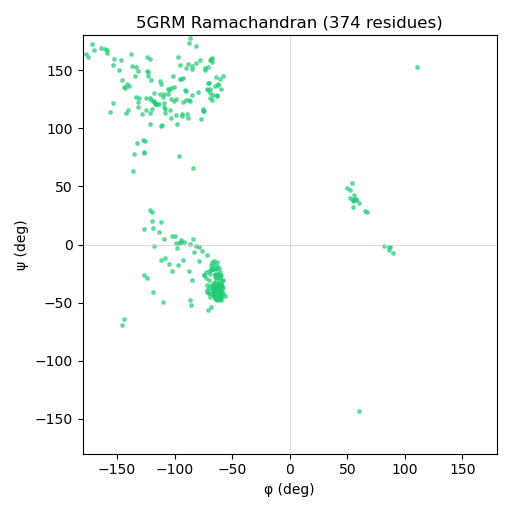PRO B CA 1
ATOM 2697 C C . PRO B 1 172 ? -19.272 33.475 -40.663 1.00 20.19 303 PRO B C 1
ATOM 2698 O O . PRO B 1 172 ? -19.616 34.326 -39.894 1.00 25.78 303 PRO B O 1
ATOM 2702 N N . GLU B 1 173 ? -19.734 32.255 -40.610 1.00 23.46 304 GLU B N 1
ATOM 2703 C CA . GLU B 1 173 ? -20.774 31.922 -39.734 1.00 24.41 304 GLU B CA 1
ATOM 2704 C C . GLU B 1 173 ? -20.336 32.156 -38.289 1.00 30.63 304 GLU B C 1
ATOM 2705 O O . GLU B 1 173 ? -21.052 32.783 -37.554 1.00 37.15 304 GLU B O 1
ATOM 2711 N N . SER B 1 174 ? -19.156 31.704 -37.920 1.00 19.71 305 SER B N 1
ATOM 2712 C CA . SER B 1 174 ? -18.609 32.003 -36.609 1.00 16.49 305 SER B CA 1
ATOM 2713 C C . SER B 1 174 ? -18.202 33.450 -36.371 1.00 13.86 305 SER B C 1
ATOM 2714 O O . SER B 1 174 ? -18.497 34.037 -35.376 1.00 13.07 305 SER B O 1
ATOM 2717 N N . ARG B 1 175 ? -17.517 33.996 -37.342 1.00 14.68 306 ARG B N 1
ATOM 2718 C CA . ARG B 1 175 ? -17.041 35.352 -37.227 1.00 12.66 306 ARG B CA 1
ATOM 2719 C C . ARG B 1 175 ? -18.203 36.359 -37.027 1.00 12.91 306 ARG B C 1
ATOM 2720 O O . ARG B 1 175 ? -18.080 37.277 -36.306 1.00 14.41 306 ARG B O 1
ATOM 2728 N N . ASN B 1 176 ? -19.315 36.111 -37.667 1.00 11.72 307 ASN B N 1
ATOM 2729 C CA . ASN B 1 176 ? -20.432 37.012 -37.567 1.00 12.41 307 ASN B CA 1
ATOM 2730 C C . ASN B 1 176 ? -21.216 36.931 -36.252 1.00 11.32 307 ASN B C 1
ATOM 2731 O O . ASN B 1 176 ? -22.151 37.644 -36.083 1.00 12.74 307 ASN B O 1
ATOM 2736 N N . HIS B 1 177 ? -20.843 35.953 -35.419 1.00 11.21 308 HIS B N 1
ATOM 2737 C CA . HIS B 1 177 ? -21.571 35.660 -34.196 1.00 10.53 308 HIS B CA 1
ATOM 2738 C C . HIS B 1 177 ? -20.771 35.818 -32.920 1.00 12.04 308 HIS B C 1
ATOM 2739 O O . HIS B 1 177 ? -21.169 35.409 -31.895 1.00 12.74 308 HIS B O 1
ATOM 2746 N N . CYS B 1 178 ? -19.648 36.461 -33.066 1.00 11.34 309 CYS B N 1
ATOM 2747 C CA . CYS B 1 178 ? -18.856 36.834 -31.910 1.00 10.16 309 CYS B CA 1
ATOM 2748 C C . CYS B 1 178 ? -18.131 38.156 -32.139 1.00 10.36 309 CYS B C 1
ATOM 2749 O O . CYS B 1 178 ? -18.004 38.600 -33.231 1.00 12.19 309 CYS B O 1
ATOM 2752 N N . ARG B 1 179 ? -17.749 38.787 -31.042 1.00 11.65 310 ARG B N 1
ATOM 2753 C CA . ARG B 1 179 ? -16.986 40.013 -31.072 1.00 11.40 310 ARG B CA 1
ATOM 2754 C C . ARG B 1 179 ? -15.819 39.901 -30.115 1.00 9.47 310 ARG B C 1
ATOM 2755 O O . ARG B 1 179 ? -16.004 39.646 -29.002 1.00 11.27 310 ARG B O 1
ATOM 2763 N N . LEU B 1 180 ? -14.606 40.070 -30.610 1.00 11.42 311 LEU B N 1
ATOM 2764 C CA . LEU B 1 180 ? -13.444 40.013 -29.767 1.00 11.55 311 LEU B CA 1
ATOM 2765 C C . LEU B 1 180 ? -13.073 41.393 -29.286 1.00 11.61 311 LEU B C 1
ATOM 2766 O O . LEU B 1 180 ? -12.934 42.258 -30.054 1.00 16.09 311 LEU B O 1
ATOM 2771 N N . ILE B 1 181 ? -13.015 41.559 -27.983 1.00 9.36 312 ILE B N 1
ATOM 2772 C CA . ILE B 1 181 ? -12.652 42.820 -27.354 1.00 9.06 312 ILE B CA 1
ATOM 2773 C C . ILE B 1 181 ? -11.270 42.657 -26.683 1.00 10.97 312 ILE B C 1
ATOM 2774 O O . ILE B 1 181 ? -11.146 42.092 -25.669 1.00 12.09 312 ILE B O 1
ATOM 2779 N N . VAL B 1 182 ? -10.261 43.198 -27.349 1.00 12.60 313 VAL B N 1
ATOM 2780 C CA . VAL B 1 182 ? -8.899 43.025 -26.970 1.00 11.74 313 VAL B CA 1
ATOM 2781 C C . VAL B 1 182 ? -8.370 44.352 -26.418 1.00 13.85 313 VAL B C 1
ATOM 2782 O O . VAL B 1 182 ? -8.600 45.357 -26.993 1.00 15.84 313 VAL B O 1
ATOM 2786 N N . TYR B 1 183 ? -7.766 44.302 -25.247 1.00 12.10 314 TYR B N 1
ATOM 2787 C CA . TYR B 1 183 ? -7.241 45.450 -24.568 1.00 13.14 314 TYR B CA 1
ATOM 2788 C C . TYR B 1 183 ? -6.105 45.031 -23.659 1.00 16.58 314 TYR B C 1
ATOM 2789 O O . TYR B 1 183 ? -6.016 43.930 -23.238 1.00 14.34 314 TYR B O 1
ATOM 2798 N N . GLN B 1 184 ? -5.221 45.973 -23.395 1.00 20.49 315 GLN B N 1
ATOM 2799 C CA . GLN B 1 184 ? -4.190 45.804 -22.405 1.00 19.63 315 GLN B CA 1
ATOM 2800 C C . GLN B 1 184 ? -4.342 46.888 -21.384 1.00 23.50 315 GLN B C 1
ATOM 2801 O O . GLN B 1 184 ? -3.977 47.978 -21.627 1.00 22.67 315 GLN B O 1
ATOM 2807 N N . GLU B 1 185 ? -4.880 46.543 -20.244 1.00 25.70 316 GLU B N 1
ATOM 2808 C CA . GLU B 1 185 ? -5.091 47.519 -19.231 1.00 34.37 316 GLU B CA 1
ATOM 2809 C C . GLU B 1 185 ? -3.637 47.743 -18.849 1.00 41.82 316 GLU B C 1
ATOM 2810 O O . GLU B 1 185 ? -2.834 46.895 -19.084 1.00 48.23 316 GLU B O 1
ATOM 2816 N N . SER B 1 186 ? -3.300 48.885 -18.358 1.00 44.09 317 SER B N 1
ATOM 2817 C CA . SER B 1 186 ? -1.884 49.143 -18.080 1.00 44.17 317 SER B CA 1
ATOM 2818 C C . SER B 1 186 ? -1.239 49.641 -19.295 1.00 43.15 317 SER B C 1
ATOM 2819 O O . SER B 1 186 ? -0.131 50.030 -19.216 1.00 46.86 317 SER B O 1
ATOM 2822 N N . GLU B 1 187 ? -1.929 49.699 -20.400 1.00 38.06 318 GLU B N 1
ATOM 2823 C CA . GLU B 1 187 ? -1.563 50.612 -21.429 1.00 36.03 318 GLU B CA 1
ATOM 2824 C C . GLU B 1 187 ? -2.749 51.498 -21.540 1.00 42.80 318 GLU B C 1
ATOM 2825 O O . GLU B 1 187 ? -2.788 52.289 -22.415 1.00 46.67 318 GLU B O 1
ATOM 2831 N N . GLU B 1 188 ? -3.770 51.242 -20.751 1.00 45.30 319 GLU B N 1
ATOM 2832 C CA . GLU B 1 188 ? -4.993 51.997 -20.898 1.00 53.22 319 GLU B CA 1
ATOM 2833 C C . GLU B 1 188 ? -5.032 53.413 -20.458 1.00 64.18 319 GLU B C 1
ATOM 2834 O O . GLU B 1 188 ? -5.590 54.256 -21.137 1.00 68.15 319 GLU B O 1
ATOM 2840 N N . GLY B 1 189 ? -4.319 53.702 -19.400 1.00 71.26 320 GLY B N 1
ATOM 2841 C CA . GLY B 1 189 ? -4.111 52.885 -18.243 1.00 78.16 320 GLY B CA 1
ATOM 2842 C C . GLY B 1 189 ? -4.649 53.669 -17.027 1.00 84.30 320 GLY B C 1
ATOM 2843 O O . GLY B 1 189 ? -4.287 53.401 -15.879 1.00 85.92 320 GLY B O 1
ATOM 2844 N N . ASN B 1 190 ? -5.509 54.645 -17.263 1.00 84.09 321 ASN B N 1
ATOM 2845 C CA . ASN B 1 190 ? -6.059 55.414 -16.271 1.00 82.61 321 ASN B CA 1
ATOM 2846 C C . ASN B 1 190 ? -7.269 55.849 -15.709 1.00 75.96 321 ASN B C 1
ATOM 2847 O O . ASN B 1 190 ? -7.543 56.043 -14.545 1.00 73.92 321 ASN B O 1
ATOM 2852 N N . SER B 1 191 ? -8.127 55.861 -16.696 1.00 73.70 322 SER B N 1
ATOM 2853 C CA . SER B 1 191 ? -9.508 56.231 -16.623 1.00 74.61 322 SER B CA 1
ATOM 2854 C C . SER B 1 191 ? -10.293 55.051 -17.218 1.00 48.07 322 SER B C 1
ATOM 2855 O O . SER B 1 191 ? -11.469 55.190 -17.487 1.00 48.19 322 SER B O 1
ATOM 2858 N N . PHE B 1 192 ? -9.620 53.916 -17.393 1.00 41.84 323 PHE B N 1
ATOM 2859 C CA . PHE B 1 192 ? -10.207 52.755 -18.069 1.00 35.64 323 PHE B CA 1
ATOM 2860 C C . PHE B 1 192 ? -11.399 52.158 -17.372 1.00 29.26 323 PHE B C 1
ATOM 2861 O O . PHE B 1 192 ? -11.338 51.783 -16.246 1.00 31.33 323 PHE B O 1
ATOM 2869 N N . SER B 1 193 ? -12.460 51.993 -18.124 1.00 24.33 324 SER B N 1
ATOM 2870 C CA . SER B 1 193 ? -13.612 51.312 -17.664 1.00 18.94 324 SER B CA 1
ATOM 2871 C C . SER B 1 193 ? -13.930 50.170 -18.648 1.00 18.03 324 SER B C 1
ATOM 2872 O O . SER B 1 193 ? -14.015 50.370 -19.775 1.00 18.42 324 SER B O 1
ATOM 2875 N N . LEU B 1 194 ? -14.039 48.977 -18.128 1.00 15.46 325 LEU B N 1
ATOM 2876 C CA . LEU B 1 194 ? -14.378 47.817 -18.924 1.00 15.96 325 LEU B CA 1
ATOM 2877 C C . LEU B 1 194 ? -15.767 47.909 -19.547 1.00 15.06 325 LEU B C 1
ATOM 2878 O O . LEU B 1 194 ? -15.930 47.650 -20.684 1.00 14.70 325 LEU B O 1
ATOM 2883 N N . SER B 1 195 ? -16.724 48.390 -18.786 1.00 15.26 326 SER B N 1
ATOM 2884 C CA . SER B 1 195 ? -18.052 48.599 -19.325 1.00 14.52 326 SER B CA 1
ATOM 2885 C C . SER B 1 195 ? -18.091 49.588 -20.474 1.00 14.00 326 SER B C 1
ATOM 2886 O O . SER B 1 195 ? -18.786 49.408 -21.394 1.00 14.99 326 SER B O 1
ATOM 2889 N N . GLN B 1 196 ? -17.322 50.642 -20.351 1.00 13.51 327 GLN B N 1
ATOM 2890 C CA . GLN B 1 196 ? -17.171 51.593 -21.417 1.00 14.77 327 GLN B CA 1
ATOM 2891 C C . GLN B 1 196 ? -16.501 50.991 -22.653 1.00 13.02 327 GLN B C 1
ATOM 2892 O O . GLN B 1 196 ? -16.863 51.292 -23.730 1.00 17.39 327 GLN B O 1
ATOM 2898 N N . GLU B 1 197 ? -15.540 50.125 -22.437 1.00 14.39 328 GLU B N 1
ATOM 2899 C CA . GLU B 1 197 ? -14.910 49.453 -23.557 1.00 15.86 328 GLU B CA 1
ATOM 2900 C C . GLU B 1 197 ? -15.896 48.579 -24.331 1.00 16.99 328 GLU B C 1
ATOM 2901 O O . GLU B 1 197 ? -15.931 48.613 -25.505 1.00 16.53 328 GLU B O 1
ATOM 2907 N N . VAL B 1 198 ? -16.713 47.834 -23.613 1.00 12.82 329 VAL B N 1
ATOM 2908 C CA . VAL B 1 198 ? -17.735 47.041 -24.255 1.00 1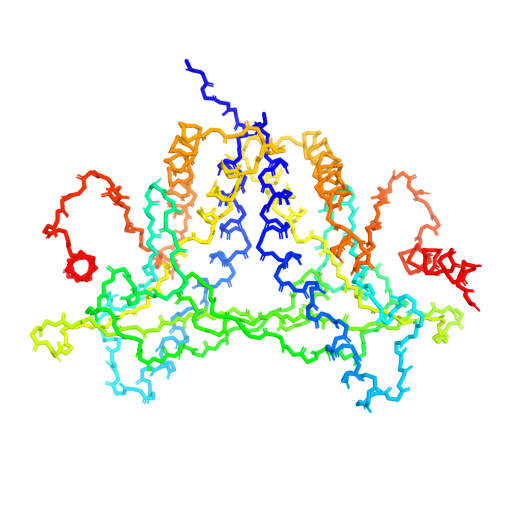2.50 329 VAL B CA 1
ATOM 2909 C C . VAL B 1 198 ? -18.773 47.892 -24.971 1.00 14.06 329 VAL B C 1
ATOM 2910 O O . VAL B 1 198 ? -19.112 47.627 -26.048 1.00 14.48 329 VAL B O 1
ATOM 2914 N N . LEU B 1 199 ? -19.223 48.926 -24.306 1.00 13.56 330 LEU B N 1
ATOM 2915 C CA . LEU B 1 199 ? -20.202 49.804 -24.902 1.00 14.19 330 LEU B CA 1
ATOM 2916 C C . LEU B 1 199 ? -19.664 50.452 -26.161 1.00 14.46 330 LEU B C 1
ATOM 2917 O O . LEU B 1 199 ? -20.391 50.671 -27.040 1.00 15.75 330 LEU B O 1
ATOM 2922 N N . ARG B 1 200 ? -18.387 50.735 -26.195 1.00 13.28 331 ARG B N 1
ATOM 2923 C CA . ARG B 1 200 ? -17.837 51.333 -27.395 1.00 17.06 331 ARG B CA 1
ATOM 2924 C C . ARG B 1 200 ? -17.982 50.427 -28.609 1.00 16.08 331 ARG B C 1
ATOM 2925 O O . ARG B 1 200 ? -18.314 50.857 -29.665 1.00 17.05 331 ARG B O 1
ATOM 2933 N N . HIS B 1 201 ? -17.732 49.152 -28.407 1.00 16.09 332 HIS B N 1
ATOM 2934 C CA . HIS B 1 201 ? -17.925 48.181 -29.432 1.00 16.16 332 HIS B CA 1
ATOM 2935 C C . HIS B 1 201 ? -19.357 48.000 -29.818 1.00 14.30 332 HIS B C 1
ATOM 2936 O O . HIS B 1 201 ? -19.658 47.905 -30.952 1.00 17.92 332 HIS B O 1
ATOM 2943 N N . ILE B 1 202 ? -20.244 47.954 -28.851 1.00 12.73 333 ILE B N 1
ATOM 2944 C CA . ILE B 1 202 ? -21.630 47.812 -29.145 1.00 11.73 333 ILE B CA 1
ATOM 2945 C C . ILE B 1 202 ? -22.121 49.009 -29.966 1.00 14.87 333 ILE B C 1
ATOM 2946 O O . ILE B 1 202 ? -22.779 48.840 -30.912 1.00 13.98 333 ILE B O 1
ATOM 2951 N N . ARG B 1 203 ? -21.740 50.186 -29.541 1.00 13.48 334 ARG B N 1
ATOM 2952 C CA . ARG B 1 203 ? -22.175 51.399 -30.235 1.00 15.54 334 ARG B CA 1
ATOM 2953 C C . ARG B 1 203 ? -21.658 51.543 -31.657 1.00 16.28 334 ARG B C 1
ATOM 2954 O O . ARG B 1 203 ? -22.332 52.090 -32.454 1.00 16.58 334 ARG B O 1
ATOM 2962 N N . GLN B 1 204 ? -20.442 51.096 -31.904 1.00 14.84 335 GLN B N 1
ATOM 2963 C CA . GLN B 1 204 ? -19.853 51.167 -33.235 1.00 13.45 335 GLN B CA 1
ATOM 2964 C C . GLN B 1 204 ? -20.698 50.332 -34.193 1.00 16.97 335 GLN B C 1
ATOM 2965 O O . GLN B 1 204 ? -21.057 50.753 -35.243 1.00 17.84 335 GLN B O 1
ATOM 2971 N N . GLU B 1 205 ? -21.033 49.137 -33.780 1.00 14.76 336 GLU B N 1
ATOM 2972 C CA . GLU B 1 205 ? -21.880 48.272 -34.587 1.00 16.60 336 GLU B CA 1
ATOM 2973 C C . GLU B 1 205 ? -23.303 48.780 -34.739 1.00 13.20 336 GLU B C 1
ATOM 2974 O O . GLU B 1 205 ? -23.864 48.668 -35.746 1.00 15.14 336 GLU B O 1
ATOM 2980 N N . GLU B 1 206 ? -23.829 49.391 -33.699 1.00 12.48 337 GLU B N 1
ATOM 2981 C CA . GLU B 1 206 ? -25.161 49.954 -33.754 1.00 12.00 337 GLU B CA 1
ATOM 2982 C C . GLU B 1 206 ? -25.259 51.036 -34.855 1.00 12.22 337 GLU B C 1
ATOM 2983 O O . GLU B 1 206 ? -26.254 51.175 -35.443 1.00 15.64 337 GLU B O 1
ATOM 2989 N N . LYS B 1 207 ? -24.199 51.765 -35.037 1.00 12.71 338 LYS B N 1
ATOM 2990 C CA . LYS B 1 207 ? -24.200 52.816 -36.029 1.00 13.90 338 LYS B CA 1
ATOM 2991 C C . LYS B 1 207 ? -24.262 52.261 -37.450 1.00 13.19 338 LYS B C 1
ATOM 2992 O O . LYS B 1 207 ? -24.630 52.946 -38.349 1.00 13.80 338 LYS B O 1
ATOM 2998 N N . GLU B 1 208 ? -23.876 51.005 -37.607 1.00 12.68 339 GLU B N 1
ATOM 2999 C CA . GLU B 1 208 ? -23.904 50.359 -38.918 1.00 13.69 339 GLU B CA 1
ATOM 3000 C C . GLU B 1 208 ? -25.232 49.775 -39.275 1.00 15.86 339 GLU B C 1
ATOM 3001 O O . GLU B 1 208 ? -25.595 49.689 -40.380 1.00 14.89 339 GLU B O 1
ATOM 3007 N N . GLU B 1 209 ? -25.934 49.363 -38.252 1.00 21.12 340 GLU B N 1
ATOM 3008 C CA . GLU B 1 209 ? -27.194 48.759 -38.448 1.00 22.98 340 GLU B CA 1
ATOM 3009 C C . GLU B 1 209 ? -28.289 49.681 -38.838 1.00 19.93 340 GLU B C 1
ATOM 3010 O O . GLU B 1 209 ? -28.332 50.810 -38.510 1.00 20.56 340 GLU B O 1
ATOM 3016 N N . VAL B 1 210 ? -29.216 49.080 -39.544 1.00 23.67 341 VAL B N 1
ATOM 3017 C CA . VAL B 1 210 ? -30.556 49.510 -39.703 1.00 25.03 341 VAL B CA 1
ATOM 3018 C C . VAL B 1 210 ? -31.214 49.379 -41.093 1.00 43.27 341 VAL B C 1
ATOM 3019 O O . VAL B 1 210 ? -32.267 49.900 -41.364 1.00 43.16 341 VAL B O 1
#

Sequence (378 aa):
YFQGSHMVAHGLAWSYYIGYLKLILPGLQARIRMFNQLHNNMLSGAGSRRLYILFPLDCGVPDDLSVADPNIRFRDMLPQQNTDRAGVKNRAYSNSVYELLENGQPAGACILEYATPLQTLFAMSQDGKAGFSREDRLEQAKLFCRTLEEILADVPESRNHCRLIVYQESEEGNSFSLSQEVLRHIRQSHMVAHGLAWSYYIGYLKLILPGLQARIRMFNQLHNNMLSGAGSRRLYILFPLDCGVPDDLSVADPNIRFRDMLPQQNTDRAGVKNRAYSNSVYELLENGQPAGACILEYATPLQTLFAMSQDGKAGFSREDRLEQAKLFCRTLEEILADVPESRNHCRLIVYQESEEGNSFSLSQEVLRHIRQEEKEEV